Protein AF-A0A6I9NN47-F1 (afdb_monomer_lite)

pLDDT: mean 76.9, std 15.64, range [26.94, 94.88]

Organism: NCBI:txid8208

Foldseek 3Di:
DVVLLVLLVQLLVLLVQLLVLLLVLLVPFPDPVLSVQLNVLSVQLNVLSVVLNVLSVVCVVVLLAVVSLVVNVVSLVSNLVSLVSNLVSSVVRDPPPVSSVSSVVSSVSSVVSSVVSNVVSVCSPLPDDPCQLLNVLLVLLVVLLVQLVVCQLFLPSNLVSLVSNLVSLVSNLVSLQVVLVVDPDPVVSVVSNVLSVQLNVLNVQLNVLSVQCVVPVPDSVSSVSNSVSSVSNNVSSCVSCLVVLLLSLLSLLLSLLVQLLVLLVQLLVLLVVLLVFFPDPVLSVQLNVLSVLLVVLSVQLVQLSVQCVVPVPDLLSSVSNLVSLVSNLPSLVSNLVSLVVRLVRGPDVVSSVSSPVSSVSNVVSSVSSVVSSVSSCVSSVVCPVVNVVVVVVVVVVVVVVVVVCVVVVNDDDDPPDDPVVVVVVVVVVCCVVPPFKFKWWDDPQQLPIATDDPPDDPVVVVDDPPTDIDTDGQWAWAWEAEPVRDIDTFTFRLNDFQQVRLVRVCVVVVHPCSVQKFKWADPPPPDDDDDDDDDDDDDPPVVVVVVVVVVCVVDVDPVPTRTDDRRDGCSNVPNDSPGYIYMDGDDPDDPVPQDLPDPVSLVVLLVVVQVCQQQVVQDDDPLVLLLQLLLVCCVPPNAQDPVQQDQPNDPCSSRHHPVCSVVSCSVSNSVSVNVCNVDDPVCNSVSSVVNVVVSPPPD

InterPro domains:
  IPR000299 FERM domain [PS50057] (476-699)
  IPR014352 FERM/acyl-CoA-binding protein superfamily [G3DSA:1.20.80.10] (588-688)
  IPR018979 FERM, N-terminal [PF09379] (480-519)
  IPR019747 FERM conserved site [PS00660] (563-591)
  IPR019748 FERM central domain [PF00373] (593-683)
  IPR019748 FERM central domain [cd14473] (601-680)
  IPR019749 Band 4.1 domain [SM00295] (472-695)
  IPR029071 Ubiquitin-like domain superfamily [SSF54236] (470-526)
  IPR032425 Talin, N-terminal F0 domain [PF16511] (433-473)
  IPR035963 FERM superfamily, second domain [SSF47031] (585-680)
  IPR035964 I/LWEQ domain superfamily [SSF109885] (2-118)
  IPR035964 I/LWEQ domain superfamily [SSF109885] (88-224)
  IPR035964 I/LWEQ domain superfamily [SSF109885] (255-318)
  IPR049108 Talin, R4 domain [PF21692] (252-376)
  IPR054082 Talin, IBS2B domain [PF21896] (31-121)
  IPR057346 Talin-1/2, VBS2 domain [PF25177] (130-245)

Secondary structure (DSSP, 8-state):
-HHHHHHHHHHHHHHHHHHHHHHHHHHH---HHHHHHHHHHHHHHHHHHHHHHHHHHHHGGGTTSHHHHHHHHHHHHHHHHHHHHHHHHHHHH---HHHHHHHHHHHHHHHHHHHHHHHHHHHHHTTSS---HHHHHHHHHHHHHHHHHHTTT-HHHHHHHHHHHHHHHHHHHHHHHHHHHH-S-HHHHHHHHHHHHHHHHHHHHHHHHHHHHHH-TT-HHHHHHHHHHHHHHHHHHHHHHHHHHHHHHHHHHHHHHHHHHHHHHHHHHHHHHHHTTBS-HHHHHHHHHHHHHHHHHHHHHHHHHHHHHH-TT-HHHHHHHHHHHHHHHHHHHHHHHHHHHHGGGBS-HHHHHHHHHHHHHHHHHHHHHHHHHHHHHHHHGGGHHHHHHHHHHHHHHHHHHHHHHHHTT---PPTT--HHHHHHHHHHHHHHHHTTEEEEEE-SSTTT-EEPPTTS-GGGGT--TTPEEEEEE-EEEEEEE-TTS-EEEEEEETTSBHHHHHHHHHHHHT-S-GGGEEEEE-----------------TTTHHHHHHHHHHHTTS--GGGSEEPPTTSBTTTTT--TT-EEEEEE--SS-GGGS-TT-HHHHHHHHHHHHHHHHHTSS---HHHHHHHHHHHHHHHH-S--TTT--TTSS-HHHHS-TTTGGG-THHHHHHHHHHTTT--GGGHHHHHHHHHHHHHT--

Sequence (699 aa):
MDMLMQLAKAVASAAAALVLKAKNVAQKTEDSAQQNRVIAAATQCALSTSQLVACTRVVAPTISSPVCQEQLIEAGKLVAKSVEGCVEASQGATQDEGLLKQVGFAATGVNQALNELLQHIKQYASGGHPIGRHGEATDRILDVTENIFGSMGDAGEMVRQARILAQATSDLVNAIKMDAEGETDLENSRKLLSAAKLLADATAKMVEAAKGAAANPDSEEQQQKLREAAEGLRMATNAAAQNAIKKRLVNKLEHAAKQAAAAATQTIAAAQHAASSSKNHAAQQQLVQACKMVAEQIPQLVQGVRGSQSQPDSPSAQLALISASQNFLQPGARMVTASKATVPTIGDQASAMQLSQCAKNLASALAELRTTSQKAQEACGPLEIENALSTVRGLEKEIQEAKASAKAGILKPLPGETLEKSSQDLGSSTKAVSNDYGLFLSDEDPKKGIWLEAGKALDYYMLRNGDTLEYKKKQRPLKIRMLDGTVKTVMVDDSKIVSDMLMTICARIGITNYDEYSLVRDIMEEKKEETTGTLKRDKTLLRDERKMEKLKQKLHTDDELNWLDHGRTLREQGVEETEMLLLRRKFFYSDQNVDSRDPVQLNLLYVQARDDILNGSHPVSFDKACDFCGYQCQIQFGDHKEDKHKPGFLDLKEFIPKEYIKNKGEKKIFQAHKNSQKLSLATLSKVRTETLTLLMRRC

Structure (mmCIF, N/CA/C/O backbone):
data_AF-A0A6I9NN47-F1
#
_entry.id   AF-A0A6I9NN47-F1
#
loop_
_atom_site.group_PDB
_atom_site.id
_atom_site.type_symbol
_atom_site.label_atom_id
_atom_site.label_alt_id
_atom_site.label_comp_id
_atom_site.label_asym_id
_atom_site.label_entity_id
_atom_site.label_seq_id
_atom_site.pdbx_PDB_ins_code
_atom_site.Cartn_x
_atom_site.Cartn_y
_atom_site.Cartn_z
_atom_site.occupancy
_atom_site.B_iso_or_equiv
_atom_site.auth_seq_id
_atom_site.auth_comp_id
_atom_site.auth_asym_id
_atom_site.auth_atom_id
_atom_site.pdbx_PDB_model_num
ATOM 1 N N . MET A 1 1 ? -1.243 -12.165 24.971 1.00 57.34 1 MET A N 1
ATOM 2 C CA . MET A 1 1 ? -2.346 -11.726 25.857 1.00 57.34 1 MET A CA 1
ATOM 3 C C . MET A 1 1 ? -1.871 -11.589 27.304 1.00 57.34 1 MET A C 1
ATOM 5 O O . MET A 1 1 ? -2.035 -10.511 27.863 1.00 57.34 1 MET A O 1
ATOM 9 N N . ASP A 1 2 ? -1.204 -12.603 27.871 1.00 72.75 2 ASP A N 1
ATOM 10 C CA . ASP A 1 2 ? -0.703 -12.566 29.260 1.00 72.75 2 ASP A CA 1
ATOM 11 C C . ASP A 1 2 ? 0.318 -11.455 29.537 1.00 72.75 2 ASP A C 1
ATOM 13 O O . ASP A 1 2 ? 0.240 -10.793 30.569 1.00 72.75 2 ASP A O 1
ATOM 17 N N . MET A 1 3 ? 1.202 -11.165 28.577 1.00 81.50 3 MET A N 1
ATOM 18 C CA . MET A 1 3 ? 2.224 -10.119 28.720 1.00 81.50 3 MET A CA 1
ATOM 19 C C . MET A 1 3 ? 1.630 -8.703 28.849 1.00 81.50 3 MET A C 1
ATOM 21 O O . MET A 1 3 ? 2.082 -7.919 29.678 1.00 81.50 3 MET A O 1
ATOM 25 N N . LEU A 1 4 ? 0.560 -8.387 28.105 1.00 84.25 4 LEU A N 1
ATOM 26 C CA . LEU A 1 4 ? -0.119 -7.083 28.179 1.00 84.25 4 LEU A CA 1
ATOM 27 C C . LEU A 1 4 ? -0.752 -6.869 29.567 1.00 84.25 4 LEU A C 1
ATOM 29 O O . LEU A 1 4 ? -0.642 -5.800 30.163 1.00 84.25 4 LEU A O 1
ATOM 33 N N . MET A 1 5 ? -1.383 -7.917 30.103 1.00 88.25 5 MET A N 1
ATOM 34 C CA . MET A 1 5 ? -1.980 -7.897 31.438 1.00 88.25 5 MET A CA 1
ATOM 35 C C . MET A 1 5 ? -0.913 -7.832 32.538 1.00 88.25 5 MET A C 1
ATOM 37 O O . MET A 1 5 ? -1.116 -7.170 33.555 1.00 88.25 5 MET A O 1
ATOM 41 N N . GLN A 1 6 ? 0.223 -8.503 32.344 1.00 89.56 6 GLN A N 1
ATOM 42 C CA . GLN A 1 6 ? 1.355 -8.455 33.265 1.00 89.56 6 GLN A CA 1
ATOM 43 C C . GLN A 1 6 ? 1.938 -7.040 33.358 1.00 89.56 6 GLN A C 1
ATOM 45 O O . GLN A 1 6 ? 2.123 -6.539 34.465 1.00 89.56 6 GLN A O 1
ATOM 50 N N . LEU A 1 7 ? 2.135 -6.366 32.220 1.00 90.62 7 LEU A N 1
ATOM 51 C CA . LEU A 1 7 ? 2.602 -4.978 32.172 1.00 90.62 7 LEU A CA 1
ATOM 52 C C . LEU A 1 7 ? 1.596 -4.016 32.826 1.00 90.62 7 LEU A C 1
ATOM 54 O O . LEU A 1 7 ? 1.980 -3.199 33.658 1.00 90.62 7 LEU A O 1
ATOM 58 N N . ALA A 1 8 ? 0.294 -4.156 32.556 1.00 91.44 8 ALA A N 1
ATOM 59 C CA . ALA A 1 8 ? -0.724 -3.329 33.213 1.00 91.44 8 ALA A CA 1
ATOM 60 C C . ALA A 1 8 ? -0.774 -3.543 34.741 1.00 91.44 8 ALA A C 1
ATOM 62 O O . ALA A 1 8 ? -0.934 -2.586 35.501 1.00 91.44 8 ALA A O 1
ATOM 63 N N . LYS A 1 9 ? -0.581 -4.782 35.216 1.00 91.25 9 LYS A N 1
ATOM 64 C CA . LYS A 1 9 ? -0.439 -5.075 36.654 1.00 91.25 9 LYS A CA 1
ATOM 65 C C . LYS A 1 9 ? 0.835 -4.469 37.247 1.00 91.25 9 LYS A C 1
ATOM 67 O O . LYS A 1 9 ? 0.790 -3.998 38.382 1.00 91.25 9 LYS A O 1
ATOM 72 N N . ALA A 1 10 ? 1.941 -4.441 36.502 1.00 92.38 10 ALA A N 1
ATOM 73 C CA . ALA A 1 10 ? 3.173 -3.783 36.934 1.00 92.38 10 ALA A CA 1
ATOM 74 C C . ALA A 1 10 ? 2.961 -2.271 37.126 1.00 92.38 10 ALA A C 1
ATOM 76 O O . ALA A 1 10 ? 3.340 -1.734 38.168 1.00 92.38 10 ALA A O 1
ATOM 77 N N . VAL A 1 11 ? 2.251 -1.610 36.200 1.00 93.06 11 VAL A N 1
ATOM 78 C CA . VAL A 1 11 ? 1.847 -0.197 36.345 1.00 93.06 11 VAL A CA 1
ATOM 79 C C . VAL A 1 11 ? 0.987 0.003 37.597 1.00 93.06 11 VAL A C 1
ATOM 81 O O . VAL A 1 11 ? 1.241 0.922 38.372 1.00 93.06 11 VAL A O 1
ATOM 84 N N . ALA A 1 12 ? 0.013 -0.877 37.851 1.00 92.88 12 ALA A N 1
ATOM 85 C CA . ALA A 1 12 ? -0.820 -0.817 39.057 1.00 92.88 12 ALA A CA 1
ATOM 86 C C . ALA A 1 12 ? -0.023 -0.986 40.356 1.00 92.88 12 ALA A C 1
ATOM 88 O O . ALA A 1 12 ? -0.252 -0.251 41.317 1.00 92.88 12 ALA A O 1
ATOM 89 N N . SER A 1 13 ? 0.943 -1.905 40.379 1.00 93.50 13 SER A N 1
ATOM 90 C CA . SER A 1 13 ? 1.825 -2.104 41.530 1.00 93.50 13 SER A CA 1
ATOM 91 C C . SER A 1 13 ? 2.709 -0.881 41.788 1.00 93.50 13 SER A C 1
ATOM 93 O O . SER A 1 13 ? 2.845 -0.448 42.933 1.00 93.50 13 SER A O 1
ATOM 95 N N . ALA A 1 14 ? 3.285 -0.292 40.736 1.00 93.50 14 ALA A N 1
ATOM 96 C CA . ALA A 1 14 ? 4.088 0.923 40.848 1.00 93.50 14 ALA A CA 1
ATOM 97 C C . ALA A 1 14 ? 3.239 2.120 41.317 1.00 93.50 14 ALA A C 1
ATOM 99 O O . ALA A 1 14 ? 3.659 2.877 42.193 1.00 93.50 14 ALA A O 1
ATOM 100 N N . ALA A 1 15 ? 2.015 2.262 40.796 1.00 93.00 15 ALA A N 1
ATOM 101 C CA . ALA A 1 15 ? 1.102 3.333 41.186 1.00 93.00 15 ALA A CA 1
ATOM 102 C C . ALA A 1 15 ? 0.659 3.191 42.649 1.00 93.00 15 ALA A C 1
ATOM 104 O O . ALA A 1 15 ? 0.622 4.178 43.379 1.00 93.00 15 ALA A O 1
ATOM 105 N N . ALA A 1 16 ? 0.407 1.966 43.121 1.00 93.38 16 ALA A N 1
ATOM 106 C CA . ALA A 1 16 ? 0.114 1.710 44.530 1.00 93.38 16 ALA A CA 1
ATOM 107 C C . ALA A 1 16 ? 1.275 2.139 45.447 1.00 93.38 16 ALA A C 1
ATOM 109 O O . ALA A 1 16 ? 1.041 2.745 46.495 1.00 93.38 16 ALA A O 1
ATOM 110 N N . ALA A 1 17 ? 2.525 1.893 45.035 1.00 92.88 17 ALA A N 1
ATOM 111 C CA . ALA A 1 17 ? 3.701 2.363 45.764 1.00 92.88 17 ALA A CA 1
ATOM 112 C C . ALA A 1 17 ? 3.769 3.901 45.812 1.00 92.88 17 ALA A C 1
ATOM 114 O O . ALA A 1 17 ? 3.988 4.465 46.885 1.00 92.88 17 ALA A O 1
ATOM 115 N N . LEU A 1 18 ? 3.511 4.586 44.692 1.00 93.44 18 LEU A N 1
ATOM 116 C CA . LEU A 1 18 ? 3.442 6.051 44.642 1.00 93.44 18 LEU A CA 1
ATOM 117 C C . LEU A 1 18 ? 2.354 6.609 45.571 1.00 93.44 18 LEU A C 1
ATOM 119 O O . LEU A 1 18 ? 2.617 7.532 46.339 1.00 93.44 18 LEU A O 1
ATOM 123 N N . VAL A 1 19 ? 1.157 6.018 45.561 1.00 93.56 19 VAL A N 1
ATOM 124 C CA . VAL A 1 19 ? 0.031 6.427 46.417 1.00 93.56 19 VAL A CA 1
ATOM 125 C C . VAL A 1 19 ? 0.371 6.289 47.899 1.00 93.56 19 VAL A C 1
ATOM 127 O O . VAL A 1 19 ? 0.035 7.171 48.690 1.00 93.56 19 VAL A O 1
ATOM 130 N N . LEU A 1 20 ? 1.070 5.221 48.291 1.00 93.25 20 LEU A N 1
ATOM 131 C CA . LEU A 1 20 ? 1.550 5.055 49.665 1.00 93.25 20 LEU A CA 1
ATOM 132 C C . LEU A 1 20 ? 2.551 6.153 50.051 1.00 93.25 20 LEU A C 1
ATOM 134 O O . LEU A 1 20 ? 2.446 6.724 51.135 1.00 93.25 20 LEU A O 1
ATOM 138 N N . LYS A 1 21 ? 3.490 6.499 49.162 1.00 92.50 21 LYS A N 1
ATOM 139 C CA . LYS A 1 21 ? 4.460 7.577 49.416 1.00 92.50 21 LYS A CA 1
ATOM 140 C C . LYS A 1 21 ? 3.797 8.955 49.485 1.00 92.50 21 LYS A C 1
ATOM 142 O O . LYS A 1 21 ? 4.120 9.724 50.385 1.00 92.50 21 LYS A O 1
ATOM 147 N N . ALA A 1 22 ? 2.827 9.233 48.618 1.00 91.50 22 ALA A N 1
ATOM 148 C CA . ALA A 1 22 ? 2.041 10.465 48.656 1.00 91.50 22 ALA A CA 1
ATOM 149 C C . ALA A 1 22 ? 1.198 10.577 49.940 1.00 91.50 22 ALA A C 1
ATOM 151 O O . ALA A 1 22 ? 1.129 11.643 50.546 1.00 91.50 22 ALA A O 1
ATOM 152 N N . LYS A 1 23 ? 0.622 9.471 50.434 1.00 90.75 23 LYS A N 1
ATOM 153 C CA . LYS A 1 23 ? -0.069 9.457 51.736 1.00 90.75 23 LYS A CA 1
ATOM 154 C C . LYS A 1 23 ? 0.870 9.766 52.904 1.00 90.75 23 LYS A C 1
ATOM 156 O O . LYS A 1 23 ? 0.465 10.482 53.813 1.00 90.75 23 LYS A O 1
ATOM 161 N N . ASN A 1 24 ? 2.113 9.287 52.869 1.00 90.94 24 ASN A N 1
ATOM 162 C CA . ASN A 1 24 ? 3.107 9.630 53.892 1.00 90.94 24 ASN A CA 1
ATOM 163 C C . ASN A 1 24 ? 3.459 11.126 53.875 1.00 90.94 24 ASN A C 1
ATOM 165 O O . ASN A 1 24 ? 3.667 11.706 54.936 1.00 90.94 24 ASN A O 1
ATOM 169 N N . VAL A 1 25 ? 3.499 11.756 52.693 1.00 89.81 25 VAL A N 1
ATOM 170 C CA . VAL A 1 25 ? 3.634 13.219 52.579 1.00 89.81 25 VAL A CA 1
ATOM 171 C C . VAL A 1 25 ? 2.436 13.906 53.223 1.00 89.81 25 VAL A C 1
ATOM 173 O O . VAL A 1 25 ? 2.625 14.723 54.116 1.00 89.81 25 VAL A O 1
ATOM 176 N N . ALA A 1 26 ? 1.217 13.499 52.860 1.00 89.31 26 ALA A N 1
ATOM 177 C CA . ALA A 1 26 ? -0.011 14.068 53.409 1.00 89.31 26 ALA A CA 1
ATOM 178 C C . ALA A 1 26 ? -0.099 13.952 54.945 1.00 89.31 26 ALA A C 1
ATOM 180 O O . ALA A 1 26 ? -0.618 14.850 55.598 1.00 89.31 26 ALA A O 1
ATOM 181 N N . GLN A 1 27 ? 0.425 12.876 55.542 1.00 88.62 27 GLN A N 1
ATOM 182 C CA . GLN A 1 27 ? 0.478 12.709 57.003 1.00 88.62 27 GLN A CA 1
ATOM 183 C C . GLN A 1 27 ? 1.420 13.697 57.701 1.00 88.62 27 GLN A C 1
ATOM 185 O O . GLN A 1 27 ? 1.200 14.007 58.868 1.00 88.62 27 GLN A O 1
ATOM 190 N N . LYS A 1 28 ? 2.463 14.174 57.012 1.00 86.56 28 LYS A N 1
ATOM 191 C CA . LYS A 1 28 ? 3.409 15.166 57.543 1.00 86.56 28 LYS A CA 1
ATOM 192 C C . LYS A 1 28 ? 3.045 16.610 57.182 1.00 86.56 28 LYS A C 1
ATOM 194 O O . LYS A 1 28 ? 3.741 17.527 57.604 1.00 86.56 28 LYS A O 1
ATOM 199 N N . THR A 1 29 ? 2.005 16.821 56.381 1.00 87.75 29 THR A N 1
ATOM 200 C CA . THR A 1 29 ? 1.548 18.154 55.986 1.00 87.75 29 THR A CA 1
ATOM 201 C C . THR A 1 29 ? 0.652 18.746 57.071 1.00 87.75 29 THR A C 1
ATOM 203 O O . THR A 1 29 ? -0.374 18.166 57.413 1.00 87.75 29 THR A O 1
ATOM 206 N N . GLU A 1 30 ? 1.026 19.917 57.586 1.00 85.50 30 GLU A N 1
ATOM 207 C CA . GLU A 1 30 ? 0.264 20.633 58.622 1.00 85.50 30 GLU A CA 1
ATOM 208 C C . GLU A 1 30 ? -0.948 21.386 58.047 1.00 85.50 30 GLU A C 1
ATOM 210 O O . GLU A 1 30 ? -1.981 21.514 58.704 1.00 85.50 30 GLU A O 1
ATOM 215 N N . ASP A 1 31 ? -0.850 21.853 56.797 1.00 89.06 31 ASP A N 1
ATOM 216 C CA . ASP A 1 31 ? -1.944 22.530 56.099 1.00 89.06 31 ASP A CA 1
ATOM 217 C C . ASP A 1 31 ? -2.994 21.522 55.600 1.00 89.06 31 ASP A C 1
ATOM 219 O O . ASP A 1 31 ? -2.767 20.758 54.656 1.00 89.06 31 ASP A O 1
ATOM 223 N N . SER A 1 32 ? -4.184 21.569 56.205 1.00 87.31 32 SER A N 1
ATOM 224 C CA . SER A 1 32 ? -5.324 20.718 55.853 1.00 87.31 32 SER A CA 1
ATOM 225 C C . SER A 1 32 ? -5.743 20.842 54.379 1.00 87.31 32 SER A C 1
ATOM 227 O O . SER A 1 32 ? -6.160 19.853 53.769 1.00 87.31 32 SER A O 1
ATOM 229 N N . ALA A 1 33 ? -5.597 22.018 53.757 1.00 89.31 33 ALA A N 1
ATOM 230 C CA . ALA A 1 33 ? -5.933 22.204 52.347 1.00 89.31 33 ALA A CA 1
ATOM 231 C C . ALA A 1 33 ? -4.944 21.465 51.428 1.00 89.31 33 ALA A C 1
ATOM 233 O O . ALA A 1 33 ? -5.360 20.771 50.495 1.00 89.31 33 ALA A O 1
ATOM 234 N N . GLN A 1 34 ? -3.643 21.553 51.719 1.00 88.44 34 GLN A N 1
ATOM 235 C CA . GLN A 1 34 ? -2.597 20.852 50.965 1.00 88.44 34 GLN A CA 1
ATOM 236 C C . GLN A 1 34 ? -2.626 19.342 51.216 1.00 88.44 34 GLN A C 1
ATOM 238 O O . GLN A 1 34 ? -2.515 18.557 50.274 1.00 88.44 34 GLN A O 1
ATOM 243 N N . GLN A 1 35 ? -2.876 18.918 52.457 1.00 89.38 35 GLN A N 1
ATOM 244 C CA . GLN A 1 35 ? -3.079 17.513 52.809 1.00 89.38 35 GLN A CA 1
ATOM 245 C C . GLN A 1 35 ? -4.215 16.887 51.983 1.00 89.38 35 GLN A C 1
ATOM 247 O O . GLN A 1 35 ? -4.029 15.844 51.349 1.00 89.38 35 GLN A O 1
ATOM 252 N N . ASN A 1 36 ? -5.377 17.547 51.925 1.00 90.81 36 ASN A N 1
ATOM 253 C CA . ASN A 1 36 ? -6.516 17.084 51.130 1.00 90.81 36 ASN A CA 1
ATOM 254 C C . ASN A 1 36 ? -6.204 17.060 49.627 1.00 90.81 36 ASN A C 1
ATOM 256 O O . ASN A 1 36 ? -6.631 16.143 48.922 1.00 90.81 36 ASN A O 1
ATOM 260 N N . ARG A 1 37 ? -5.411 18.019 49.134 1.00 92.00 37 ARG A N 1
ATOM 261 C CA . ARG A 1 37 ? -4.977 18.073 47.732 1.00 92.00 37 ARG A CA 1
ATOM 262 C C . ARG A 1 37 ? -4.097 16.881 47.349 1.00 92.00 37 ARG A C 1
ATOM 264 O O . ARG A 1 37 ? -4.332 16.274 46.304 1.00 92.00 37 ARG A O 1
ATOM 271 N N . VAL A 1 38 ? -3.138 16.502 48.198 1.00 91.62 38 VAL A N 1
ATOM 272 C CA . VAL A 1 38 ? -2.277 15.322 47.981 1.00 91.62 38 VAL A CA 1
ATOM 273 C C . VAL A 1 38 ? -3.095 14.032 48.002 1.00 91.62 38 VAL A C 1
ATOM 275 O O . VAL A 1 38 ? -2.918 13.176 47.135 1.00 91.62 38 VAL A O 1
ATOM 278 N N . ILE A 1 39 ? -4.032 13.893 48.945 1.00 91.75 39 ILE A N 1
ATOM 279 C CA . ILE A 1 39 ? -4.906 12.712 49.034 1.00 91.75 39 ILE A CA 1
ATOM 280 C C . ILE A 1 39 ? -5.803 12.598 47.796 1.00 91.75 39 ILE A C 1
ATOM 282 O O . ILE A 1 39 ? -5.948 11.503 47.245 1.00 91.75 39 ILE A O 1
ATOM 286 N N . ALA A 1 40 ? -6.372 13.711 47.327 1.00 91.88 40 ALA A N 1
ATOM 287 C CA . ALA A 1 40 ? -7.184 13.739 46.115 1.00 91.88 40 ALA A CA 1
ATOM 288 C C . ALA A 1 40 ? -6.365 13.338 44.877 1.00 91.88 40 ALA A C 1
ATOM 290 O O . ALA A 1 40 ? -6.800 12.477 44.112 1.00 91.88 40 ALA A O 1
ATOM 291 N N . ALA A 1 41 ? -5.152 13.881 44.721 1.00 93.00 41 ALA A N 1
ATOM 292 C CA . ALA A 1 41 ? -4.258 13.535 43.615 1.00 93.00 41 ALA A CA 1
ATOM 293 C C . ALA A 1 41 ? -3.837 12.053 43.646 1.00 93.00 41 ALA A C 1
ATOM 295 O O . ALA A 1 41 ? -3.898 11.364 42.626 1.00 93.00 41 ALA A O 1
ATOM 296 N N . ALA A 1 42 ? -3.496 11.523 44.824 1.00 92.50 42 ALA A N 1
ATOM 297 C CA . ALA A 1 42 ? -3.153 10.113 44.998 1.00 92.50 42 ALA A CA 1
ATOM 298 C C . ALA A 1 42 ? -4.351 9.185 44.707 1.00 92.50 42 ALA A C 1
ATOM 300 O O . ALA A 1 42 ? -4.201 8.143 44.069 1.00 92.50 42 ALA A O 1
ATOM 301 N N . THR A 1 43 ? -5.558 9.575 45.120 1.00 92.81 43 THR A N 1
ATOM 302 C CA . THR A 1 43 ? -6.789 8.815 44.843 1.00 92.81 43 THR A CA 1
ATOM 303 C C . THR A 1 43 ? -7.119 8.819 43.351 1.00 92.81 43 THR A C 1
ATOM 305 O O . THR A 1 43 ? -7.455 7.773 42.796 1.00 92.81 43 THR A O 1
ATOM 308 N N . GLN A 1 44 ? -6.950 9.962 42.681 1.00 92.25 44 GLN A N 1
ATOM 309 C CA . GLN A 1 44 ? -7.121 10.066 41.235 1.00 92.25 44 GLN A CA 1
ATOM 310 C C . GLN A 1 44 ? -6.102 9.201 40.483 1.00 92.25 44 GLN A C 1
ATOM 312 O O . GLN A 1 44 ? -6.475 8.519 39.533 1.00 92.25 44 GLN A O 1
ATOM 317 N N . CYS A 1 45 ? -4.844 9.161 40.934 1.00 93.31 45 CYS A N 1
ATOM 318 C CA . CYS A 1 45 ? -3.824 8.270 40.382 1.00 93.31 45 CYS A CA 1
ATOM 319 C C . CYS A 1 45 ? -4.241 6.794 40.505 1.00 93.31 45 CYS A C 1
ATOM 321 O O . CYS A 1 45 ? -4.287 6.087 39.500 1.00 93.31 45 CYS A O 1
ATOM 323 N N . ALA A 1 46 ? -4.671 6.351 41.693 1.00 92.06 46 ALA A N 1
ATOM 324 C CA . ALA A 1 46 ? -5.167 4.987 41.902 1.00 92.06 46 ALA A CA 1
ATOM 325 C C . ALA A 1 46 ? -6.376 4.639 41.010 1.00 92.06 46 ALA A C 1
ATOM 327 O O . ALA A 1 46 ? -6.460 3.527 40.475 1.00 92.06 46 ALA A O 1
ATOM 328 N N . LEU A 1 47 ? -7.307 5.584 40.835 1.00 92.75 47 LEU A N 1
ATOM 329 C CA . LEU A 1 47 ? -8.493 5.406 40.000 1.00 92.75 47 LEU A CA 1
ATOM 330 C C . LEU A 1 47 ? -8.118 5.290 38.517 1.00 92.75 47 LEU A C 1
ATOM 332 O O . LEU A 1 47 ? -8.512 4.316 37.875 1.00 92.75 47 LEU A O 1
ATOM 336 N N . SER A 1 48 ? -7.314 6.222 37.995 1.00 92.94 48 SER A N 1
ATOM 337 C CA . SER A 1 48 ? -6.825 6.206 36.610 1.00 92.94 48 SER A CA 1
ATOM 338 C C . SER A 1 48 ? -6.071 4.909 36.300 1.00 92.94 48 SER A C 1
ATOM 340 O O . SER A 1 48 ? -6.269 4.306 35.246 1.00 92.94 48 SER A O 1
ATOM 342 N N . THR A 1 49 ? -5.248 4.410 37.230 1.00 92.50 49 THR A N 1
ATOM 343 C CA . THR A 1 49 ? -4.530 3.144 37.030 1.00 92.50 49 THR A CA 1
ATOM 344 C C . THR A 1 49 ? -5.453 1.925 37.090 1.00 92.50 49 THR A C 1
ATOM 346 O O . THR A 1 49 ? -5.290 0.988 36.310 1.00 92.50 49 THR A O 1
ATOM 349 N N . SER A 1 50 ? -6.470 1.934 37.954 1.00 91.88 50 SER A N 1
ATOM 350 C CA . SER A 1 50 ? -7.484 0.869 37.985 1.00 91.88 50 SER A CA 1
ATOM 351 C C . SER A 1 50 ? -8.303 0.836 36.690 1.00 91.88 50 SER A C 1
ATOM 353 O O . SER A 1 50 ? -8.570 -0.239 36.149 1.00 91.88 50 SER A O 1
ATOM 355 N N . GLN A 1 51 ? -8.640 2.011 36.150 1.00 91.06 51 GLN A N 1
ATOM 356 C CA . GLN A 1 51 ? -9.282 2.152 34.844 1.00 91.06 51 GLN A CA 1
ATOM 357 C C . GLN A 1 51 ? -8.387 1.637 33.712 1.00 91.06 51 GLN A C 1
ATOM 359 O O . GLN A 1 51 ? -8.884 0.924 32.844 1.00 91.06 51 GLN A O 1
ATOM 364 N N . LEU A 1 52 ? -7.076 1.909 33.743 1.00 93.00 52 LEU A N 1
ATOM 365 C CA . LEU A 1 52 ? -6.118 1.354 32.781 1.00 93.00 52 LEU A CA 1
ATOM 366 C C . LEU A 1 52 ? -6.123 -0.183 32.807 1.00 93.00 52 LEU A C 1
ATOM 368 O O . LEU A 1 52 ? -6.191 -0.808 31.750 1.00 93.00 52 LEU A O 1
ATOM 372 N N . VAL A 1 53 ? -6.095 -0.813 33.988 1.00 92.19 53 VAL A N 1
ATOM 373 C CA . VAL A 1 53 ? -6.119 -2.286 34.112 1.00 92.19 53 VAL A CA 1
ATOM 374 C C . VAL A 1 53 ? -7.445 -2.867 33.618 1.00 92.19 53 VAL A C 1
ATOM 376 O O . VAL A 1 53 ? -7.450 -3.856 32.882 1.00 92.19 53 VAL A O 1
ATOM 379 N N . ALA A 1 54 ? -8.573 -2.248 33.977 1.00 88.94 54 ALA A N 1
ATOM 380 C CA . ALA A 1 54 ? -9.890 -2.661 33.500 1.00 88.94 54 ALA A CA 1
ATOM 381 C C . ALA A 1 54 ? -10.004 -2.520 31.973 1.00 88.94 54 ALA A C 1
ATOM 383 O O . ALA A 1 54 ? -10.426 -3.463 31.303 1.00 88.94 54 ALA A O 1
ATOM 384 N N . CYS A 1 55 ? -9.550 -1.394 31.417 1.00 88.25 55 CYS A N 1
ATOM 385 C CA . CYS A 1 55 ? -9.485 -1.161 29.978 1.00 88.25 55 CYS A CA 1
ATOM 386 C C . CYS A 1 55 ? -8.608 -2.221 29.302 1.00 88.25 55 CYS A C 1
ATOM 388 O O . CYS A 1 55 ? -9.069 -2.895 28.386 1.00 88.25 55 CYS A O 1
ATOM 390 N N . THR A 1 56 ? -7.409 -2.483 29.838 1.00 88.56 56 THR A N 1
ATOM 391 C CA . THR A 1 56 ? -6.497 -3.532 29.349 1.00 88.56 56 THR A CA 1
ATOM 392 C C . THR A 1 56 ? -7.175 -4.897 29.323 1.00 88.56 56 THR A C 1
ATOM 394 O O . THR A 1 56 ? -7.014 -5.637 28.360 1.00 88.56 56 THR A O 1
ATOM 397 N N . ARG A 1 57 ? -7.980 -5.239 30.335 1.00 86.88 57 ARG A N 1
ATOM 398 C CA . ARG A 1 57 ? -8.722 -6.507 30.373 1.00 86.88 57 ARG A CA 1
ATOM 399 C C . ARG A 1 57 ? -9.764 -6.623 29.269 1.00 86.88 57 ARG A C 1
ATOM 401 O O . ARG A 1 57 ? -9.896 -7.696 28.688 1.00 86.88 57 ARG A O 1
ATOM 408 N N . VAL A 1 58 ? -10.486 -5.542 28.996 1.00 86.62 58 VAL A N 1
ATOM 409 C CA . VAL A 1 58 ? -11.524 -5.508 27.959 1.00 86.62 58 VAL A CA 1
ATOM 410 C C . VAL A 1 58 ? -10.903 -5.516 26.566 1.00 86.62 58 VAL A C 1
ATOM 412 O O . VAL A 1 58 ? -11.395 -6.218 25.689 1.00 86.62 58 VAL A O 1
ATOM 415 N N . VAL A 1 59 ? -9.807 -4.779 26.364 1.00 84.81 59 VAL A N 1
ATOM 416 C CA . VAL A 1 59 ? -9.183 -4.624 25.045 1.00 84.81 59 VAL A CA 1
ATOM 417 C C . VAL A 1 59 ? -8.118 -5.671 24.726 1.00 84.81 59 VAL A C 1
ATOM 419 O O . VAL A 1 59 ? -7.751 -5.808 23.566 1.00 84.81 59 VAL A O 1
ATOM 422 N N . ALA A 1 60 ? -7.626 -6.441 25.702 1.00 80.44 60 ALA A N 1
ATOM 423 C CA . ALA A 1 60 ? -6.620 -7.484 25.481 1.00 80.44 60 ALA A CA 1
ATOM 424 C C . ALA A 1 60 ? -6.978 -8.502 24.373 1.00 80.44 60 ALA A C 1
ATOM 426 O O . ALA A 1 60 ? -6.078 -8.835 23.598 1.00 80.44 60 ALA A O 1
ATOM 427 N N . PRO A 1 61 ? -8.234 -8.986 24.236 1.00 77.38 61 PRO A N 1
ATOM 428 C CA . PRO A 1 61 ? -8.614 -9.893 23.151 1.00 77.38 61 PRO A CA 1
ATOM 429 C C . PRO A 1 61 ? -8.725 -9.186 21.791 1.00 77.38 61 PRO A C 1
ATOM 431 O O . PRO A 1 61 ? -8.635 -9.830 20.751 1.00 77.38 61 PRO A O 1
ATOM 434 N N . THR A 1 62 ? -8.923 -7.865 21.785 1.00 78.12 62 THR A N 1
ATOM 435 C CA . THR A 1 62 ? -9.177 -7.049 20.588 1.00 78.12 62 THR A CA 1
ATOM 436 C C . THR A 1 62 ? -8.071 -6.026 20.332 1.00 78.12 62 THR A C 1
ATOM 438 O O . THR A 1 62 ? -8.284 -5.047 19.618 1.00 78.12 62 THR A O 1
ATOM 441 N N . ILE A 1 63 ? -6.875 -6.240 20.891 1.00 75.75 63 ILE A N 1
ATOM 442 C CA . ILE A 1 63 ? -5.756 -5.286 20.836 1.00 75.75 63 ILE A CA 1
ATOM 443 C C . ILE A 1 63 ? -5.213 -5.088 19.415 1.00 75.75 63 ILE A C 1
ATOM 445 O O . ILE A 1 63 ? -4.497 -4.131 19.153 1.00 75.75 63 ILE A O 1
ATOM 449 N N . SER A 1 64 ? -5.570 -5.964 18.475 1.00 68.06 64 SER A N 1
ATOM 450 C CA . SER A 1 64 ? -5.307 -5.799 17.041 1.00 68.06 64 SER A CA 1
ATOM 451 C C . SER A 1 64 ? -6.121 -4.667 16.398 1.00 68.06 64 SER A C 1
ATOM 453 O O . SER A 1 64 ? -5.803 -4.239 15.290 1.00 68.06 64 SER A O 1
ATOM 455 N N . SER A 1 65 ? -7.165 -4.172 17.071 1.00 70.81 65 SER A N 1
ATOM 456 C CA . SER A 1 65 ? -7.941 -3.016 16.629 1.00 70.81 65 SER A CA 1
ATOM 457 C C . SER A 1 65 ? -7.238 -1.709 17.025 1.00 70.81 65 SER A C 1
ATOM 459 O O . SER A 1 65 ? -7.011 -1.491 18.219 1.00 70.81 65 SER A O 1
ATOM 461 N N . PRO A 1 66 ? -6.961 -0.792 16.082 1.00 69.94 66 PRO A N 1
ATOM 462 C CA . PRO A 1 66 ? -6.318 0.490 16.383 1.00 69.94 66 PRO A CA 1
ATOM 463 C C . PRO A 1 66 ? -7.160 1.365 17.319 1.00 69.94 66 PRO A C 1
ATOM 465 O O . PRO A 1 66 ? -6.612 2.074 18.154 1.00 69.94 66 PRO A O 1
ATOM 468 N N . VAL A 1 67 ? -8.492 1.256 17.266 1.00 75.75 67 VAL A N 1
ATOM 469 C CA . VAL A 1 67 ? -9.394 1.981 18.179 1.00 75.75 67 VAL A CA 1
ATOM 470 C C . VAL A 1 67 ? -9.184 1.526 19.626 1.00 75.75 67 VAL A C 1
ATOM 472 O O . VAL A 1 67 ? -9.156 2.337 20.548 1.00 75.75 67 VAL A O 1
ATOM 475 N N . CYS A 1 68 ? -8.997 0.221 19.837 1.00 82.38 68 CYS A N 1
ATOM 476 C CA . CYS A 1 68 ? -8.699 -0.335 21.154 1.00 82.38 68 CYS A CA 1
ATOM 477 C C . CYS A 1 68 ? -7.296 0.063 21.639 1.00 82.38 68 CYS A C 1
ATOM 479 O O . CYS A 1 68 ? -7.102 0.284 22.833 1.00 82.38 68 CYS A O 1
ATOM 481 N N . GLN A 1 69 ? -6.331 0.184 20.723 1.00 81.25 69 GLN A N 1
ATOM 482 C CA . GLN A 1 69 ? -4.984 0.672 21.034 1.00 81.25 69 GLN A CA 1
ATOM 483 C C . GLN A 1 69 ? -5.008 2.144 21.452 1.00 81.25 69 GLN A C 1
ATOM 485 O O . GLN A 1 69 ? -4.407 2.494 22.464 1.00 81.25 69 GLN A O 1
ATOM 490 N N . GLU A 1 70 ? -5.733 2.995 20.724 1.00 83.56 70 GLU A N 1
ATOM 491 C CA . GLU A 1 70 ? -5.875 4.421 21.033 1.00 83.56 70 GLU A CA 1
ATOM 492 C C . GLU A 1 70 ? -6.540 4.633 22.400 1.00 83.56 70 GLU A C 1
ATOM 494 O O . GLU A 1 70 ? -6.033 5.401 23.213 1.00 83.56 70 GLU A O 1
ATOM 499 N N . GLN A 1 71 ? -7.590 3.865 22.715 1.00 86.19 71 GLN A N 1
ATOM 500 C CA . GLN A 1 71 ? -8.220 3.852 24.043 1.00 86.19 71 GLN A CA 1
ATOM 501 C C . GLN A 1 71 ? -7.226 3.500 25.162 1.00 86.19 71 GLN A C 1
ATOM 503 O O . GLN A 1 71 ? -7.230 4.135 26.218 1.00 86.19 71 GLN A O 1
ATOM 508 N N . LEU A 1 72 ? -6.348 2.514 24.941 1.00 88.31 72 LEU A N 1
ATOM 509 C CA . LEU A 1 72 ? -5.339 2.137 25.932 1.00 88.31 72 LEU A CA 1
ATOM 510 C C . LEU A 1 72 ? -4.238 3.200 26.073 1.00 88.31 72 LEU A C 1
ATOM 512 O O . LEU A 1 72 ? -3.767 3.457 27.180 1.00 88.31 72 LEU A O 1
ATOM 516 N N . ILE A 1 73 ? -3.852 3.847 24.970 1.00 89.12 73 ILE A N 1
ATOM 517 C CA . ILE A 1 73 ? -2.887 4.953 24.965 1.00 89.12 73 ILE A CA 1
ATOM 518 C C . ILE A 1 73 ? -3.455 6.165 25.713 1.00 89.12 73 ILE A C 1
ATOM 520 O O . ILE A 1 73 ? -2.747 6.748 26.531 1.00 89.12 73 ILE A O 1
ATOM 524 N N . GLU A 1 74 ? -4.719 6.527 25.487 1.00 88.69 74 GLU A N 1
ATOM 525 C CA . GLU A 1 74 ? -5.389 7.614 26.211 1.00 88.69 74 GLU A CA 1
ATOM 526 C C . GLU A 1 74 ? -5.526 7.305 27.707 1.00 88.69 74 GLU A C 1
ATOM 528 O O . GLU A 1 74 ? -5.196 8.149 28.542 1.00 88.69 74 GLU A O 1
ATOM 533 N N . ALA A 1 75 ? -5.897 6.072 28.071 1.00 91.25 75 ALA A N 1
ATOM 534 C CA . ALA A 1 75 ? -5.878 5.633 29.467 1.00 91.25 75 ALA A CA 1
ATOM 535 C C . ALA A 1 75 ? -4.467 5.742 30.078 1.00 91.25 75 ALA A C 1
ATOM 537 O O . ALA A 1 75 ? -4.314 6.173 31.220 1.00 91.25 75 ALA A O 1
ATOM 538 N N . GLY A 1 76 ? -3.423 5.420 29.308 1.00 91.69 76 GLY A N 1
ATOM 539 C CA . GLY A 1 76 ? -2.036 5.591 29.731 1.00 91.69 76 GLY A CA 1
ATOM 540 C C . GLY A 1 76 ? -1.650 7.057 29.950 1.00 91.69 76 GLY A C 1
ATOM 541 O O . GLY A 1 76 ? -1.075 7.392 30.984 1.00 91.69 76 GLY A O 1
ATOM 542 N N . LYS A 1 77 ? -2.028 7.960 29.036 1.00 91.12 77 LYS A N 1
ATOM 543 C CA . LYS A 1 77 ? -1.808 9.411 29.187 1.00 91.12 77 LYS A CA 1
ATOM 544 C C . LYS A 1 77 ? -2.503 9.972 30.429 1.00 91.12 77 LYS A C 1
ATOM 546 O O . LYS A 1 77 ? -1.926 10.803 31.127 1.00 91.12 77 LYS A O 1
ATOM 551 N N . LEU A 1 78 ? -3.715 9.503 30.736 1.00 92.12 78 LEU A N 1
ATOM 552 C CA . LEU A 1 78 ? -4.428 9.884 31.960 1.00 92.12 78 LEU A CA 1
ATOM 553 C C . LEU A 1 78 ? -3.675 9.448 33.224 1.00 92.12 78 LEU A C 1
ATOM 555 O O . LEU A 1 78 ? -3.623 10.211 34.191 1.00 92.12 78 LEU A O 1
ATOM 559 N N . VAL A 1 79 ? -3.057 8.262 33.217 1.00 93.75 79 VAL A N 1
ATOM 560 C CA . VAL A 1 79 ? -2.198 7.803 34.321 1.00 93.75 79 VAL A CA 1
ATOM 561 C C . VAL A 1 79 ? -0.962 8.691 34.453 1.00 93.75 79 VAL A C 1
ATOM 563 O O . VAL A 1 79 ? -0.715 9.177 35.552 1.00 93.75 79 VAL A O 1
ATOM 566 N N . ALA A 1 80 ? -0.246 8.981 33.362 1.00 92.69 80 ALA A N 1
ATOM 567 C CA . ALA A 1 80 ? 0.921 9.872 33.387 1.00 92.69 80 ALA A CA 1
ATOM 568 C C . ALA A 1 80 ? 0.577 11.257 33.967 1.00 92.69 80 ALA A C 1
ATOM 570 O O . ALA A 1 80 ? 1.217 11.715 34.912 1.00 92.69 80 ALA A O 1
ATOM 571 N N . LYS A 1 81 ? -0.518 11.868 33.497 1.00 93.69 81 LYS A N 1
ATOM 572 C CA . LYS A 1 81 ? -1.011 13.153 34.016 1.00 93.69 81 LYS A CA 1
ATOM 573 C C . LYS A 1 81 ? -1.386 13.083 35.502 1.00 93.69 81 LYS A C 1
ATOM 575 O O . LYS A 1 81 ? -1.162 14.030 36.251 1.00 93.69 81 LYS A O 1
ATOM 580 N N . SER A 1 82 ? -1.966 11.965 35.943 1.00 93.81 82 SER A N 1
ATOM 581 C CA . SER A 1 82 ? -2.315 11.762 37.357 1.00 93.81 82 SER A CA 1
ATOM 582 C C . SER A 1 82 ? -1.070 11.593 38.238 1.00 93.81 82 SER A C 1
ATOM 584 O O . SER A 1 82 ? -1.070 12.040 39.383 1.00 93.81 82 SER A O 1
ATOM 586 N N . VAL A 1 83 ? -0.004 10.977 37.714 1.00 94.38 83 VAL A N 1
ATOM 587 C CA . VAL A 1 83 ? 1.299 10.849 38.386 1.00 94.38 83 VAL A CA 1
ATOM 588 C C . VAL A 1 83 ? 1.962 12.217 38.538 1.00 94.38 83 VAL A C 1
ATOM 590 O O . VAL A 1 83 ? 2.373 12.554 39.645 1.00 94.38 83 VAL A O 1
ATOM 593 N N . GLU A 1 84 ? 2.001 13.024 37.475 1.00 93.50 84 GLU A N 1
ATOM 594 C CA . GLU A 1 84 ? 2.520 14.401 37.511 1.00 93.50 84 GLU A CA 1
ATOM 595 C C . GLU A 1 84 ? 1.781 15.247 38.553 1.00 93.50 84 GLU A C 1
ATOM 597 O O . GLU A 1 84 ? 2.410 15.793 39.459 1.00 93.50 84 GLU A O 1
ATOM 602 N N . GLY A 1 85 ? 0.443 15.248 38.523 1.00 92.38 85 GLY A N 1
ATOM 603 C CA . GLY A 1 85 ? -0.361 15.967 39.515 1.00 92.38 85 GLY A CA 1
ATOM 604 C C . GLY A 1 85 ? -0.142 15.481 40.955 1.00 92.38 85 GLY A C 1
ATOM 605 O O . GLY A 1 85 ? -0.243 16.264 41.898 1.00 92.38 85 GLY A O 1
ATOM 606 N N . CYS A 1 86 ? 0.202 14.203 41.149 1.00 92.50 86 CYS A N 1
ATOM 607 C CA . CYS A 1 86 ? 0.547 13.656 42.462 1.00 92.50 86 CYS A CA 1
ATOM 608 C C . CYS A 1 86 ? 1.924 14.137 42.952 1.00 92.50 86 CYS A C 1
ATOM 610 O O . CYS A 1 86 ? 2.090 14.400 44.147 1.00 92.50 86 CYS A O 1
ATOM 612 N N . VAL A 1 87 ? 2.904 14.270 42.053 1.00 93.44 87 VAL A N 1
ATOM 613 C CA . VAL A 1 87 ? 4.231 14.827 42.365 1.00 93.44 87 VAL A CA 1
ATOM 614 C C . VAL A 1 87 ? 4.120 16.317 42.679 1.00 93.44 87 VAL A C 1
ATOM 616 O O . VAL A 1 87 ? 4.622 16.746 43.716 1.00 93.44 87 VAL A O 1
ATOM 619 N N . GLU A 1 88 ? 3.404 17.084 41.854 1.00 92.88 88 GLU A N 1
ATOM 620 C CA . GLU A 1 88 ? 3.172 18.520 42.062 1.00 92.88 88 GLU A CA 1
ATOM 621 C C . GLU A 1 88 ? 2.460 18.797 43.390 1.00 92.88 88 GLU A C 1
ATOM 623 O O . GLU A 1 88 ? 2.901 19.637 44.175 1.00 92.88 88 GLU A O 1
ATOM 628 N N . ALA A 1 89 ? 1.389 18.051 43.692 1.00 91.75 89 ALA A N 1
ATOM 629 C CA . ALA A 1 89 ? 0.695 18.180 44.969 1.00 91.75 89 ALA A CA 1
ATOM 630 C C . ALA A 1 89 ? 1.625 17.860 46.150 1.00 91.75 89 ALA A C 1
ATOM 632 O O . ALA A 1 89 ? 1.577 18.546 47.167 1.00 91.75 89 ALA A O 1
ATOM 633 N N . SER A 1 90 ? 2.498 16.855 46.013 1.00 91.31 90 SER A N 1
ATOM 634 C CA . SER A 1 90 ? 3.452 16.485 47.066 1.00 91.31 90 SER A CA 1
ATOM 635 C C . SER A 1 90 ? 4.520 17.563 47.282 1.00 91.31 90 SER A C 1
ATOM 637 O O . SER A 1 90 ? 4.842 17.866 48.427 1.00 91.31 90 SER A O 1
ATOM 639 N N . GLN A 1 91 ? 5.024 18.182 46.209 1.00 90.38 91 GLN A N 1
ATOM 640 C CA . GLN A 1 91 ? 5.967 19.310 46.266 1.00 90.38 91 GLN A CA 1
ATOM 641 C C . GLN A 1 91 ? 5.353 20.558 46.908 1.00 90.38 91 GLN A C 1
ATOM 643 O O . GLN A 1 91 ? 6.030 21.265 47.647 1.00 90.38 91 GLN A O 1
ATOM 648 N N . GLY A 1 92 ? 4.064 20.817 46.665 1.00 86.88 92 GLY A N 1
ATOM 649 C CA . GLY A 1 92 ? 3.340 21.921 47.301 1.00 86.88 92 GLY A CA 1
ATOM 650 C C . GLY A 1 92 ? 3.019 21.696 48.784 1.00 86.88 92 GLY A C 1
ATOM 651 O O . GLY A 1 92 ? 2.734 22.658 49.494 1.00 86.88 92 GLY A O 1
ATOM 652 N N . ALA A 1 93 ? 3.062 20.447 49.255 1.00 87.81 93 ALA A N 1
ATOM 653 C CA . ALA A 1 93 ? 2.606 20.054 50.587 1.00 87.81 93 ALA A CA 1
ATOM 654 C C . ALA A 1 93 ? 3.736 19.794 51.602 1.00 87.81 93 ALA A C 1
ATOM 656 O O . ALA A 1 93 ? 3.459 19.656 52.795 1.00 87.81 93 ALA A O 1
ATOM 657 N N . THR A 1 94 ? 4.998 19.695 51.168 1.00 85.50 94 THR A N 1
ATOM 658 C CA . THR A 1 94 ? 6.148 19.522 52.069 1.00 85.50 94 THR A CA 1
ATOM 659 C C . THR A 1 94 ? 7.446 20.058 51.460 1.00 85.50 94 THR A C 1
ATOM 661 O O . THR A 1 94 ? 7.619 20.032 50.247 1.00 85.50 94 THR A O 1
ATOM 664 N N . GLN A 1 95 ? 8.382 20.494 52.310 1.00 84.31 95 GLN A N 1
ATOM 665 C CA . GLN A 1 95 ? 9.770 20.812 51.934 1.00 84.31 95 GLN A CA 1
ATOM 666 C C . GLN A 1 95 ? 10.763 19.706 52.353 1.00 84.31 95 GLN A C 1
ATOM 668 O O . GLN A 1 95 ? 11.972 19.871 52.218 1.00 84.31 95 GLN A O 1
ATOM 673 N N . ASP A 1 96 ? 10.272 18.569 52.868 1.00 88.31 96 ASP A N 1
ATOM 674 C CA . ASP A 1 96 ? 11.102 17.416 53.239 1.00 88.31 96 ASP A CA 1
ATOM 675 C C . ASP A 1 96 ? 11.685 16.762 51.973 1.00 88.31 96 ASP A C 1
ATOM 677 O O . ASP A 1 96 ? 11.032 15.956 51.301 1.00 88.31 96 ASP A O 1
ATOM 681 N N . GLU A 1 97 ? 12.937 17.103 51.644 1.00 85.12 97 GLU A N 1
ATOM 682 C CA . GLU A 1 97 ? 13.647 16.559 50.480 1.00 85.12 97 GLU A CA 1
ATOM 683 C C . GLU A 1 97 ? 13.677 15.024 50.458 1.00 85.12 97 GLU A C 1
ATOM 685 O O . GLU A 1 97 ? 13.687 14.422 49.382 1.00 85.12 97 GLU A O 1
ATOM 690 N N . GLY A 1 98 ? 13.698 14.372 51.624 1.00 87.44 98 GLY A N 1
ATOM 691 C CA . GLY A 1 98 ? 13.726 12.917 51.724 1.00 87.44 98 GLY A CA 1
ATOM 692 C C . GLY A 1 98 ? 12.417 12.291 51.252 1.00 87.44 98 GLY A C 1
ATOM 693 O O . GLY A 1 98 ? 12.429 11.313 50.500 1.00 87.44 98 GLY A O 1
ATOM 694 N N . LEU A 1 99 ? 11.282 12.872 51.645 1.00 87.25 99 LEU A N 1
ATOM 695 C CA . LEU A 1 99 ? 9.966 12.435 51.180 1.00 87.25 99 LEU A CA 1
ATOM 696 C C . LEU A 1 99 ? 9.731 12.772 49.706 1.00 87.25 99 LEU A C 1
ATOM 698 O O . LEU A 1 99 ? 9.235 11.922 48.963 1.00 87.25 99 LEU A O 1
ATOM 702 N N . LEU A 1 100 ? 10.138 13.963 49.263 1.00 89.06 100 LEU A N 1
ATOM 703 C CA . LEU A 1 100 ? 10.015 14.371 47.862 1.00 89.06 100 LEU A CA 1
ATOM 704 C C . LEU A 1 100 ? 10.841 13.474 46.933 1.00 89.06 100 LEU A C 1
ATOM 706 O O . LEU A 1 100 ? 10.339 13.053 45.890 1.00 89.06 100 LEU A O 1
ATOM 710 N N . LYS A 1 101 ? 12.060 13.083 47.333 1.00 90.12 101 LYS A N 1
ATOM 711 C CA . LYS A 1 101 ? 12.875 12.103 46.591 1.00 90.12 101 LYS A CA 1
ATOM 712 C C . LYS A 1 101 ? 12.197 10.734 46.504 1.00 90.12 101 LYS A C 1
ATOM 714 O O . LYS A 1 101 ? 12.238 10.105 45.449 1.00 90.12 101 LYS A O 1
ATOM 719 N N . GLN A 1 102 ? 11.535 10.276 47.570 1.00 89.75 102 GLN A N 1
ATOM 720 C CA . GLN A 1 102 ? 10.802 9.002 47.555 1.00 89.75 102 GLN A CA 1
ATOM 721 C C . GLN A 1 102 ? 9.578 9.035 46.629 1.00 89.75 102 GLN A C 1
ATOM 723 O O . GLN A 1 102 ? 9.338 8.062 45.913 1.00 89.75 102 GLN A O 1
ATOM 728 N N . VAL A 1 103 ? 8.818 10.135 46.628 1.00 90.62 103 VAL A N 1
ATOM 729 C CA . VAL A 1 103 ? 7.686 10.332 45.707 1.00 90.62 103 VAL A CA 1
ATOM 730 C C . VAL A 1 103 ? 8.181 10.416 44.263 1.00 90.62 103 VAL A C 1
ATOM 732 O O . VAL A 1 103 ? 7.627 9.745 43.397 1.00 90.62 103 VAL A O 1
ATOM 735 N N . GLY A 1 104 ? 9.265 11.155 44.010 1.00 90.06 104 GLY A N 1
ATOM 736 C CA . GLY A 1 104 ? 9.887 11.251 42.689 1.00 90.06 104 GLY A CA 1
ATOM 737 C C . GLY A 1 104 ? 10.360 9.897 42.155 1.00 90.06 104 GLY A C 1
ATOM 738 O O . GLY A 1 104 ? 10.032 9.536 41.030 1.00 90.06 104 GLY A O 1
ATOM 739 N N . PHE A 1 105 ? 11.051 9.096 42.973 1.00 91.62 105 PHE A N 1
ATOM 740 C CA . PHE A 1 105 ? 11.490 7.754 42.573 1.00 91.62 105 PHE A CA 1
ATOM 741 C C . PHE A 1 105 ? 10.308 6.831 42.243 1.00 91.62 105 PHE A C 1
ATOM 743 O O . PHE A 1 105 ? 10.326 6.130 41.231 1.00 91.62 105 PHE A O 1
ATOM 750 N N . ALA A 1 106 ? 9.250 6.862 43.062 1.00 91.88 106 ALA A N 1
ATOM 751 C CA . ALA A 1 106 ? 8.043 6.084 42.804 1.00 91.88 106 ALA A CA 1
ATOM 752 C C . ALA A 1 106 ? 7.329 6.537 41.517 1.00 91.88 106 ALA A C 1
ATOM 754 O O . ALA A 1 106 ? 6.899 5.693 40.734 1.00 91.88 106 ALA A O 1
ATOM 755 N N . ALA A 1 107 ? 7.257 7.845 41.257 1.00 92.44 107 ALA A N 1
ATOM 756 C CA . ALA A 1 107 ? 6.681 8.402 40.035 1.00 92.44 107 ALA A CA 1
ATOM 757 C C . ALA A 1 107 ? 7.465 7.981 38.782 1.00 92.44 107 ALA A C 1
ATOM 759 O O . ALA A 1 107 ? 6.864 7.561 37.792 1.00 92.44 107 ALA A O 1
ATOM 760 N N . THR A 1 108 ? 8.800 7.995 38.844 1.00 92.19 108 THR A N 1
ATOM 761 C CA . THR A 1 108 ? 9.658 7.481 37.766 1.00 92.19 108 THR A CA 1
ATOM 762 C C . THR A 1 108 ? 9.403 5.997 37.505 1.00 92.19 108 THR A C 1
ATOM 764 O O . THR A 1 108 ? 9.299 5.597 36.348 1.00 92.19 108 THR A O 1
ATOM 767 N N . GLY A 1 109 ? 9.220 5.189 38.556 1.00 91.56 109 GLY A N 1
ATOM 768 C CA . GLY A 1 109 ? 8.862 3.773 38.423 1.00 91.56 109 GLY A CA 1
ATOM 769 C C . GLY A 1 109 ? 7.521 3.549 37.714 1.00 91.56 109 GLY A C 1
ATOM 770 O O . GLY A 1 109 ? 7.416 2.662 36.866 1.00 91.56 109 GLY A O 1
ATOM 771 N N . VAL A 1 110 ? 6.509 4.382 37.992 1.00 93.00 110 VAL A N 1
ATOM 772 C CA . VAL A 1 110 ? 5.226 4.336 37.264 1.00 93.00 110 VAL A CA 1
ATOM 773 C C . VAL A 1 110 ? 5.421 4.701 35.796 1.00 93.00 110 VAL A C 1
ATOM 775 O O . VAL A 1 110 ? 4.930 3.986 34.926 1.00 93.00 110 VAL A O 1
ATOM 778 N N . ASN A 1 111 ? 6.166 5.770 35.509 1.00 92.31 111 ASN A N 1
ATOM 779 C CA . ASN A 1 111 ? 6.431 6.208 34.138 1.00 92.31 111 ASN A CA 1
ATOM 780 C C . ASN A 1 111 ? 7.237 5.177 33.339 1.00 92.31 111 ASN A C 1
ATOM 782 O O . ASN A 1 111 ? 6.971 4.984 32.156 1.00 92.31 111 ASN A O 1
ATOM 786 N N . GLN A 1 112 ? 8.182 4.479 33.971 1.00 91.38 112 GLN A N 1
ATOM 787 C CA . GLN A 1 112 ? 8.932 3.399 33.335 1.00 91.38 112 GLN A CA 1
ATOM 788 C C . GLN A 1 112 ? 8.013 2.227 32.966 1.00 91.38 112 GLN A C 1
ATOM 790 O O . GLN A 1 112 ? 7.960 1.842 31.799 1.00 91.38 112 GLN A O 1
ATOM 795 N N . ALA A 1 113 ? 7.225 1.723 33.922 1.00 91.19 113 ALA A N 1
ATOM 796 C CA . ALA A 1 113 ? 6.273 0.641 33.665 1.00 91.19 113 ALA A CA 1
ATOM 797 C C . ALA A 1 113 ? 5.223 1.035 32.608 1.00 91.19 113 ALA A C 1
ATOM 799 O O . ALA A 1 113 ? 4.820 0.225 31.771 1.00 91.19 113 ALA A O 1
ATOM 800 N N . LEU A 1 114 ? 4.788 2.298 32.621 1.00 91.56 114 LEU A N 1
ATOM 801 C CA . LEU A 1 114 ? 3.848 2.832 31.644 1.00 91.56 114 LEU A CA 1
ATOM 802 C C . LEU A 1 114 ? 4.474 2.921 30.247 1.00 91.56 114 LEU A C 1
ATOM 804 O O . LEU A 1 114 ? 3.819 2.574 29.267 1.00 91.56 114 LEU A O 1
ATOM 808 N N . ASN A 1 115 ? 5.737 3.337 30.143 1.00 89.88 115 ASN A N 1
ATOM 809 C CA . ASN A 1 115 ? 6.464 3.373 28.876 1.00 89.88 115 ASN A CA 1
ATOM 810 C C . ASN A 1 115 ? 6.657 1.975 28.286 1.00 89.88 115 ASN A C 1
ATOM 812 O O . ASN A 1 115 ? 6.441 1.804 27.089 1.00 89.88 115 ASN A O 1
ATOM 816 N N . GLU A 1 116 ? 6.984 0.975 29.105 1.00 88.06 116 GLU A N 1
ATOM 817 C CA . GLU A 1 116 ? 7.080 -0.423 28.666 1.00 88.06 116 GLU A CA 1
ATOM 818 C C . GLU A 1 116 ? 5.737 -0.932 28.119 1.00 88.06 116 GLU A C 1
ATOM 820 O O . GLU A 1 116 ? 5.680 -1.522 27.037 1.00 88.06 116 GLU A O 1
ATOM 825 N N . LEU A 1 117 ? 4.630 -0.629 28.810 1.00 88.62 117 LEU A N 1
ATOM 826 C CA . LEU A 1 117 ? 3.283 -0.947 28.336 1.00 88.62 117 LEU A CA 1
ATOM 827 C C . LEU A 1 117 ? 2.966 -0.240 27.007 1.00 88.62 117 LEU A C 1
ATOM 829 O O . LEU A 1 117 ? 2.525 -0.886 26.056 1.00 88.62 117 LEU A O 1
ATOM 833 N N . LEU A 1 118 ? 3.213 1.069 26.906 1.00 86.81 118 LEU A N 1
ATOM 834 C CA . LEU A 1 118 ? 2.961 1.851 25.689 1.00 86.81 118 LEU A CA 1
ATOM 835 C C . LEU A 1 118 ? 3.820 1.382 24.509 1.00 86.81 118 LEU A C 1
ATOM 837 O O . LEU A 1 118 ? 3.340 1.342 23.375 1.00 86.81 118 LEU A O 1
ATOM 841 N N . GLN A 1 119 ? 5.072 1.003 24.757 1.00 83.25 119 GLN A N 1
ATOM 842 C CA . GLN A 1 119 ? 5.966 0.456 23.743 1.00 83.25 119 GLN A CA 1
ATOM 843 C C . GLN A 1 119 ? 5.459 -0.899 23.241 1.00 83.25 119 GLN A C 1
ATOM 845 O O . GLN A 1 119 ? 5.399 -1.115 22.030 1.00 83.25 119 GLN A O 1
ATOM 850 N N . HIS A 1 120 ? 4.996 -1.768 24.142 1.00 82.38 120 HIS A N 1
ATOM 851 C CA . HIS A 1 120 ? 4.394 -3.048 23.777 1.00 82.38 120 HIS A CA 1
ATOM 852 C C . HIS A 1 120 ? 3.095 -2.872 22.962 1.00 82.38 120 HIS A C 1
ATOM 854 O O . HIS A 1 120 ? 2.850 -3.612 22.008 1.00 82.38 120 HIS A O 1
ATOM 860 N N . ILE A 1 121 ? 2.262 -1.870 23.273 1.00 79.81 121 ILE A N 1
ATOM 861 C CA . ILE A 1 121 ? 1.072 -1.541 22.462 1.00 79.81 121 ILE A CA 1
ATOM 862 C C . ILE A 1 121 ? 1.482 -1.059 21.068 1.00 79.81 121 ILE A C 1
ATOM 864 O O . ILE A 1 121 ? 0.908 -1.507 20.078 1.00 79.81 121 ILE A O 1
ATOM 868 N N . LYS A 1 122 ? 2.486 -0.177 20.969 1.00 72.44 122 LYS A N 1
ATOM 869 C CA . LYS A 1 122 ? 2.997 0.327 19.682 1.00 72.44 122 LYS A CA 1
ATOM 870 C C . LYS A 1 122 ? 3.568 -0.790 18.808 1.00 72.44 122 LYS A C 1
ATOM 872 O O . LYS A 1 122 ? 3.335 -0.783 17.606 1.00 72.44 122 LYS A O 1
ATOM 877 N N . GLN A 1 123 ? 4.249 -1.767 19.405 1.00 67.06 123 GLN A N 1
ATOM 878 C CA . GLN A 1 123 ? 4.734 -2.956 18.696 1.00 67.06 123 GLN A CA 1
ATOM 879 C C . GLN A 1 123 ? 3.579 -3.799 18.126 1.00 67.06 123 GLN A C 1
ATOM 881 O O . GLN A 1 123 ? 3.664 -4.282 16.997 1.00 67.06 123 GLN A O 1
ATOM 886 N N . TYR A 1 124 ? 2.466 -3.918 18.858 1.00 63.38 124 TYR A N 1
ATOM 887 C CA . TYR A 1 124 ? 1.238 -4.540 18.345 1.00 63.38 124 TYR A CA 1
ATOM 888 C C . TYR A 1 124 ? 0.559 -3.700 17.247 1.00 63.38 124 TYR A C 1
ATOM 890 O O . TYR A 1 124 ? 0.054 -4.264 16.277 1.00 63.38 124 TYR A O 1
ATOM 898 N N . ALA A 1 125 ? 0.577 -2.368 17.369 1.00 54.56 125 ALA A N 1
ATOM 899 C CA . ALA A 1 125 ? 0.013 -1.424 16.399 1.00 54.56 125 ALA A CA 1
ATOM 900 C C . ALA A 1 125 ? 0.696 -1.482 15.028 1.00 54.56 125 ALA A C 1
ATOM 902 O O . ALA A 1 125 ? 0.043 -1.346 13.998 1.00 54.56 125 ALA A O 1
ATOM 903 N N . SER A 1 126 ? 2.000 -1.755 15.000 1.00 52.81 126 SER A N 1
ATOM 904 C CA . SER A 1 126 ? 2.769 -1.950 13.767 1.00 52.81 126 SER A CA 1
ATOM 905 C C . SER A 1 126 ? 2.522 -3.296 13.062 1.00 52.81 126 SER A C 1
ATOM 907 O O . SER A 1 126 ? 3.164 -3.565 12.049 1.00 52.81 126 SER A O 1
ATOM 909 N N . GLY A 1 127 ? 1.573 -4.107 13.548 1.00 45.41 127 GLY A N 1
ATOM 910 C CA . GLY A 1 127 ? 1.246 -5.420 13.000 1.00 45.41 127 GLY A CA 1
ATOM 911 C C . GLY A 1 127 ? 2.258 -6.464 13.454 1.00 45.41 127 GLY A C 1
ATOM 912 O O . GLY A 1 127 ? 3.320 -6.610 12.859 1.00 45.41 127 GLY A O 1
ATOM 913 N N . GLY A 1 128 ? 1.924 -7.196 14.517 1.00 35.84 128 GLY A N 1
ATOM 914 C CA . GLY A 1 128 ? 2.758 -8.266 15.061 1.00 35.84 128 GLY A CA 1
ATOM 915 C C . GLY A 1 128 ? 3.073 -9.368 14.041 1.00 35.84 128 GLY A C 1
ATOM 916 O O . GLY A 1 128 ? 2.331 -10.333 13.890 1.00 35.84 128 GLY A O 1
ATOM 917 N N . HIS A 1 129 ? 4.215 -9.245 13.379 1.00 35.53 129 HIS A N 1
ATOM 918 C CA . HIS A 1 129 ? 5.379 -10.069 13.685 1.00 35.53 129 HIS A CA 1
ATOM 919 C C . HIS A 1 129 ? 6.495 -9.114 14.124 1.00 35.53 129 HIS A C 1
ATOM 921 O O . HIS A 1 129 ? 6.472 -7.952 13.701 1.00 35.53 129 HIS A O 1
ATOM 927 N N . PRO A 1 130 ? 7.454 -9.544 14.970 1.00 37.53 130 PRO A N 1
ATOM 928 C CA . PRO A 1 130 ? 8.682 -8.777 15.142 1.00 37.53 130 PRO A CA 1
ATOM 929 C C . PRO A 1 130 ? 9.174 -8.421 13.747 1.00 37.53 130 PRO A C 1
ATOM 931 O O . PRO A 1 130 ? 9.050 -9.252 12.844 1.00 37.53 130 PRO A O 1
ATOM 934 N N . ILE A 1 131 ? 9.643 -7.184 13.576 1.00 44.88 131 ILE A N 1
ATOM 935 C CA . ILE A 1 131 ? 10.407 -6.751 12.408 1.00 44.88 131 ILE A CA 1
ATOM 936 C C . ILE A 1 131 ? 11.220 -7.965 11.973 1.00 44.88 131 ILE A C 1
ATOM 938 O O . ILE A 1 131 ? 12.098 -8.404 12.717 1.00 44.88 131 ILE A O 1
ATOM 942 N N . GLY A 1 132 ? 10.815 -8.624 10.879 1.00 50.69 132 GLY A N 1
ATOM 943 C CA . GLY A 1 132 ? 11.534 -9.814 10.451 1.00 50.69 132 GLY A CA 1
ATOM 944 C C . GLY A 1 132 ? 12.977 -9.363 10.324 1.00 50.69 132 GLY A C 1
ATOM 945 O O . GLY A 1 132 ? 13.192 -8.274 9.789 1.00 50.69 132 GLY A O 1
ATOM 946 N N . ARG A 1 133 ? 13.948 -10.122 10.847 1.00 54.84 133 ARG A N 1
ATOM 947 C CA . ARG A 1 133 ? 15.380 -9.765 10.765 1.00 54.84 133 ARG A CA 1
ATOM 948 C C . ARG A 1 133 ? 15.760 -9.256 9.363 1.00 54.84 133 ARG A C 1
ATOM 950 O O . ARG A 1 133 ? 16.584 -8.365 9.230 1.00 54.84 133 ARG A O 1
ATOM 957 N N . HIS A 1 134 ? 15.053 -9.749 8.346 1.00 60.84 134 HIS A N 1
ATOM 958 C CA . HIS A 1 134 ? 15.029 -9.272 6.969 1.00 60.84 134 HIS A CA 1
ATOM 959 C C . HIS A 1 134 ? 14.753 -7.784 6.758 1.00 60.84 134 HIS A C 1
ATOM 961 O O . HIS A 1 134 ? 15.496 -7.152 6.024 1.00 60.84 134 HIS A O 1
ATOM 967 N N . GLY A 1 135 ? 13.680 -7.230 7.324 1.00 59.72 135 GLY A N 1
ATOM 968 C CA . GLY A 1 135 ? 13.268 -5.844 7.100 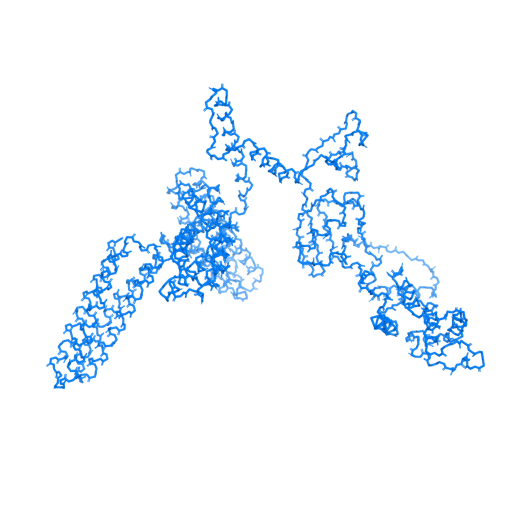1.00 59.72 135 GLY A CA 1
ATOM 969 C C . GLY A 1 135 ? 14.263 -4.853 7.689 1.00 59.72 135 GLY A C 1
ATOM 970 O O . GLY A 1 135 ? 14.684 -3.946 6.990 1.00 59.72 135 GLY A O 1
ATOM 971 N N . GLU A 1 136 ? 14.710 -5.083 8.926 1.00 67.25 136 GLU A N 1
ATOM 972 C CA . GLU A 1 136 ? 15.737 -4.250 9.567 1.00 67.25 136 GLU A CA 1
ATOM 973 C C . GLU A 1 136 ? 17.086 -4.362 8.851 1.00 67.25 136 GLU A C 1
ATOM 975 O O . GLU A 1 136 ? 17.734 -3.350 8.597 1.00 67.25 136 GLU A O 1
ATOM 980 N N . ALA A 1 137 ? 17.491 -5.579 8.470 1.00 73.94 137 ALA A N 1
ATOM 981 C CA . ALA A 1 137 ? 18.712 -5.782 7.700 1.00 73.94 137 ALA A CA 1
ATOM 982 C C . ALA A 1 137 ? 18.622 -5.131 6.311 1.00 73.94 137 ALA A C 1
ATOM 984 O O . ALA A 1 137 ? 19.583 -4.507 5.881 1.00 73.94 137 ALA A O 1
ATOM 985 N N . THR A 1 138 ? 17.471 -5.213 5.636 1.00 74.38 138 THR A N 1
ATOM 986 C CA . THR A 1 138 ? 17.246 -4.598 4.316 1.00 74.38 138 THR A CA 1
ATOM 987 C C . THR A 1 138 ? 17.243 -3.076 4.405 1.00 74.38 138 THR A C 1
ATOM 989 O O . THR A 1 138 ? 17.958 -2.437 3.642 1.00 74.38 138 THR A O 1
ATOM 992 N N . ASP A 1 139 ? 16.508 -2.492 5.354 1.00 72.19 139 ASP A N 1
ATOM 993 C CA . ASP A 1 139 ? 16.457 -1.038 5.552 1.00 72.19 139 ASP A CA 1
ATOM 994 C C . ASP A 1 139 ? 17.863 -0.503 5.895 1.00 72.19 139 ASP A C 1
ATOM 996 O O . ASP A 1 139 ? 18.339 0.456 5.291 1.00 72.19 139 ASP A O 1
ATOM 1000 N N . ARG A 1 140 ? 18.609 -1.213 6.754 1.00 80.06 140 ARG A N 1
ATOM 1001 C CA . ARG A 1 140 ? 20.006 -0.885 7.075 1.00 80.06 140 ARG A CA 1
ATOM 1002 C C . ARG A 1 140 ? 20.951 -1.028 5.877 1.00 80.06 140 ARG A C 1
ATOM 1004 O O . ARG A 1 140 ? 21.875 -0.232 5.750 1.00 80.06 140 ARG A O 1
ATOM 1011 N N . ILE A 1 141 ? 20.747 -2.020 5.006 1.00 82.62 141 ILE A N 1
ATOM 1012 C CA . ILE A 1 141 ? 21.506 -2.179 3.753 1.00 82.62 141 ILE A CA 1
ATOM 1013 C C . IL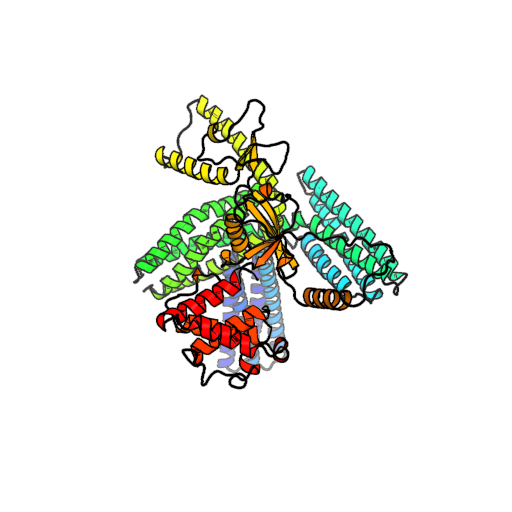E A 1 141 ? 21.254 -0.985 2.828 1.00 82.62 141 ILE A C 1
ATOM 1015 O O . ILE A 1 141 ? 22.211 -0.434 2.286 1.00 82.62 141 ILE A O 1
ATOM 1019 N N . LEU A 1 142 ? 19.999 -0.554 2.678 1.00 79.81 142 LEU A N 1
ATOM 1020 C CA . LEU A 1 142 ? 19.639 0.598 1.848 1.00 79.81 142 LEU A CA 1
ATOM 1021 C C . LEU A 1 142 ? 20.285 1.887 2.376 1.00 79.81 142 LEU A C 1
ATOM 1023 O O . LEU A 1 142 ? 20.977 2.565 1.619 1.00 79.81 142 LEU A O 1
ATOM 1027 N N . ASP A 1 143 ? 20.159 2.163 3.676 1.00 80.38 143 ASP A N 1
ATOM 1028 C CA . ASP A 1 143 ? 20.724 3.366 4.302 1.00 80.38 143 ASP A CA 1
ATOM 1029 C C . ASP A 1 143 ? 22.259 3.414 4.204 1.00 80.38 143 ASP A C 1
ATOM 1031 O O . ASP A 1 143 ? 22.853 4.443 3.882 1.00 80.38 143 ASP A O 1
ATOM 1035 N N . VAL A 1 144 ? 22.935 2.289 4.461 1.00 85.81 144 VAL A N 1
ATOM 1036 C CA . VAL A 1 144 ? 24.403 2.206 4.398 1.00 85.81 144 VAL A CA 1
ATOM 1037 C C . VAL A 1 144 ? 24.911 2.317 2.957 1.00 85.81 144 VAL A C 1
ATOM 1039 O O . VAL A 1 144 ? 25.975 2.892 2.733 1.00 85.81 144 VAL A O 1
ATOM 1042 N N . THR A 1 145 ? 24.151 1.828 1.974 1.00 84.56 145 THR A N 1
ATOM 1043 C CA . THR A 1 145 ? 24.506 1.969 0.553 1.00 84.56 145 THR A CA 1
ATOM 1044 C C . THR A 1 145 ? 24.455 3.434 0.108 1.00 84.56 145 THR A C 1
ATOM 1046 O O . THR A 1 145 ? 25.379 3.901 -0.555 1.00 84.56 145 THR A O 1
ATOM 1049 N N . GLU A 1 146 ? 23.442 4.194 0.535 1.00 80.88 146 GLU A N 1
ATOM 1050 C CA . GLU A 1 146 ? 23.366 5.638 0.262 1.00 80.88 146 GLU A CA 1
ATOM 1051 C C . GLU A 1 146 ? 24.515 6.412 0.929 1.00 80.88 146 GLU A C 1
ATOM 1053 O O . GLU A 1 146 ? 25.070 7.335 0.334 1.00 80.88 146 GLU A O 1
ATOM 1058 N N . ASN A 1 147 ? 24.960 5.989 2.117 1.00 83.81 147 ASN A N 1
ATOM 1059 C CA . ASN A 1 147 ? 26.145 6.570 2.753 1.00 83.81 147 ASN A CA 1
ATOM 1060 C C . ASN A 1 147 ? 27.431 6.300 1.949 1.00 83.81 147 ASN A C 1
ATOM 1062 O O . ASN A 1 147 ? 28.269 7.188 1.851 1.00 83.81 147 ASN A O 1
ATOM 1066 N N . ILE A 1 148 ? 27.580 5.131 1.307 1.00 84.69 148 ILE A N 1
ATOM 1067 C CA . ILE A 1 148 ? 28.705 4.871 0.382 1.00 84.69 148 ILE A CA 1
ATOM 1068 C C . ILE A 1 148 ? 28.662 5.835 -0.811 1.00 84.69 148 ILE A C 1
ATOM 1070 O O . ILE A 1 148 ? 29.709 6.305 -1.254 1.00 84.69 148 ILE A O 1
ATOM 1074 N N . PHE A 1 149 ? 27.470 6.160 -1.318 1.00 82.69 149 PHE A N 1
ATOM 1075 C CA . PHE A 1 149 ? 27.308 7.121 -2.414 1.00 82.69 149 PHE A CA 1
ATOM 1076 C C . PHE A 1 149 ? 27.591 8.563 -1.980 1.00 82.69 149 PHE A C 1
ATOM 1078 O O . PHE A 1 149 ? 28.180 9.323 -2.748 1.00 82.69 149 PHE A O 1
ATOM 1085 N N . GLY A 1 150 ? 27.205 8.927 -0.755 1.00 82.62 150 GLY A N 1
ATOM 1086 C CA . GLY A 1 150 ? 27.469 10.240 -0.164 1.00 82.62 150 GLY A CA 1
ATOM 1087 C C . GLY A 1 150 ? 28.932 10.472 0.225 1.00 82.62 150 GLY A C 1
ATOM 1088 O O . GLY A 1 150 ? 29.367 11.619 0.279 1.00 82.62 150 GLY A O 1
ATOM 1089 N N . SER A 1 151 ? 29.702 9.404 0.452 1.00 83.31 151 SER A N 1
ATOM 1090 C CA . SER A 1 151 ? 31.123 9.449 0.835 1.00 83.31 151 SER A CA 1
ATOM 1091 C C . SER A 1 151 ? 32.094 9.357 -0.350 1.00 83.31 151 SER A C 1
ATOM 1093 O O . SER A 1 151 ? 33.265 9.027 -0.169 1.00 83.31 151 SER A O 1
ATOM 1095 N N . MET A 1 152 ? 31.633 9.640 -1.571 1.00 74.81 152 MET A N 1
ATOM 1096 C CA . MET A 1 152 ? 32.477 9.627 -2.768 1.00 74.81 152 MET A CA 1
ATOM 1097 C C . MET A 1 152 ? 33.618 10.651 -2.643 1.00 74.81 152 MET A C 1
ATOM 1099 O O . MET A 1 152 ? 33.370 11.835 -2.417 1.00 74.81 152 MET A O 1
ATOM 1103 N N . GLY A 1 153 ? 34.864 10.190 -2.782 1.00 72.81 153 GLY A N 1
ATOM 1104 C CA . GLY A 1 153 ? 36.071 10.986 -2.532 1.00 72.81 153 GLY A CA 1
ATOM 1105 C C . GLY A 1 153 ? 36.751 10.716 -1.183 1.00 72.81 153 GLY A C 1
ATOM 1106 O O . GLY A 1 153 ? 37.888 11.141 -0.999 1.00 72.81 153 GLY A O 1
ATOM 1107 N N . ASP A 1 154 ? 36.119 9.965 -0.274 1.00 84.81 154 ASP A N 1
ATOM 1108 C CA . ASP A 1 154 ? 36.732 9.473 0.967 1.00 84.81 154 ASP A CA 1
ATOM 1109 C C . ASP A 1 154 ? 36.758 7.937 0.974 1.00 84.81 154 ASP A C 1
ATOM 1111 O O . ASP A 1 154 ? 35.846 7.261 1.459 1.00 84.81 154 ASP A O 1
ATOM 1115 N N . ALA A 1 155 ? 37.837 7.366 0.433 1.00 81.50 155 ALA A N 1
ATOM 1116 C CA . ALA A 1 155 ? 38.018 5.917 0.379 1.00 81.50 155 ALA A CA 1
ATOM 1117 C C . ALA A 1 155 ? 38.027 5.258 1.772 1.00 81.50 155 ALA A C 1
ATOM 1119 O O . ALA A 1 155 ? 37.617 4.104 1.903 1.00 81.50 155 ALA A O 1
ATOM 1120 N N . GLY A 1 156 ? 38.452 5.969 2.823 1.00 83.00 156 GLY A N 1
ATOM 1121 C CA . GLY A 1 156 ? 38.453 5.449 4.190 1.00 83.00 156 GLY A CA 1
ATOM 1122 C C . GLY A 1 156 ? 37.034 5.246 4.719 1.00 83.00 156 GLY A C 1
ATOM 1123 O O . GLY A 1 156 ? 36.702 4.172 5.234 1.00 83.00 156 GLY A O 1
ATOM 1124 N N . GLU A 1 157 ? 36.176 6.248 4.529 1.00 85.75 157 GLU A N 1
ATOM 1125 C CA . GLU A 1 157 ? 34.772 6.180 4.927 1.00 85.75 157 GLU A CA 1
ATOM 1126 C C . GLU A 1 157 ? 33.979 5.195 4.057 1.00 85.75 157 GLU A C 1
ATOM 1128 O O . GLU A 1 157 ? 33.227 4.377 4.594 1.00 85.75 157 GLU A O 1
ATOM 1133 N N . MET A 1 158 ? 34.210 5.163 2.739 1.00 85.31 158 MET A N 1
ATOM 1134 C CA . MET A 1 158 ? 33.570 4.184 1.848 1.00 85.31 158 MET A CA 1
ATOM 1135 C C . MET A 1 158 ? 33.871 2.736 2.266 1.00 85.31 158 MET A C 1
ATOM 1137 O O . MET A 1 158 ? 32.974 1.891 2.295 1.00 85.31 158 MET A O 1
ATOM 1141 N N . VAL A 1 159 ? 35.114 2.434 2.653 1.00 87.94 159 VAL A N 1
ATOM 1142 C CA . VAL A 1 159 ? 35.513 1.096 3.124 1.00 87.94 159 VAL A CA 1
ATOM 1143 C C . VAL A 1 159 ? 34.892 0.769 4.482 1.00 87.94 159 VAL A C 1
ATOM 1145 O O . VAL A 1 159 ? 34.491 -0.375 4.726 1.00 87.94 159 VAL A O 1
ATOM 1148 N N . ARG A 1 160 ? 34.775 1.757 5.378 1.00 90.12 160 ARG A N 1
ATOM 1149 C CA . ARG A 1 160 ? 34.092 1.590 6.668 1.00 90.12 160 ARG A CA 1
ATOM 1150 C C . ARG A 1 160 ? 32.616 1.250 6.465 1.00 90.12 160 ARG A C 1
ATOM 1152 O O . ARG A 1 160 ? 32.122 0.302 7.079 1.00 90.12 160 ARG A O 1
ATOM 1159 N N . GLN A 1 161 ? 31.937 1.970 5.578 1.00 90.00 161 GLN A N 1
ATOM 1160 C CA . GLN A 1 161 ? 30.537 1.727 5.232 1.00 90.00 161 GLN A CA 1
ATOM 1161 C C . GLN A 1 161 ? 30.356 0.371 4.535 1.00 90.00 161 GLN A C 1
ATOM 1163 O O . GLN A 1 161 ? 29.461 -0.387 4.905 1.00 90.00 161 GLN A O 1
ATOM 1168 N N . ALA A 1 162 ? 31.269 -0.025 3.641 1.00 90.00 162 ALA A N 1
ATOM 1169 C CA . ALA A 1 162 ? 31.251 -1.345 3.005 1.00 90.00 162 ALA A CA 1
ATOM 1170 C C . ALA A 1 162 ? 31.361 -2.509 4.014 1.00 90.00 162 ALA A C 1
ATOM 1172 O O . ALA A 1 162 ? 30.732 -3.551 3.828 1.00 90.00 162 ALA A O 1
ATOM 1173 N N . ARG A 1 163 ? 32.101 -2.343 5.124 1.00 88.94 163 ARG A N 1
ATOM 1174 C CA . ARG A 1 163 ? 32.137 -3.343 6.214 1.00 88.94 163 ARG A CA 1
ATOM 1175 C C . ARG A 1 163 ? 30.797 -3.464 6.937 1.00 88.94 163 ARG A C 1
ATOM 1177 O O . ARG A 1 163 ? 30.367 -4.577 7.234 1.00 88.94 163 ARG A O 1
ATOM 1184 N N . ILE A 1 164 ? 30.138 -2.339 7.214 1.00 89.94 164 ILE A N 1
ATOM 1185 C CA . ILE A 1 164 ? 28.809 -2.326 7.847 1.00 89.94 164 ILE A CA 1
ATOM 1186 C C . ILE A 1 164 ? 27.783 -2.972 6.909 1.00 89.94 164 ILE A C 1
ATOM 1188 O O . ILE A 1 164 ? 26.964 -3.777 7.353 1.00 89.94 164 ILE A O 1
ATOM 1192 N N . LEU A 1 165 ? 27.880 -2.679 5.612 1.00 89.12 165 LEU A N 1
ATOM 1193 C CA . LEU A 1 165 ? 27.032 -3.240 4.566 1.00 89.12 165 LEU A CA 1
ATOM 1194 C C . LEU A 1 165 ? 27.198 -4.762 4.443 1.00 89.12 165 LEU A C 1
ATOM 1196 O O . LEU A 1 165 ? 26.210 -5.495 4.362 1.00 89.12 165 LEU A O 1
ATOM 1200 N N . ALA A 1 166 ? 28.437 -5.259 4.513 1.00 89.62 166 ALA A N 1
ATOM 1201 C CA . ALA A 1 166 ? 28.733 -6.691 4.500 1.00 89.62 166 ALA A CA 1
ATOM 1202 C C . ALA A 1 166 ? 28.165 -7.423 5.729 1.00 89.62 166 ALA A C 1
ATOM 1204 O O . ALA A 1 166 ? 27.652 -8.538 5.598 1.00 89.62 166 ALA A O 1
ATOM 1205 N N . GLN A 1 167 ? 28.209 -6.793 6.909 1.00 88.81 167 GLN A N 1
ATOM 1206 C CA . GLN A 1 167 ? 27.608 -7.352 8.122 1.00 88.81 167 GLN A CA 1
ATOM 1207 C C . GLN A 1 167 ? 26.081 -7.420 8.005 1.00 88.81 167 GLN A C 1
ATOM 1209 O O . GLN A 1 167 ? 25.504 -8.487 8.205 1.00 88.81 167 GLN A O 1
ATOM 1214 N N . ALA A 1 168 ? 25.437 -6.318 7.608 1.00 86.94 168 ALA A N 1
ATOM 1215 C CA . ALA A 1 168 ? 23.986 -6.270 7.440 1.00 86.94 168 ALA A CA 1
ATOM 1216 C C . ALA A 1 168 ? 23.498 -7.286 6.391 1.00 86.94 168 ALA A C 1
ATOM 1218 O O . ALA A 1 168 ? 22.482 -7.953 6.586 1.00 86.94 168 ALA A O 1
ATOM 1219 N N . THR A 1 169 ? 24.266 -7.482 5.315 1.00 88.00 169 THR A N 1
ATOM 1220 C CA . THR A 1 169 ? 23.928 -8.485 4.297 1.00 88.00 169 THR A CA 1
ATOM 1221 C C . THR A 1 169 ? 24.128 -9.917 4.785 1.00 88.00 169 THR A C 1
ATOM 1223 O O . THR A 1 169 ? 23.320 -10.789 4.472 1.00 88.00 169 THR A O 1
ATOM 1226 N N . SER A 1 170 ? 25.153 -10.179 5.597 1.00 88.19 170 SER A N 1
ATOM 1227 C CA . SER A 1 170 ? 25.358 -11.502 6.203 1.00 88.19 170 SER A CA 1
ATOM 1228 C C . SER A 1 170 ? 24.213 -11.877 7.148 1.00 88.19 170 SER A C 1
ATOM 1230 O O . SER A 1 170 ? 23.739 -13.016 7.128 1.00 88.19 170 SER A O 1
ATOM 1232 N N . ASP A 1 171 ? 23.718 -10.908 7.922 1.00 85.19 171 ASP A N 1
ATOM 1233 C CA . ASP A 1 171 ? 22.554 -11.086 8.792 1.00 85.19 171 ASP A CA 1
ATOM 1234 C C . ASP A 1 171 ? 21.291 -11.407 7.969 1.00 85.19 171 ASP A C 1
ATOM 1236 O O . ASP A 1 171 ? 20.540 -12.322 8.319 1.00 85.19 171 ASP A O 1
ATOM 1240 N N . LEU A 1 172 ? 21.099 -10.731 6.827 1.00 84.12 172 LEU A N 1
ATOM 1241 C CA . LEU A 1 172 ? 20.006 -11.010 5.890 1.00 84.12 172 LEU A CA 1
ATOM 1242 C C . LEU A 1 172 ? 20.113 -12.408 5.256 1.00 84.12 172 LEU A C 1
ATOM 1244 O O . LEU A 1 172 ? 19.119 -13.127 5.193 1.00 84.12 172 LEU A O 1
ATOM 1248 N N . VAL A 1 173 ? 21.305 -12.825 4.816 1.00 86.56 173 VAL A N 1
ATOM 1249 C CA . VAL A 1 173 ? 21.548 -14.158 4.231 1.00 86.56 173 VAL A CA 1
ATOM 1250 C C . VAL A 1 173 ? 21.223 -15.268 5.228 1.00 86.56 173 VAL A C 1
ATOM 1252 O O . VAL A 1 173 ? 20.587 -16.257 4.860 1.00 86.56 173 VAL A O 1
ATOM 1255 N N . ASN A 1 174 ? 21.632 -15.113 6.488 1.00 85.31 174 ASN A N 1
ATOM 1256 C CA . ASN A 1 174 ? 21.319 -16.084 7.536 1.00 85.31 174 ASN A CA 1
ATOM 1257 C C . ASN A 1 174 ? 19.817 -16.145 7.812 1.00 85.31 174 ASN A C 1
ATOM 1259 O O . ASN A 1 174 ? 19.272 -17.236 7.951 1.00 85.31 174 ASN A O 1
ATOM 1263 N N . ALA A 1 175 ? 19.138 -14.997 7.819 1.00 78.06 175 ALA A N 1
ATOM 1264 C CA . ALA A 1 175 ? 17.691 -14.953 7.965 1.00 78.06 175 ALA A CA 1
ATOM 1265 C C . ALA A 1 175 ? 16.979 -15.678 6.800 1.00 78.06 175 ALA A C 1
ATOM 1267 O O . ALA A 1 175 ? 16.105 -16.501 7.041 1.00 78.06 175 ALA A O 1
ATOM 1268 N N . ILE A 1 176 ? 17.420 -15.483 5.545 1.00 78.06 176 ILE A N 1
ATOM 1269 C CA . ILE A 1 176 ? 16.829 -16.159 4.366 1.00 78.06 176 ILE A CA 1
ATOM 1270 C C . ILE A 1 176 ? 17.052 -17.671 4.406 1.00 78.06 176 ILE A C 1
ATOM 1272 O O . ILE A 1 176 ? 16.171 -18.430 4.011 1.00 78.06 176 ILE A O 1
ATOM 1276 N N . LYS A 1 177 ? 18.205 -18.129 4.904 1.00 81.56 177 LYS A N 1
ATOM 1277 C CA . LYS A 1 177 ? 18.461 -19.563 5.095 1.00 81.56 177 LYS A CA 1
ATOM 1278 C C . LYS A 1 177 ? 17.547 -20.171 6.158 1.00 81.56 177 LYS A C 1
ATOM 1280 O O . LYS A 1 177 ? 16.992 -21.234 5.910 1.00 81.56 177 LYS A O 1
ATOM 1285 N N . MET A 1 178 ? 17.351 -19.486 7.286 1.00 76.31 178 MET A N 1
ATOM 1286 C CA . MET A 1 178 ? 16.418 -19.932 8.329 1.00 76.31 178 MET A CA 1
ATOM 1287 C C . MET A 1 178 ? 14.978 -20.020 7.801 1.00 76.31 178 MET A C 1
ATOM 1289 O O . MET A 1 178 ? 14.287 -20.998 8.073 1.00 76.31 178 MET A O 1
ATOM 1293 N N . ASP A 1 179 ? 14.546 -19.040 7.003 1.00 66.62 179 ASP A N 1
ATOM 1294 C CA . ASP A 1 179 ? 13.230 -19.063 6.354 1.00 66.62 179 ASP A CA 1
ATOM 1295 C C . ASP A 1 179 ? 13.112 -20.223 5.354 1.00 66.62 179 ASP A C 1
ATOM 1297 O O . ASP A 1 179 ? 12.086 -20.896 5.312 1.00 66.62 179 ASP A O 1
ATOM 1301 N N . ALA A 1 180 ? 14.168 -20.518 4.590 1.00 70.31 180 ALA A N 1
ATOM 1302 C CA . ALA A 1 180 ? 14.185 -21.647 3.660 1.00 70.31 180 ALA A CA 1
ATOM 1303 C C . ALA A 1 180 ? 14.132 -23.019 4.360 1.00 70.31 180 ALA A C 1
ATOM 1305 O O . ALA A 1 180 ? 13.609 -23.969 3.778 1.00 70.31 180 ALA A O 1
ATOM 1306 N N . GLU A 1 181 ? 14.666 -23.128 5.581 1.00 72.75 181 GLU A N 1
ATOM 1307 C CA . GLU A 1 181 ? 14.584 -24.326 6.431 1.00 72.75 181 GLU A CA 1
ATOM 1308 C C . GLU A 1 181 ? 13.193 -24.500 7.065 1.00 72.75 181 GLU A C 1
ATOM 1310 O O . GLU A 1 181 ? 12.765 -25.628 7.306 1.00 72.75 181 GLU A O 1
ATOM 1315 N N . GLY A 1 182 ? 12.484 -23.395 7.322 1.00 56.50 182 GLY A N 1
ATOM 1316 C CA . GLY A 1 182 ? 11.106 -23.391 7.825 1.00 56.50 182 GLY A CA 1
ATOM 1317 C C . GLY A 1 182 ? 10.028 -23.512 6.741 1.00 56.50 182 GLY A C 1
ATOM 1318 O O . GLY A 1 182 ? 8.849 -23.650 7.072 1.00 56.50 182 GLY A O 1
ATOM 1319 N N . GLU A 1 183 ? 10.409 -23.448 5.464 1.00 55.19 183 GLU A N 1
ATOM 1320 C CA . GLU A 1 183 ? 9.491 -23.468 4.327 1.00 55.19 183 GLU A CA 1
ATOM 1321 C C . GLU A 1 183 ? 9.051 -24.896 3.972 1.00 55.19 183 GLU A C 1
ATOM 1323 O O . GLU A 1 183 ? 9.857 -25.823 3.893 1.00 55.19 183 GLU A O 1
ATOM 1328 N N . THR A 1 184 ? 7.751 -25.071 3.730 1.00 53.06 184 THR A N 1
ATOM 1329 C CA . THR A 1 184 ? 7.168 -26.396 3.435 1.00 53.06 184 THR A CA 1
ATOM 1330 C C . THR A 1 184 ? 7.211 -26.746 1.948 1.00 53.06 184 THR A C 1
ATOM 1332 O O . THR A 1 184 ? 7.242 -27.924 1.587 1.00 53.06 184 THR A O 1
ATOM 1335 N N . ASP A 1 185 ? 7.255 -25.731 1.083 1.00 56.34 185 ASP A N 1
ATOM 1336 C CA . ASP A 1 185 ? 7.395 -25.886 -0.361 1.00 56.34 185 ASP A CA 1
ATOM 1337 C C . ASP A 1 185 ? 8.877 -25.980 -0.768 1.00 56.34 185 ASP A C 1
ATOM 1339 O O . ASP A 1 185 ? 9.655 -25.029 -0.648 1.00 56.34 185 ASP A O 1
ATOM 1343 N N . LEU A 1 186 ? 9.259 -27.141 -1.308 1.00 70.44 186 LEU A N 1
ATOM 1344 C CA . LEU A 1 186 ? 10.600 -27.435 -1.823 1.00 70.44 186 LEU A CA 1
ATOM 1345 C C . LEU A 1 186 ? 11.039 -26.490 -2.951 1.00 70.44 186 LEU A C 1
ATOM 1347 O O . LEU A 1 186 ? 12.236 -26.224 -3.091 1.00 70.44 186 LEU A O 1
ATOM 1351 N N . GLU A 1 187 ? 10.113 -25.987 -3.768 1.00 65.06 187 GLU A N 1
ATOM 1352 C CA . GLU A 1 187 ? 10.438 -25.058 -4.848 1.00 65.06 187 GLU A CA 1
ATOM 1353 C C . GLU A 1 187 ? 10.689 -23.645 -4.309 1.00 65.06 187 GLU A C 1
ATOM 1355 O O . GLU A 1 187 ? 11.662 -22.993 -4.703 1.00 65.06 187 GLU A O 1
ATOM 1360 N N . ASN A 1 188 ? 9.880 -23.198 -3.344 1.00 61.28 188 ASN A N 1
ATOM 1361 C CA . ASN A 1 188 ? 10.072 -21.911 -2.678 1.00 61.28 188 ASN A CA 1
ATOM 1362 C C . ASN A 1 188 ? 11.340 -21.901 -1.804 1.00 61.28 188 ASN A C 1
ATOM 1364 O O . ASN A 1 188 ? 12.126 -20.956 -1.871 1.00 61.28 188 ASN A O 1
ATOM 1368 N N . SER A 1 189 ? 11.619 -22.995 -1.086 1.00 68.25 189 SER A N 1
ATOM 1369 C CA . SER A 1 189 ? 12.871 -23.191 -0.339 1.00 68.25 189 SER A CA 1
ATOM 1370 C C . SER A 1 189 ? 14.101 -23.103 -1.259 1.00 68.25 189 SER A C 1
ATOM 1372 O O . SER A 1 189 ? 15.055 -22.375 -0.972 1.00 68.25 189 SER A O 1
ATOM 1374 N N . ARG A 1 190 ? 14.061 -23.736 -2.444 1.00 76.88 190 ARG A N 1
ATOM 1375 C CA . ARG A 1 190 ? 15.127 -23.610 -3.461 1.00 76.88 190 ARG A CA 1
ATOM 1376 C C . ARG A 1 190 ? 15.291 -22.179 -3.975 1.00 76.88 190 ARG A C 1
ATOM 1378 O O . ARG A 1 190 ? 16.427 -21.735 -4.151 1.00 76.88 190 ARG A O 1
ATOM 1385 N N . LYS A 1 191 ? 14.193 -21.449 -4.202 1.00 74.19 191 LYS A N 1
ATOM 1386 C CA . LYS A 1 191 ? 14.231 -20.037 -4.625 1.00 74.19 191 LYS A CA 1
ATOM 1387 C C . LYS A 1 191 ? 14.856 -19.145 -3.549 1.00 74.19 191 LYS A C 1
ATOM 1389 O O . LYS A 1 191 ? 15.731 -18.343 -3.875 1.00 74.19 191 LYS A O 1
ATOM 1394 N N . LEU A 1 192 ? 14.488 -19.327 -2.280 1.00 74.44 192 LEU A N 1
ATOM 1395 C CA . LEU A 1 192 ? 15.072 -18.598 -1.148 1.00 74.44 192 LEU A CA 1
ATOM 1396 C C . LEU A 1 192 ? 16.571 -18.888 -0.995 1.00 74.44 192 LEU A C 1
ATOM 1398 O O . LEU A 1 192 ? 17.369 -17.961 -0.867 1.00 74.44 192 LEU A O 1
ATOM 1402 N N . LEU A 1 193 ? 16.989 -20.152 -1.109 1.00 83.38 193 LEU A N 1
ATOM 1403 C CA . LEU A 1 193 ? 18.409 -20.523 -1.077 1.00 83.38 193 LEU A CA 1
ATOM 1404 C C . LEU A 1 193 ? 19.196 -19.935 -2.258 1.00 83.38 193 LEU A C 1
ATOM 1406 O O . LEU A 1 193 ? 20.329 -19.483 -2.081 1.00 83.38 193 LEU A O 1
ATOM 1410 N N . SER A 1 194 ? 18.597 -19.886 -3.451 1.00 84.69 194 SER A N 1
ATOM 1411 C CA . SER A 1 194 ? 19.192 -19.220 -4.614 1.00 84.69 194 SER A CA 1
ATOM 1412 C C . SER A 1 194 ? 19.355 -17.715 -4.382 1.00 84.69 194 SER A C 1
ATOM 1414 O O . SER A 1 194 ? 20.400 -17.154 -4.707 1.00 84.69 194 SER A O 1
ATOM 1416 N N . ALA A 1 195 ? 18.358 -17.060 -3.784 1.00 82.62 195 ALA A N 1
ATOM 1417 C CA . ALA A 1 195 ? 18.414 -15.643 -3.438 1.00 82.62 195 ALA A CA 1
ATOM 1418 C C . ALA A 1 195 ? 19.480 -15.348 -2.367 1.00 82.62 195 ALA A C 1
ATOM 1420 O O . ALA A 1 195 ? 20.261 -14.409 -2.515 1.00 82.62 195 ALA A O 1
ATOM 1421 N N . ALA A 1 196 ? 19.581 -16.193 -1.335 1.00 86.50 196 ALA A N 1
ATOM 1422 C CA . ALA A 1 196 ? 20.629 -16.112 -0.318 1.00 86.50 196 ALA A CA 1
ATOM 1423 C C . ALA A 1 196 ? 22.035 -16.273 -0.920 1.00 86.50 196 ALA A C 1
ATOM 1425 O O . ALA A 1 196 ? 22.968 -15.582 -0.512 1.00 86.50 196 ALA A O 1
ATOM 1426 N N . LYS A 1 197 ? 22.192 -17.161 -1.910 1.00 87.75 197 LYS A N 1
ATOM 1427 C CA . LYS A 1 197 ? 23.458 -17.345 -2.627 1.00 87.75 197 LYS A CA 1
ATOM 1428 C C . LYS A 1 197 ? 23.824 -16.118 -3.463 1.00 87.75 197 LYS A C 1
ATOM 1430 O O . LYS A 1 197 ? 24.949 -15.645 -3.365 1.00 87.75 197 LYS A O 1
ATOM 1435 N N . LEU A 1 198 ? 22.872 -15.562 -4.215 1.00 87.75 198 LEU A N 1
ATOM 1436 C CA . LEU A 1 198 ? 23.082 -14.335 -4.994 1.00 87.75 198 LEU A CA 1
ATOM 1437 C C . LEU A 1 198 ? 23.480 -13.149 -4.106 1.00 87.75 198 LEU A C 1
ATOM 1439 O O . LEU A 1 198 ? 24.396 -12.404 -4.453 1.00 87.75 198 LEU A O 1
ATOM 1443 N N . LEU A 1 199 ? 22.836 -13.004 -2.945 1.00 88.31 199 LEU A N 1
ATOM 1444 C CA . LEU A 1 199 ? 23.213 -12.013 -1.936 1.00 88.31 199 LEU A CA 1
ATOM 1445 C C . LEU A 1 199 ? 24.642 -12.222 -1.425 1.00 88.31 199 LEU A C 1
ATOM 1447 O O . LEU A 1 199 ? 25.404 -11.260 -1.339 1.00 88.31 199 LEU A O 1
ATOM 1451 N N . ALA A 1 200 ? 25.026 -13.461 -1.113 1.00 90.00 200 ALA A N 1
ATOM 1452 C CA . ALA A 1 200 ? 26.373 -13.778 -0.640 1.00 90.00 200 ALA A CA 1
ATOM 1453 C C . ALA A 1 200 ? 27.442 -13.491 -1.712 1.00 90.00 200 ALA A C 1
ATOM 1455 O O . ALA A 1 200 ? 28.474 -12.892 -1.406 1.00 90.00 200 ALA A O 1
ATOM 1456 N N . ASP A 1 201 ? 27.171 -13.839 -2.973 1.00 90.69 201 ASP A N 1
ATOM 1457 C CA . ASP A 1 201 ? 28.076 -13.599 -4.101 1.00 90.69 201 ASP A CA 1
ATOM 1458 C C . ASP A 1 201 ? 28.244 -12.094 -4.383 1.00 90.69 201 ASP A C 1
ATOM 1460 O O . ASP A 1 201 ? 29.361 -11.617 -4.605 1.00 90.69 201 ASP A O 1
ATOM 1464 N N . ALA A 1 202 ? 27.155 -11.319 -4.333 1.00 91.44 202 ALA A N 1
ATOM 1465 C CA . ALA A 1 202 ? 27.208 -9.862 -4.452 1.00 91.44 202 ALA A CA 1
ATOM 1466 C C . ALA A 1 202 ? 27.968 -9.222 -3.275 1.00 91.44 202 ALA A C 1
ATOM 1468 O O . ALA A 1 202 ? 28.792 -8.329 -3.483 1.00 91.44 202 ALA A O 1
ATOM 1469 N N . THR A 1 203 ? 27.765 -9.732 -2.054 1.00 91.38 203 THR A N 1
ATOM 1470 C CA . THR A 1 203 ? 28.502 -9.286 -0.860 1.00 91.38 203 THR A CA 1
ATOM 1471 C C . THR A 1 203 ? 30.001 -9.513 -1.027 1.00 91.38 203 THR A C 1
ATOM 1473 O O . THR A 1 203 ? 30.794 -8.614 -0.755 1.00 91.38 203 THR A O 1
ATOM 1476 N N . ALA A 1 204 ? 30.402 -10.686 -1.526 1.00 92.44 204 ALA A N 1
ATOM 1477 C CA . ALA A 1 204 ? 31.805 -11.015 -1.755 1.00 92.44 204 ALA A CA 1
ATOM 1478 C C . ALA A 1 204 ? 32.455 -10.072 -2.779 1.00 92.44 204 ALA A C 1
ATOM 1480 O O . ALA A 1 204 ? 33.530 -9.533 -2.518 1.00 92.44 204 ALA A O 1
ATOM 1481 N N . LYS A 1 205 ? 31.781 -9.801 -3.905 1.00 91.69 205 LYS A N 1
ATOM 1482 C CA . LYS A 1 205 ? 32.268 -8.852 -4.924 1.00 91.69 205 LYS A CA 1
ATOM 1483 C C . LYS A 1 205 ? 32.443 -7.439 -4.367 1.00 91.69 205 LYS A C 1
ATOM 1485 O O . LYS A 1 205 ? 33.456 -6.803 -4.641 1.00 91.69 205 LYS A O 1
ATOM 1490 N N . MET A 1 206 ? 31.492 -6.967 -3.562 1.00 93.81 206 MET A N 1
ATOM 1491 C CA . MET A 1 206 ? 31.599 -5.672 -2.888 1.00 93.81 206 MET A CA 1
ATOM 1492 C C . MET A 1 206 ? 32.772 -5.637 -1.903 1.00 93.81 206 MET A C 1
ATOM 1494 O O . MET A 1 206 ? 33.517 -4.662 -1.889 1.00 93.81 206 MET A O 1
ATOM 1498 N N . VAL A 1 207 ? 32.978 -6.687 -1.101 1.00 92.06 207 VAL A N 1
ATOM 1499 C CA . VAL A 1 207 ? 34.108 -6.754 -0.159 1.00 92.06 207 VAL A CA 1
ATOM 1500 C C . VAL A 1 207 ? 35.451 -6.733 -0.894 1.00 92.06 207 VAL A C 1
ATOM 1502 O O . VAL A 1 207 ? 36.375 -6.059 -0.440 1.00 92.06 207 VAL A O 1
ATOM 1505 N N . GLU A 1 208 ? 35.570 -7.412 -2.036 1.00 91.44 208 GLU A N 1
ATOM 1506 C CA . GLU A 1 208 ? 36.782 -7.349 -2.863 1.00 91.44 208 GLU A CA 1
ATOM 1507 C C . GLU A 1 208 ? 37.006 -5.952 -3.456 1.00 91.44 208 GLU A C 1
ATOM 1509 O O . GLU A 1 208 ? 38.117 -5.425 -3.381 1.00 91.44 208 GLU A O 1
ATOM 1514 N N . ALA A 1 209 ? 35.953 -5.294 -3.948 1.00 91.06 209 ALA A N 1
ATOM 1515 C CA . ALA A 1 209 ? 36.044 -3.907 -4.402 1.00 91.06 209 ALA A CA 1
ATOM 1516 C C . ALA A 1 209 ? 36.423 -2.948 -3.254 1.00 91.06 209 ALA A C 1
ATOM 1518 O O . ALA A 1 209 ? 37.222 -2.033 -3.445 1.00 91.06 209 ALA A O 1
ATOM 1519 N N . ALA A 1 210 ? 35.936 -3.201 -2.035 1.00 90.19 210 ALA A N 1
ATOM 1520 C CA . ALA A 1 210 ? 36.294 -2.426 -0.850 1.00 90.19 210 ALA A CA 1
ATOM 1521 C C . ALA A 1 210 ? 37.766 -2.618 -0.465 1.00 90.19 210 ALA A C 1
ATOM 1523 O O . ALA A 1 210 ? 38.433 -1.657 -0.094 1.00 90.19 210 ALA A O 1
ATOM 1524 N N . LYS A 1 211 ? 38.317 -3.832 -0.593 1.00 89.81 211 LYS A N 1
ATOM 1525 C CA . LYS A 1 211 ? 39.761 -4.066 -0.414 1.00 89.81 211 LYS A CA 1
ATOM 1526 C C . LYS A 1 211 ? 40.585 -3.325 -1.469 1.00 89.81 211 LYS A C 1
ATOM 1528 O O . LYS A 1 211 ? 41.618 -2.762 -1.122 1.00 89.81 211 LYS A O 1
ATOM 1533 N N . GLY A 1 212 ? 40.121 -3.294 -2.720 1.00 88.12 212 GLY A N 1
ATOM 1534 C CA . GLY A 1 212 ? 40.750 -2.532 -3.804 1.00 88.12 212 GLY A CA 1
ATOM 1535 C C . GLY A 1 212 ? 40.781 -1.025 -3.531 1.00 88.12 212 GLY A C 1
ATOM 1536 O O . GLY A 1 212 ? 41.835 -0.403 -3.660 1.00 88.12 212 GLY A O 1
ATOM 1537 N N . ALA A 1 213 ? 39.661 -0.463 -3.068 1.00 87.69 213 ALA A N 1
ATOM 1538 C CA . ALA A 1 213 ? 39.562 0.939 -2.656 1.00 87.69 213 ALA A CA 1
ATOM 1539 C C . ALA A 1 213 ? 40.397 1.251 -1.398 1.00 87.69 213 ALA A C 1
ATOM 1541 O O . ALA A 1 213 ? 40.987 2.322 -1.303 1.00 87.69 213 ALA A O 1
ATOM 1542 N N . ALA A 1 214 ? 40.509 0.308 -0.454 1.00 86.62 214 ALA A N 1
ATOM 1543 C CA . ALA A 1 214 ? 41.360 0.454 0.731 1.00 86.62 214 ALA A CA 1
ATOM 1544 C C . ALA A 1 214 ? 42.860 0.413 0.395 1.00 86.62 214 ALA A C 1
ATOM 1546 O O . ALA A 1 214 ? 43.650 1.109 1.027 1.00 86.62 214 ALA A O 1
ATOM 1547 N N . ALA A 1 215 ? 43.255 -0.426 -0.568 1.00 87.38 215 ALA A N 1
ATOM 1548 C CA . ALA A 1 215 ? 44.641 -0.562 -1.003 1.00 87.38 215 ALA A CA 1
ATOM 1549 C C . ALA A 1 215 ? 45.109 0.640 -1.834 1.00 87.38 215 ALA A C 1
ATOM 1551 O O . ALA A 1 215 ? 46.268 1.028 -1.726 1.00 87.38 215 ALA A O 1
ATOM 1552 N N . ASN A 1 216 ? 44.207 1.237 -2.622 1.00 85.62 216 ASN A N 1
ATOM 1553 C CA . ASN A 1 216 ? 44.488 2.397 -3.467 1.00 85.62 216 ASN A CA 1
ATOM 1554 C C . ASN A 1 216 ? 43.452 3.518 -3.237 1.00 85.62 216 ASN A C 1
ATOM 1556 O O . ASN A 1 216 ? 42.558 3.693 -4.072 1.00 85.62 216 ASN A O 1
ATOM 1560 N N . PRO A 1 217 ? 43.574 4.291 -2.139 1.00 80.88 217 PRO A N 1
ATOM 1561 C CA . PRO A 1 217 ? 42.601 5.315 -1.752 1.00 80.88 217 PRO A CA 1
ATOM 1562 C C . PRO A 1 217 ? 42.403 6.422 -2.792 1.00 80.88 217 PRO A C 1
ATOM 1564 O O . PRO A 1 217 ? 41.280 6.874 -2.981 1.00 80.88 217 PRO A O 1
ATOM 1567 N N . ASP A 1 218 ? 43.462 6.814 -3.503 1.00 83.06 218 ASP A N 1
ATOM 1568 C CA . ASP A 1 218 ? 43.432 7.907 -4.489 1.00 83.06 218 ASP A CA 1
ATOM 1569 C C . ASP A 1 218 ? 42.959 7.461 -5.886 1.00 83.06 218 ASP A C 1
ATOM 1571 O O . ASP A 1 218 ? 42.886 8.259 -6.820 1.00 83.06 218 ASP A O 1
ATOM 1575 N N . SER A 1 219 ? 42.656 6.171 -6.067 1.00 86.88 219 SER A N 1
ATOM 1576 C CA . SER A 1 219 ? 42.214 5.638 -7.354 1.00 86.88 219 SER A CA 1
ATOM 1577 C C . SER A 1 219 ? 40.706 5.808 -7.522 1.00 86.88 219 SER A C 1
ATOM 1579 O O . SER A 1 219 ? 39.911 5.029 -6.992 1.00 86.88 219 SER A O 1
ATOM 1581 N N . GLU A 1 220 ? 40.314 6.790 -8.332 1.00 84.62 220 GLU A N 1
ATOM 1582 C CA . GLU A 1 220 ? 38.916 7.035 -8.712 1.00 84.62 220 GLU A CA 1
ATOM 1583 C C . GLU A 1 220 ? 38.266 5.790 -9.348 1.00 84.62 220 GLU A C 1
ATOM 1585 O O . GLU A 1 220 ? 37.112 5.469 -9.074 1.00 84.62 220 GLU A O 1
ATOM 1590 N N . GLU A 1 221 ? 39.040 5.000 -10.102 1.00 87.25 221 GLU A N 1
ATOM 1591 C CA . GLU A 1 221 ? 38.588 3.735 -10.694 1.00 87.25 221 GLU A CA 1
ATOM 1592 C C . GLU A 1 221 ? 38.215 2.682 -9.631 1.00 87.25 221 GLU A C 1
ATOM 1594 O O . GLU 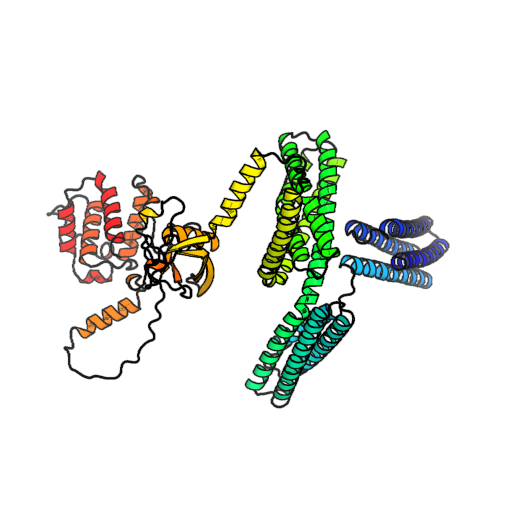A 1 221 ? 37.227 1.962 -9.784 1.00 87.25 221 GLU A O 1
ATOM 1599 N N . GLN A 1 222 ? 38.977 2.580 -8.535 1.00 85.88 222 GLN A N 1
ATOM 1600 C CA . GLN A 1 222 ? 38.682 1.633 -7.452 1.00 85.88 222 GLN A CA 1
ATOM 1601 C C . GLN A 1 222 ? 37.498 2.093 -6.595 1.00 85.88 222 GLN A C 1
ATOM 1603 O O . GLN A 1 222 ? 36.661 1.271 -6.216 1.00 85.88 222 GLN A O 1
ATOM 1608 N N . GLN A 1 223 ? 37.377 3.400 -6.342 1.00 85.56 223 GLN A N 1
ATOM 1609 C CA . GLN A 1 223 ? 36.208 3.973 -5.665 1.00 85.56 223 GLN A CA 1
ATOM 1610 C C . GLN A 1 223 ? 34.923 3.761 -6.489 1.00 85.56 223 GLN A C 1
ATOM 1612 O O . GLN A 1 223 ? 33.891 3.358 -5.946 1.00 85.56 223 GLN A O 1
ATOM 1617 N N . GLN A 1 224 ? 34.998 3.938 -7.812 1.00 88.00 224 GLN A N 1
ATOM 1618 C CA . GLN A 1 224 ? 33.886 3.692 -8.731 1.00 88.00 224 GLN A CA 1
ATOM 1619 C C . GLN A 1 224 ? 33.495 2.203 -8.782 1.00 88.00 224 GLN A C 1
ATOM 1621 O O . GLN A 1 224 ? 32.310 1.880 -8.709 1.00 88.00 224 GLN A O 1
ATOM 1626 N N . LYS A 1 225 ? 34.466 1.278 -8.795 1.00 89.88 225 LYS A N 1
ATOM 1627 C CA . LYS A 1 225 ? 34.196 -0.173 -8.700 1.00 89.88 225 LYS A CA 1
ATOM 1628 C C . LYS A 1 225 ? 33.500 -0.562 -7.396 1.00 89.88 225 LYS A C 1
ATOM 1630 O O . LYS A 1 225 ? 32.601 -1.403 -7.412 1.00 89.88 225 LYS A O 1
ATOM 1635 N N . LEU A 1 226 ? 33.882 0.043 -6.267 1.00 90.69 226 LEU A N 1
ATOM 1636 C CA . LEU A 1 226 ? 33.199 -0.170 -4.986 1.00 90.69 226 LEU A CA 1
ATOM 1637 C C . LEU A 1 226 ? 31.749 0.321 -5.039 1.00 90.69 226 LEU A C 1
ATOM 1639 O O . LEU A 1 226 ? 30.846 -0.379 -4.579 1.00 90.69 226 LEU A O 1
ATOM 1643 N N . ARG A 1 227 ? 31.513 1.483 -5.651 1.00 88.12 227 ARG A N 1
ATOM 1644 C CA . ARG A 1 227 ? 30.169 2.028 -5.855 1.00 88.12 227 ARG A CA 1
ATOM 1645 C C . ARG A 1 227 ? 29.295 1.107 -6.707 1.00 88.12 227 ARG A C 1
ATOM 1647 O O . ARG A 1 227 ? 28.165 0.814 -6.326 1.00 88.12 227 ARG A O 1
ATOM 1654 N N . GLU A 1 228 ? 29.816 0.629 -7.831 1.00 88.88 228 GLU A N 1
ATOM 1655 C CA . GLU A 1 228 ? 29.108 -0.298 -8.720 1.00 88.88 228 GLU A CA 1
ATOM 1656 C C . GLU A 1 228 ? 28.787 -1.623 -8.022 1.00 88.88 228 GLU A C 1
ATOM 1658 O O . GLU A 1 228 ? 27.679 -2.147 -8.150 1.00 88.88 228 GLU A O 1
ATOM 1663 N N . ALA A 1 229 ? 29.722 -2.146 -7.226 1.00 91.12 229 ALA A N 1
ATOM 1664 C CA . ALA A 1 229 ? 29.496 -3.359 -6.453 1.00 91.12 229 ALA A CA 1
ATOM 1665 C C . ALA A 1 229 ? 28.461 -3.161 -5.328 1.00 91.12 229 ALA A C 1
ATOM 1667 O O . ALA A 1 229 ? 27.655 -4.061 -5.083 1.00 91.12 229 ALA A O 1
ATOM 1668 N N . ALA A 1 230 ? 28.437 -1.991 -4.680 1.00 88.50 230 ALA A N 1
ATOM 1669 C CA . ALA A 1 230 ? 27.429 -1.633 -3.681 1.00 88.50 230 ALA A CA 1
ATOM 1670 C C . ALA A 1 230 ? 26.027 -1.467 -4.305 1.00 88.50 230 ALA A C 1
ATOM 1672 O O . ALA A 1 230 ? 25.046 -1.953 -3.744 1.00 88.50 230 ALA A O 1
ATOM 1673 N N . GLU A 1 231 ? 25.919 -0.883 -5.504 1.00 85.62 231 GLU A N 1
ATOM 1674 C CA . GLU A 1 231 ? 24.650 -0.816 -6.246 1.00 85.62 231 GLU A CA 1
ATOM 1675 C C . GLU A 1 231 ? 24.169 -2.209 -6.679 1.00 85.62 231 GLU A C 1
ATOM 1677 O O . GLU A 1 231 ? 23.002 -2.560 -6.494 1.00 85.62 231 GLU A O 1
ATOM 1682 N N . GLY A 1 232 ? 25.074 -3.054 -7.184 1.00 85.06 232 GLY A N 1
ATOM 1683 C CA . GLY A 1 232 ? 24.756 -4.446 -7.509 1.00 85.06 232 GLY A CA 1
ATOM 1684 C C . GLY A 1 232 ? 24.258 -5.232 -6.290 1.00 85.06 232 GLY A C 1
ATOM 1685 O O . GLY A 1 232 ? 23.316 -6.022 -6.397 1.00 85.06 232 GLY A O 1
ATOM 1686 N N . LEU A 1 233 ? 24.831 -4.970 -5.111 1.00 87.38 233 LEU A N 1
ATOM 1687 C CA . LEU A 1 233 ? 24.370 -5.534 -3.845 1.00 87.38 233 LEU A CA 1
ATOM 1688 C C . LEU A 1 233 ? 22.988 -5.012 -3.442 1.00 87.38 233 LEU A C 1
ATOM 1690 O O . LEU A 1 233 ? 22.155 -5.799 -2.991 1.00 87.38 233 LEU A O 1
ATOM 1694 N N . ARG A 1 234 ? 22.710 -3.721 -3.646 1.00 83.19 234 ARG A N 1
ATOM 1695 C CA . ARG A 1 234 ? 21.388 -3.118 -3.419 1.00 83.19 234 ARG A CA 1
ATOM 1696 C C . ARG A 1 234 ? 20.316 -3.797 -4.264 1.00 83.19 234 ARG A C 1
ATOM 1698 O O . ARG A 1 234 ? 19.270 -4.186 -3.745 1.00 83.19 234 ARG A O 1
ATOM 1705 N N . MET A 1 235 ? 20.599 -4.012 -5.549 1.00 80.88 235 MET A N 1
ATOM 1706 C CA . MET A 1 235 ? 19.697 -4.717 -6.462 1.00 80.88 235 MET A CA 1
ATOM 1707 C C . MET A 1 235 ? 19.469 -6.175 -6.040 1.00 80.88 235 MET A C 1
ATOM 1709 O O . MET A 1 235 ? 18.322 -6.622 -5.990 1.00 80.88 235 MET A O 1
ATOM 1713 N N . ALA A 1 236 ? 20.535 -6.903 -5.689 1.00 82.94 236 ALA A N 1
ATOM 1714 C CA . ALA A 1 236 ? 20.439 -8.281 -5.202 1.00 82.94 236 ALA A CA 1
ATOM 1715 C C . ALA A 1 236 ? 19.655 -8.374 -3.883 1.00 82.94 236 ALA A C 1
ATOM 1717 O O . ALA A 1 236 ? 18.851 -9.288 -3.703 1.00 82.94 236 ALA A O 1
ATOM 1718 N N . THR A 1 237 ? 19.843 -7.401 -2.989 1.00 81.06 237 THR A N 1
ATOM 1719 C CA . THR A 1 237 ? 19.116 -7.290 -1.718 1.00 81.06 237 THR A CA 1
ATOM 1720 C C . THR A 1 237 ? 17.640 -7.063 -1.970 1.00 81.06 237 THR A C 1
ATOM 1722 O O . THR A 1 237 ? 16.816 -7.771 -1.402 1.00 81.06 237 THR A O 1
ATOM 1725 N N . ASN A 1 238 ? 17.294 -6.140 -2.866 1.00 73.56 238 ASN A N 1
ATOM 1726 C CA . ASN A 1 238 ? 15.905 -5.878 -3.210 1.00 73.56 238 ASN A CA 1
ATOM 1727 C C . ASN A 1 238 ? 15.241 -7.124 -3.822 1.00 73.56 238 ASN A C 1
ATOM 1729 O O . ASN A 1 238 ? 14.147 -7.491 -3.410 1.00 73.56 238 ASN A O 1
ATOM 1733 N N . ALA A 1 239 ? 15.931 -7.826 -4.731 1.00 71.94 239 ALA A N 1
ATOM 1734 C CA . ALA A 1 239 ? 15.460 -9.074 -5.336 1.00 71.94 239 ALA A CA 1
ATOM 1735 C C . ALA A 1 239 ? 15.240 -10.192 -4.300 1.00 71.94 239 ALA A C 1
ATOM 1737 O O . ALA A 1 239 ? 14.204 -10.852 -4.302 1.00 71.94 239 ALA A O 1
ATOM 1738 N N . ALA A 1 240 ? 16.189 -10.382 -3.383 1.00 70.31 240 ALA A N 1
ATOM 1739 C CA . ALA A 1 240 ? 16.112 -11.404 -2.344 1.00 70.31 240 ALA A CA 1
ATOM 1740 C C . ALA A 1 240 ? 15.099 -11.067 -1.239 1.00 70.31 240 ALA A C 1
ATOM 1742 O O . ALA A 1 240 ? 14.460 -11.958 -0.679 1.00 70.31 240 ALA A O 1
ATOM 1743 N N . ALA A 1 241 ? 14.911 -9.779 -0.954 1.00 65.81 241 ALA A N 1
ATOM 1744 C CA . ALA A 1 241 ? 13.922 -9.292 -0.009 1.00 65.81 241 ALA A CA 1
ATOM 1745 C C . ALA A 1 241 ? 12.510 -9.228 -0.612 1.00 65.81 241 ALA A C 1
ATOM 1747 O O . ALA A 1 241 ? 11.563 -9.104 0.159 1.00 65.81 241 ALA A O 1
ATOM 1748 N N . GLN A 1 242 ? 12.317 -9.353 -1.936 1.00 65.94 242 GLN A N 1
ATOM 1749 C CA . GLN A 1 242 ? 10.994 -9.196 -2.561 1.00 65.94 242 GLN A CA 1
ATOM 1750 C C . GLN A 1 242 ? 9.932 -10.130 -1.982 1.00 65.94 242 GLN A C 1
ATOM 1752 O O . GLN A 1 242 ? 8.831 -9.664 -1.715 1.00 65.94 242 GLN A O 1
ATOM 1757 N N . ASN A 1 243 ? 10.236 -11.403 -1.709 1.00 63.88 243 ASN A N 1
ATOM 1758 C CA . ASN A 1 243 ? 9.259 -12.319 -1.102 1.00 63.88 243 ASN A CA 1
ATOM 1759 C C . ASN A 1 243 ? 8.886 -11.912 0.335 1.00 63.88 243 ASN A C 1
ATOM 1761 O O . ASN A 1 243 ? 7.712 -11.946 0.705 1.00 63.88 243 ASN A O 1
ATOM 1765 N N . ALA A 1 244 ? 9.856 -11.453 1.128 1.00 60.88 244 ALA A N 1
ATOM 1766 C CA . ALA A 1 244 ? 9.620 -10.979 2.492 1.00 60.88 244 ALA A CA 1
ATOM 1767 C C . ALA A 1 244 ? 8.881 -9.626 2.513 1.00 60.88 244 ALA A C 1
ATOM 1769 O O . ALA A 1 244 ? 7.942 -9.432 3.288 1.00 60.88 244 ALA A O 1
ATOM 1770 N N . ILE A 1 245 ? 9.256 -8.706 1.620 1.00 64.56 245 ILE A N 1
ATOM 1771 C CA . ILE A 1 245 ? 8.596 -7.414 1.398 1.00 64.56 245 ILE A CA 1
ATOM 1772 C C . ILE A 1 245 ? 7.159 -7.648 0.934 1.00 64.56 245 ILE A C 1
ATOM 1774 O O . ILE A 1 245 ? 6.240 -7.044 1.477 1.00 64.56 245 ILE A O 1
ATOM 1778 N N . LYS A 1 246 ? 6.941 -8.571 -0.003 1.00 68.38 246 LYS A N 1
ATOM 1779 C CA . LYS A 1 246 ? 5.623 -8.971 -0.496 1.00 68.38 246 LYS A CA 1
ATOM 1780 C C . LYS A 1 246 ? 4.756 -9.527 0.630 1.00 68.38 246 LYS A C 1
ATOM 1782 O O . LYS A 1 246 ? 3.659 -9.021 0.844 1.00 68.38 246 LYS A O 1
ATOM 1787 N N . LYS A 1 247 ? 5.264 -10.482 1.417 1.00 67.94 247 LYS A N 1
ATOM 1788 C CA . LYS A 1 247 ? 4.546 -11.052 2.572 1.00 67.94 247 LYS A CA 1
ATOM 1789 C C . LYS A 1 247 ? 4.206 -9.976 3.613 1.00 67.94 247 LYS A C 1
ATOM 1791 O O . LYS A 1 247 ? 3.082 -9.921 4.105 1.00 67.94 247 LYS A O 1
ATOM 1796 N N . ARG A 1 248 ? 5.126 -9.039 3.877 1.00 69.19 248 ARG A N 1
ATOM 1797 C CA . ARG A 1 248 ? 4.902 -7.872 4.753 1.00 69.19 248 ARG A CA 1
ATOM 1798 C C . ARG A 1 248 ? 3.829 -6.926 4.206 1.00 69.19 248 ARG A C 1
ATOM 1800 O O . ARG A 1 248 ? 2.959 -6.497 4.961 1.00 69.19 248 ARG A O 1
ATOM 1807 N N . LEU A 1 249 ? 3.897 -6.576 2.923 1.00 71.31 249 LEU A N 1
ATOM 1808 C CA . LEU A 1 249 ? 2.958 -5.658 2.275 1.00 71.31 249 LEU A CA 1
ATOM 1809 C C . LEU A 1 249 ? 1.555 -6.257 2.201 1.00 71.31 249 LEU A C 1
ATOM 1811 O O . LEU A 1 249 ? 0.596 -5.552 2.503 1.00 71.31 249 LEU A O 1
ATOM 1815 N N . VAL A 1 250 ? 1.439 -7.549 1.884 1.00 76.62 250 VAL A N 1
ATOM 1816 C CA . VAL A 1 250 ? 0.168 -8.284 1.897 1.00 76.62 250 VAL A CA 1
ATOM 1817 C C . VAL A 1 250 ? -0.404 -8.334 3.311 1.00 76.62 250 VAL A C 1
ATOM 1819 O O . VAL A 1 250 ? -1.547 -7.940 3.497 1.00 76.62 250 VAL A O 1
ATOM 1822 N N . ASN A 1 251 ? 0.386 -8.685 4.331 1.00 76.38 251 ASN A N 1
ATOM 1823 C CA . ASN A 1 251 ? -0.084 -8.674 5.724 1.00 76.38 251 ASN A CA 1
ATOM 1824 C C . ASN A 1 251 ? -0.554 -7.280 6.172 1.00 76.38 251 ASN A C 1
ATOM 1826 O O . ASN A 1 251 ? -1.555 -7.139 6.877 1.00 76.38 251 ASN A O 1
ATOM 1830 N N . LYS A 1 252 ? 0.147 -6.223 5.748 1.00 77.06 252 LYS A N 1
ATOM 1831 C CA . LYS A 1 252 ? -0.262 -4.847 6.039 1.00 77.06 252 LYS A CA 1
ATOM 1832 C C . LYS A 1 252 ? -1.557 -4.476 5.309 1.00 77.06 252 LYS A C 1
ATOM 1834 O O . LYS A 1 252 ? -2.429 -3.843 5.902 1.00 77.06 252 LYS A O 1
ATOM 1839 N N . LEU A 1 253 ? -1.701 -4.907 4.056 1.00 84.38 253 LEU A N 1
ATOM 1840 C CA . LEU A 1 253 ? -2.916 -4.734 3.266 1.00 84.38 253 LEU A CA 1
ATOM 1841 C C . LEU A 1 253 ? -4.103 -5.480 3.885 1.00 84.38 253 LEU A C 1
ATOM 1843 O O . LEU A 1 253 ? -5.182 -4.907 3.988 1.00 84.38 253 LEU A O 1
ATOM 1847 N N . GLU A 1 254 ? -3.909 -6.709 4.366 1.00 84.94 254 GLU A N 1
ATOM 1848 C CA . GLU A 1 254 ? -4.934 -7.465 5.092 1.00 84.94 254 GLU A CA 1
ATOM 1849 C C . GLU A 1 254 ? -5.442 -6.690 6.302 1.00 84.94 254 GLU A C 1
ATOM 1851 O O . GLU A 1 254 ? -6.650 -6.609 6.543 1.00 84.94 254 GLU A O 1
ATOM 1856 N N . HIS A 1 255 ? -4.522 -6.101 7.069 1.00 83.00 255 HIS A N 1
ATOM 1857 C CA . HIS A 1 255 ? -4.888 -5.343 8.253 1.00 83.00 255 HIS A CA 1
ATOM 1858 C C . HIS A 1 255 ? -5.666 -4.075 7.896 1.00 83.00 255 HIS A C 1
ATOM 1860 O O . HIS A 1 255 ? -6.724 -3.831 8.484 1.00 83.00 255 HIS A O 1
ATOM 1866 N N . ALA A 1 256 ? -5.198 -3.324 6.896 1.00 86.69 256 ALA A N 1
ATOM 1867 C CA . ALA A 1 256 ? -5.883 -2.140 6.391 1.00 86.69 256 ALA A CA 1
ATOM 1868 C C . ALA A 1 256 ? -7.278 -2.483 5.833 1.00 86.69 256 ALA A C 1
ATOM 1870 O O . ALA A 1 256 ? -8.251 -1.790 6.126 1.00 86.69 256 ALA A O 1
ATOM 1871 N N . ALA A 1 257 ? -7.409 -3.591 5.098 1.00 90.62 257 ALA A N 1
ATOM 1872 C CA . ALA A 1 257 ? -8.672 -4.063 4.537 1.00 90.62 257 ALA A CA 1
ATOM 1873 C C . ALA A 1 257 ? -9.677 -4.463 5.629 1.00 90.62 257 ALA A C 1
ATOM 1875 O O . ALA A 1 257 ? -10.837 -4.047 5.582 1.00 90.62 257 ALA A O 1
ATOM 1876 N N . LYS A 1 258 ? -9.239 -5.198 6.665 1.00 89.25 258 LYS A N 1
ATOM 1877 C CA . LYS A 1 258 ? -10.085 -5.529 7.829 1.00 89.25 258 LYS A CA 1
ATOM 1878 C C . LYS A 1 258 ? -10.582 -4.274 8.541 1.00 89.25 258 LYS A C 1
ATOM 1880 O O . LYS A 1 258 ? -11.761 -4.188 8.887 1.00 89.25 258 LYS A O 1
ATOM 1885 N N . GLN A 1 259 ? -9.697 -3.301 8.752 1.00 87.88 259 GLN A N 1
ATOM 1886 C CA . GLN A 1 259 ? -10.055 -2.042 9.400 1.00 87.88 259 GLN A CA 1
ATOM 1887 C C . GLN A 1 259 ? -11.028 -1.221 8.550 1.00 87.88 259 GLN A C 1
ATOM 1889 O O . GLN A 1 259 ? -12.022 -0.727 9.078 1.00 87.88 259 GLN A O 1
ATOM 1894 N N . ALA A 1 260 ? -10.798 -1.126 7.238 1.00 92.50 260 ALA A N 1
ATOM 1895 C CA . ALA A 1 260 ? -11.687 -0.429 6.316 1.00 92.50 260 ALA A CA 1
ATOM 1896 C C . ALA A 1 260 ? -13.084 -1.071 6.270 1.00 92.50 260 ALA A C 1
ATOM 1898 O O . ALA A 1 260 ? -14.083 -0.356 6.354 1.00 92.50 260 ALA A O 1
ATOM 1899 N N . ALA A 1 261 ? -13.171 -2.406 6.232 1.00 92.25 261 ALA A N 1
ATOM 1900 C CA . ALA A 1 261 ? -14.440 -3.135 6.287 1.00 92.25 261 ALA A CA 1
ATOM 1901 C C . ALA A 1 261 ? -15.199 -2.888 7.605 1.00 92.25 261 ALA A C 1
ATOM 1903 O O . ALA A 1 261 ? -16.405 -2.619 7.597 1.00 92.25 261 ALA A O 1
ATOM 1904 N N . ALA A 1 262 ? -14.498 -2.932 8.743 1.00 91.31 262 ALA A N 1
ATOM 1905 C CA . ALA A 1 262 ? -15.090 -2.671 10.053 1.00 91.31 262 ALA A CA 1
ATOM 1906 C C . ALA A 1 262 ? -15.571 -1.215 10.186 1.00 91.31 262 ALA A C 1
ATOM 1908 O O . ALA A 1 262 ? -16.714 -0.977 10.578 1.00 91.31 262 ALA A O 1
ATOM 1909 N N . ALA A 1 263 ? -14.737 -0.243 9.803 1.00 92.69 263 ALA A N 1
ATOM 1910 C CA . ALA A 1 263 ? -15.080 1.178 9.834 1.00 92.69 263 ALA A CA 1
ATOM 1911 C C . ALA A 1 263 ? -16.256 1.505 8.901 1.00 92.69 263 ALA A C 1
ATOM 1913 O O . ALA A 1 263 ? -17.138 2.288 9.258 1.00 92.69 263 ALA A O 1
ATOM 1914 N N . ALA A 1 264 ? -16.317 0.872 7.727 1.00 94.38 264 ALA A N 1
ATOM 1915 C CA . ALA A 1 264 ? -17.440 1.018 6.812 1.00 94.38 264 ALA A CA 1
ATOM 1916 C C . ALA A 1 264 ? -18.736 0.452 7.401 1.00 94.38 264 ALA A C 1
ATOM 1918 O O . ALA A 1 264 ? -19.758 1.130 7.367 1.00 94.38 264 ALA A O 1
ATOM 1919 N N . THR A 1 265 ? -18.683 -0.734 8.015 1.00 93.50 265 THR A N 1
ATOM 1920 C CA . THR A 1 265 ? -19.841 -1.347 8.690 1.00 93.50 265 THR A CA 1
ATOM 1921 C C . THR A 1 265 ? -20.371 -0.451 9.814 1.00 93.50 265 THR A C 1
ATOM 1923 O O . THR A 1 265 ? -21.574 -0.209 9.902 1.00 93.50 265 THR A O 1
ATOM 1926 N N . GLN A 1 266 ? -19.478 0.113 10.634 1.00 92.62 266 GLN A N 1
ATOM 1927 C CA . GLN A 1 266 ? -19.848 1.067 11.687 1.00 92.62 266 GLN A CA 1
ATOM 1928 C C . GLN A 1 266 ? -20.459 2.351 11.115 1.00 92.62 266 GLN A C 1
ATOM 1930 O O . GLN A 1 266 ? -21.443 2.857 11.650 1.00 92.62 266 GLN A O 1
ATOM 1935 N N . THR A 1 267 ? -19.916 2.854 10.003 1.00 93.44 267 THR A N 1
ATOM 1936 C CA . THR A 1 267 ? -20.447 4.045 9.324 1.00 93.44 267 THR A CA 1
ATOM 1937 C C . THR A 1 267 ? -21.843 3.788 8.759 1.00 93.44 267 THR A C 1
ATOM 1939 O O . THR A 1 267 ? -22.708 4.646 8.892 1.00 93.44 267 THR A O 1
ATOM 1942 N N . ILE A 1 268 ? -22.099 2.602 8.195 1.00 93.50 268 ILE A N 1
ATOM 1943 C CA . ILE A 1 268 ? -23.430 2.201 7.717 1.00 93.50 268 ILE A CA 1
ATOM 1944 C C . ILE A 1 268 ? -24.426 2.154 8.882 1.00 93.50 268 ILE A C 1
ATOM 1946 O O . ILE A 1 268 ? -25.509 2.726 8.774 1.00 93.50 268 ILE A O 1
ATOM 1950 N N . ALA A 1 269 ? -24.053 1.541 10.009 1.00 91.75 269 ALA A N 1
ATOM 1951 C CA . ALA A 1 269 ? -24.909 1.491 11.194 1.00 91.75 269 ALA A CA 1
ATOM 1952 C C . ALA A 1 269 ? -25.214 2.901 11.739 1.00 91.75 269 ALA A C 1
ATOM 1954 O O . ALA A 1 269 ? -26.372 3.239 11.982 1.00 91.75 269 ALA A O 1
ATOM 1955 N N . ALA A 1 270 ? -24.196 3.760 11.861 1.00 90.75 270 ALA A N 1
ATOM 1956 C CA . ALA A 1 270 ? -24.370 5.146 12.298 1.00 90.75 270 ALA A CA 1
ATOM 1957 C C . ALA A 1 270 ? -25.248 5.956 11.326 1.00 90.75 270 ALA A C 1
ATOM 1959 O O . ALA A 1 270 ? -26.110 6.717 11.762 1.00 90.75 270 ALA A O 1
ATOM 1960 N N . ALA A 1 271 ? -25.080 5.761 10.015 1.00 90.06 271 ALA A N 1
ATOM 1961 C CA . ALA A 1 271 ? -25.893 6.406 8.987 1.00 90.06 271 ALA A CA 1
ATOM 1962 C C . ALA A 1 271 ? -27.366 5.972 9.050 1.00 90.06 271 ALA A C 1
ATOM 1964 O O . ALA A 1 271 ? -28.255 6.808 8.901 1.00 90.06 271 ALA A O 1
ATOM 1965 N N . GLN A 1 272 ? -27.637 4.689 9.310 1.00 88.69 272 GLN A N 1
ATOM 1966 C CA . GLN A 1 272 ? -28.997 4.166 9.482 1.00 88.69 272 GLN A CA 1
ATOM 1967 C C . GLN A 1 272 ? -29.677 4.715 10.740 1.00 88.69 272 GLN A C 1
ATOM 1969 O O . GLN A 1 272 ? -30.846 5.088 10.682 1.00 88.69 272 GLN A O 1
ATOM 1974 N N . HIS A 1 273 ? -28.957 4.830 11.857 1.00 85.62 273 HIS A N 1
ATOM 1975 C CA . HIS A 1 273 ? -29.495 5.467 13.063 1.00 85.62 273 HIS A CA 1
ATOM 1976 C C . HIS A 1 273 ? -29.785 6.958 12.835 1.00 85.62 273 HIS A C 1
ATOM 1978 O O . HIS A 1 273 ? -30.887 7.432 13.126 1.00 85.62 273 HIS A O 1
ATOM 1984 N N . ALA A 1 274 ? -28.843 7.675 12.217 1.00 84.88 274 ALA A N 1
ATOM 1985 C CA . ALA A 1 274 ? -28.980 9.091 11.881 1.00 84.88 274 ALA A CA 1
ATOM 1986 C C . ALA A 1 274 ? -30.098 9.382 10.860 1.00 84.88 274 ALA A C 1
ATOM 1988 O O . ALA A 1 274 ? -30.652 10.483 10.852 1.00 84.88 274 ALA A O 1
ATOM 1989 N N . ALA A 1 275 ? -30.462 8.403 10.023 1.00 80.75 275 ALA A N 1
ATOM 1990 C CA . ALA A 1 275 ? -31.514 8.527 9.015 1.00 80.75 275 ALA A CA 1
ATOM 1991 C C . ALA A 1 275 ? -32.874 8.924 9.619 1.00 80.75 275 ALA A C 1
ATOM 1993 O O . ALA A 1 275 ? -33.630 9.670 9.002 1.00 80.75 275 ALA A O 1
ATOM 1994 N N . SER A 1 276 ? -33.176 8.478 10.838 1.00 78.75 276 SER A N 1
ATOM 1995 C CA . SER A 1 276 ? -34.434 8.817 11.518 1.00 78.75 276 SER A CA 1
ATOM 1996 C C . SER A 1 276 ? -34.532 10.289 11.955 1.00 78.75 276 SER A C 1
ATOM 1998 O O . SER A 1 276 ? -35.631 10.794 12.160 1.00 78.75 276 SER A O 1
ATOM 2000 N N . SER A 1 277 ? -33.397 10.990 12.064 1.00 78.56 277 SER A N 1
ATOM 2001 C CA . SER A 1 277 ? -33.297 12.337 12.644 1.00 78.56 277 SER A CA 1
ATOM 2002 C C . SER A 1 277 ? -32.825 13.414 11.648 1.00 78.56 277 SER A C 1
ATOM 2004 O O . SER A 1 277 ? -32.620 14.568 12.048 1.00 78.56 277 SER A O 1
ATOM 2006 N N . SER A 1 278 ? -32.616 13.069 10.374 1.00 78.31 278 SER A N 1
ATOM 2007 C CA . SER A 1 278 ? -32.141 14.009 9.349 1.00 78.31 278 SER A CA 1
ATOM 2008 C C . SER A 1 278 ? -33.255 14.937 8.859 1.00 78.31 278 SER A C 1
ATOM 2010 O O . SER A 1 278 ? -34.344 14.486 8.509 1.00 78.31 278 SER A O 1
ATOM 2012 N N . LYS A 1 279 ? -32.966 16.241 8.771 1.00 79.69 279 LYS A N 1
ATOM 2013 C CA . LYS A 1 279 ? -33.885 17.250 8.211 1.00 79.69 279 LYS A CA 1
ATOM 2014 C C . LYS A 1 279 ? -33.757 17.414 6.691 1.00 79.69 279 LYS A C 1
ATOM 2016 O O . LYS A 1 279 ? -34.620 18.033 6.076 1.00 79.69 279 LYS A O 1
ATOM 2021 N N . ASN A 1 280 ? -32.695 16.883 6.074 1.00 83.12 280 ASN A N 1
ATOM 2022 C CA . ASN A 1 280 ? -32.443 16.994 4.634 1.00 83.12 280 ASN A CA 1
ATOM 2023 C C . ASN A 1 280 ? -32.571 15.627 3.946 1.00 83.12 280 ASN A C 1
ATOM 2025 O O . ASN A 1 280 ? -31.662 14.794 4.002 1.00 83.12 280 ASN A O 1
ATOM 2029 N N . HIS A 1 281 ? -33.690 15.431 3.245 1.00 81.38 281 HIS A N 1
ATOM 2030 C CA . HIS A 1 281 ? -34.005 14.172 2.574 1.00 81.38 281 HIS A CA 1
ATOM 2031 C C . HIS A 1 281 ? -33.064 13.857 1.398 1.00 81.38 281 HIS A C 1
ATOM 2033 O O . HIS A 1 281 ? -32.725 12.698 1.178 1.00 81.38 281 HIS A O 1
ATOM 2039 N N . ALA A 1 282 ? -32.581 14.869 0.669 1.00 84.81 282 ALA A N 1
ATOM 2040 C CA . ALA A 1 282 ? -31.700 14.665 -0.483 1.00 84.81 282 ALA A CA 1
ATOM 2041 C C . ALA A 1 282 ? -30.293 14.206 -0.060 1.00 84.81 282 ALA A C 1
ATOM 2043 O O . ALA A 1 282 ? -29.766 13.234 -0.603 1.00 84.81 282 ALA A O 1
ATOM 2044 N N . ALA A 1 283 ? -29.706 14.856 0.953 1.00 83.94 283 ALA A N 1
ATOM 2045 C CA . ALA A 1 283 ? -28.413 14.449 1.514 1.00 83.94 283 ALA A CA 1
ATOM 2046 C C . ALA A 1 283 ? -28.489 13.040 2.129 1.00 83.94 283 ALA A C 1
ATOM 2048 O O . ALA A 1 283 ? -27.605 12.207 1.924 1.00 83.94 283 ALA A O 1
ATOM 2049 N N . GLN A 1 284 ? -29.602 12.739 2.802 1.00 83.75 284 GLN A N 1
ATOM 2050 C CA . GLN A 1 284 ? -29.873 11.418 3.353 1.00 83.75 284 GLN A CA 1
ATOM 2051 C C . GLN A 1 284 ? -30.001 10.338 2.268 1.00 83.75 284 GLN A C 1
ATOM 2053 O O . GLN A 1 284 ? -29.425 9.263 2.419 1.00 83.75 284 GLN A O 1
ATOM 2058 N N . GLN A 1 285 ? -30.710 10.599 1.164 1.00 86.31 285 GLN A N 1
ATOM 2059 C CA . GLN A 1 285 ? -30.803 9.648 0.051 1.00 86.31 285 GLN A CA 1
ATOM 2060 C C . GLN A 1 285 ? -29.430 9.356 -0.569 1.00 86.31 285 GLN A C 1
ATOM 2062 O O . GLN A 1 285 ? -29.112 8.196 -0.836 1.00 86.31 285 GLN A O 1
ATOM 2067 N N . GLN A 1 286 ? -28.586 10.379 -0.739 1.00 87.12 286 GLN A N 1
ATOM 2068 C CA . GLN A 1 286 ? -27.213 10.200 -1.221 1.00 87.12 286 GLN A CA 1
ATOM 2069 C C . GLN A 1 286 ? -26.373 9.343 -0.266 1.00 87.12 286 GLN A C 1
ATOM 2071 O O . GLN A 1 286 ? -25.643 8.459 -0.719 1.00 87.12 286 GLN A O 1
ATOM 2076 N N . LEU A 1 287 ? -26.503 9.560 1.047 1.00 89.88 287 LEU A N 1
ATOM 2077 C CA . LEU A 1 287 ? -25.830 8.748 2.058 1.00 89.88 287 LEU A CA 1
ATOM 2078 C C . LEU A 1 287 ? -26.298 7.289 2.017 1.00 89.88 287 LEU A C 1
ATOM 2080 O O . LEU A 1 287 ? -25.465 6.389 1.970 1.00 89.88 287 LEU A O 1
ATOM 2084 N N . VAL A 1 288 ? -27.609 7.042 1.960 1.00 89.38 288 VAL A N 1
ATOM 2085 C CA . VAL A 1 288 ? -28.170 5.682 1.880 1.00 89.38 288 VAL A CA 1
ATOM 2086 C C . VAL A 1 288 ? -27.693 4.959 0.620 1.00 89.38 288 VAL A C 1
ATOM 2088 O O . VAL A 1 288 ? -27.318 3.788 0.693 1.00 89.38 288 VAL A O 1
ATOM 2091 N N . GLN A 1 289 ? -27.653 5.646 -0.525 1.00 89.12 289 GLN A N 1
ATOM 2092 C CA . GLN A 1 289 ? -27.144 5.061 -1.763 1.00 89.12 289 GLN A CA 1
ATOM 2093 C C . GLN A 1 289 ? -25.648 4.734 -1.665 1.00 89.12 289 GLN A C 1
ATOM 2095 O O . GLN A 1 289 ? -25.226 3.656 -2.083 1.00 89.12 289 GLN A O 1
ATOM 2100 N N . ALA A 1 290 ? -24.848 5.620 -1.065 1.00 92.38 290 ALA A N 1
ATOM 2101 C CA . ALA A 1 290 ? -23.434 5.355 -0.823 1.00 92.38 290 ALA A CA 1
ATOM 2102 C C . ALA A 1 290 ? -23.224 4.163 0.128 1.00 92.38 290 ALA A C 1
ATOM 2104 O O . ALA A 1 290 ? -22.377 3.313 -0.143 1.00 92.38 290 ALA A O 1
ATOM 2105 N N . CYS A 1 291 ? -24.032 4.048 1.187 1.00 92.56 291 CYS A N 1
ATOM 2106 C CA . CYS A 1 291 ? -24.007 2.909 2.104 1.00 92.56 291 CYS A CA 1
ATOM 2107 C C . CYS A 1 291 ? -24.340 1.585 1.405 1.00 92.56 291 CYS A C 1
ATOM 2109 O O . CYS A 1 291 ? -23.673 0.591 1.678 1.00 92.56 291 CYS A O 1
ATOM 2111 N N . LYS A 1 292 ? -25.320 1.560 0.488 1.00 90.56 292 LYS A N 1
ATOM 2112 C CA . LYS A 1 292 ? -25.657 0.355 -0.293 1.00 90.56 292 LYS A CA 1
ATOM 2113 C C . LYS A 1 292 ? -24.491 -0.107 -1.163 1.00 90.56 292 LYS A C 1
ATOM 2115 O O . LYS A 1 292 ? -24.097 -1.264 -1.071 1.00 90.56 292 LYS A O 1
ATOM 2120 N N . MET A 1 293 ? -23.888 0.808 -1.926 1.00 90.56 293 MET A N 1
ATOM 2121 C CA . MET A 1 293 ? -22.734 0.472 -2.769 1.00 90.56 293 MET A CA 1
ATOM 2122 C C . MET A 1 293 ? -21.563 -0.061 -1.940 1.00 90.56 293 MET A C 1
ATOM 2124 O O . MET A 1 293 ? -20.923 -1.026 -2.331 1.00 90.56 293 MET A O 1
ATOM 2128 N N . VAL A 1 294 ? -21.275 0.541 -0.781 1.00 93.31 294 VAL A N 1
ATOM 2129 C CA . VAL A 1 294 ? -20.207 0.046 0.101 1.00 93.31 294 VAL A CA 1
ATOM 2130 C C . VAL A 1 294 ? -20.566 -1.318 0.697 1.00 93.31 294 VAL A C 1
ATOM 2132 O O . VAL A 1 294 ? -19.706 -2.193 0.741 1.00 93.31 294 VAL A O 1
ATOM 2135 N N . ALA A 1 295 ? -21.820 -1.535 1.106 1.00 91.81 295 ALA A N 1
ATOM 2136 C CA . ALA A 1 295 ? -22.282 -2.810 1.656 1.00 91.81 295 ALA A CA 1
ATOM 2137 C C . ALA A 1 295 ? -22.121 -3.982 0.674 1.00 91.81 295 ALA A C 1
ATOM 2139 O O . ALA A 1 295 ? -21.784 -5.081 1.105 1.00 91.81 295 ALA A O 1
ATOM 2140 N N . GLU A 1 296 ? -22.291 -3.748 -0.630 1.00 91.19 296 GLU A N 1
ATOM 2141 C CA . GLU A 1 296 ? -22.053 -4.751 -1.680 1.00 91.19 296 GLU A CA 1
ATOM 2142 C C . GLU A 1 296 ? -20.563 -5.105 -1.842 1.00 91.19 296 GLU A C 1
ATOM 2144 O O . GLU A 1 296 ? -20.229 -6.232 -2.206 1.00 91.19 296 GLU A O 1
ATOM 2149 N N . GLN A 1 297 ? -19.654 -4.174 -1.531 1.00 91.38 297 GLN A N 1
ATOM 2150 C CA . GLN A 1 297 ? -18.204 -4.368 -1.672 1.00 91.38 297 GLN A CA 1
ATOM 2151 C C . GLN A 1 297 ? -17.536 -4.950 -0.412 1.00 91.38 297 GLN A C 1
ATOM 2153 O O . GLN A 1 297 ? -16.471 -5.560 -0.510 1.00 91.38 297 GLN A O 1
ATOM 2158 N N . ILE A 1 298 ? -18.143 -4.804 0.776 1.00 92.31 298 ILE A N 1
ATOM 2159 C CA . ILE A 1 298 ? -17.603 -5.353 2.039 1.00 92.31 298 ILE A CA 1
ATOM 2160 C C . ILE A 1 298 ? -17.348 -6.874 1.951 1.00 92.31 298 ILE A C 1
ATOM 2162 O O . ILE A 1 298 ? -16.250 -7.295 2.326 1.00 92.31 298 ILE A O 1
ATOM 2166 N N . PRO A 1 299 ? -18.279 -7.718 1.453 1.00 92.38 299 PRO A N 1
ATOM 2167 C CA . PRO A 1 299 ? -18.051 -9.158 1.346 1.00 92.38 299 PRO A CA 1
ATOM 2168 C C . PRO A 1 299 ? -16.859 -9.512 0.457 1.00 92.38 299 PRO A C 1
ATOM 2170 O O . PRO A 1 299 ? -16.076 -10.380 0.833 1.00 92.38 299 PRO A O 1
ATOM 2173 N N . GLN A 1 300 ? -16.678 -8.811 -0.668 1.00 89.06 300 GLN A N 1
ATOM 2174 C CA . GLN A 1 300 ? -15.549 -9.037 -1.575 1.00 89.06 300 GLN A CA 1
ATOM 2175 C C . GLN A 1 300 ? -14.214 -8.703 -0.900 1.00 89.06 300 GLN A C 1
ATOM 2177 O O . GLN A 1 300 ? -13.265 -9.481 -0.983 1.00 89.06 300 GLN A O 1
ATOM 2182 N N . LEU A 1 301 ? -14.158 -7.593 -0.156 1.00 92.12 301 LEU A N 1
ATOM 2183 C CA . LEU A 1 301 ? -12.971 -7.207 0.608 1.00 92.12 301 LEU A CA 1
ATOM 2184 C C . LEU A 1 301 ? -12.636 -8.240 1.696 1.00 92.12 301 LEU A C 1
ATOM 2186 O O . LEU A 1 301 ? -11.490 -8.666 1.823 1.00 92.12 301 LEU A O 1
ATOM 2190 N N . VAL A 1 302 ? -13.638 -8.694 2.456 1.00 92.31 302 VAL A N 1
ATOM 2191 C CA . VAL A 1 302 ? -13.457 -9.708 3.510 1.00 92.31 302 VAL A CA 1
ATOM 2192 C C . VAL A 1 302 ? -13.071 -11.067 2.923 1.00 92.31 302 VAL A C 1
ATOM 2194 O O . VAL A 1 302 ? -12.237 -11.765 3.502 1.00 92.31 302 VAL A O 1
ATOM 2197 N N . GLN A 1 303 ? -13.645 -11.450 1.783 1.00 88.69 303 GLN A N 1
ATOM 2198 C CA . GLN A 1 303 ? -13.292 -12.682 1.083 1.00 88.69 303 GLN A CA 1
ATOM 2199 C C . GLN A 1 303 ? -11.854 -12.632 0.566 1.00 88.69 303 GLN A C 1
ATOM 2201 O O . GLN A 1 303 ? -11.131 -13.605 0.759 1.00 88.69 303 GLN A O 1
ATOM 2206 N N . GLY A 1 304 ? -11.411 -11.503 0.002 1.00 88.62 304 GLY A N 1
ATOM 2207 C CA . GLY A 1 304 ? -10.019 -11.303 -0.408 1.00 88.62 304 GLY A CA 1
ATOM 2208 C C . GLY A 1 304 ? -9.044 -11.475 0.758 1.00 88.62 304 GLY A C 1
ATOM 2209 O O . GLY A 1 304 ? -8.062 -12.202 0.640 1.00 88.62 304 GLY A O 1
ATOM 2210 N N . VAL A 1 305 ? -9.366 -10.898 1.921 1.00 88.19 305 VAL A N 1
ATOM 2211 C CA . VAL A 1 305 ? -8.564 -11.057 3.146 1.00 88.19 305 VAL A CA 1
ATOM 2212 C C . VAL A 1 305 ? -8.531 -12.513 3.613 1.00 88.19 305 VAL A C 1
ATOM 2214 O O . VAL A 1 305 ? -7.478 -13.028 3.965 1.00 88.19 305 VAL A O 1
ATOM 2217 N N . ARG A 1 306 ? -9.676 -13.206 3.639 1.00 87.69 306 ARG A N 1
ATOM 2218 C CA . ARG A 1 306 ? -9.713 -14.626 4.032 1.00 87.69 306 ARG A CA 1
ATOM 2219 C C . ARG A 1 306 ? -8.939 -15.499 3.049 1.00 87.69 306 ARG A C 1
ATOM 2221 O O . ARG A 1 306 ? -8.251 -16.416 3.481 1.00 87.69 306 ARG A O 1
ATOM 2228 N N . GLY A 1 307 ? -9.038 -15.191 1.758 1.00 83.38 307 GLY A N 1
ATOM 2229 C CA . GLY A 1 307 ? -8.297 -15.850 0.692 1.00 83.38 307 GLY A CA 1
ATOM 2230 C C . GLY A 1 307 ? -6.795 -15.741 0.916 1.00 83.38 307 GLY A C 1
ATOM 2231 O O . GLY A 1 307 ? -6.132 -16.774 1.004 1.00 83.38 307 GLY A O 1
ATOM 2232 N N . SER A 1 308 ? -6.269 -14.525 1.111 1.00 82.56 308 SER A N 1
ATOM 2233 C CA . SER A 1 308 ? -4.833 -14.338 1.360 1.00 82.56 308 SER A CA 1
ATOM 2234 C C . SER A 1 308 ? -4.377 -14.979 2.672 1.00 82.56 308 SER A C 1
ATOM 2236 O O . SER A 1 308 ? -3.292 -15.540 2.718 1.00 82.56 308 SER A O 1
ATOM 2238 N N . GLN A 1 309 ? -5.220 -15.014 3.708 1.00 78.69 309 GLN A N 1
ATOM 2239 C CA . GLN A 1 309 ? -4.889 -15.699 4.964 1.00 78.69 309 GLN A CA 1
ATOM 2240 C C . GLN A 1 309 ? -4.876 -17.221 4.843 1.00 78.69 309 GLN A C 1
ATOM 2242 O O . GLN A 1 309 ? -4.065 -17.883 5.486 1.00 78.69 309 GLN A O 1
ATOM 2247 N N . SER A 1 310 ? -5.781 -17.781 4.040 1.00 76.25 310 SER A N 1
ATOM 2248 C CA . SER A 1 310 ? -5.846 -19.224 3.795 1.00 76.25 310 SER A CA 1
ATOM 2249 C C . SER A 1 310 ? -4.731 -19.714 2.874 1.00 76.25 310 SER A C 1
ATOM 2251 O O . SER A 1 310 ? -4.296 -20.855 2.998 1.00 76.25 310 SER A O 1
ATOM 2253 N N . GLN A 1 311 ? -4.268 -18.855 1.962 1.00 68.19 311 GLN A N 1
ATOM 2254 C CA . GLN A 1 311 ? -3.223 -19.158 0.988 1.00 68.19 311 GLN A CA 1
ATOM 2255 C C . GLN A 1 311 ? -2.221 -17.992 0.904 1.00 68.19 311 GLN A C 1
ATOM 2257 O O . GLN A 1 311 ? -2.224 -17.253 -0.086 1.00 68.19 311 GLN A O 1
ATOM 2262 N N . PRO A 1 312 ? -1.352 -17.825 1.922 1.00 64.31 312 PRO A N 1
ATOM 2263 C CA . PRO A 1 312 ? -0.447 -16.678 2.034 1.00 64.31 312 PRO A CA 1
ATOM 2264 C C . PRO A 1 312 ? 0.544 -16.558 0.889 1.00 64.31 312 PRO A C 1
ATOM 2266 O O . PRO A 1 312 ? 0.971 -15.450 0.582 1.00 64.31 312 PRO A O 1
ATOM 2269 N N . ASP A 1 313 ? 0.891 -17.675 0.254 1.00 63.09 313 ASP A N 1
ATOM 2270 C CA . ASP A 1 313 ? 1.909 -17.732 -0.794 1.00 63.09 313 ASP A CA 1
ATOM 2271 C C . ASP A 1 313 ? 1.300 -17.748 -2.205 1.00 63.09 313 ASP A C 1
ATOM 2273 O O . ASP A 1 313 ? 2.024 -17.659 -3.195 1.00 63.09 313 ASP A O 1
ATOM 2277 N N . SER A 1 314 ? -0.034 -17.786 -2.314 1.00 67.56 314 SER A N 1
ATOM 2278 C CA . SER A 1 314 ? -0.736 -17.781 -3.597 1.00 67.56 314 SER A CA 1
ATOM 2279 C C . SER A 1 314 ? -0.793 -16.370 -4.200 1.00 67.56 314 SER A C 1
ATOM 2281 O O . SER A 1 314 ? -1.457 -15.487 -3.639 1.00 67.56 314 SER A O 1
ATOM 2283 N N . PRO A 1 315 ? -0.175 -16.129 -5.375 1.00 70.19 315 PRO A N 1
ATOM 2284 C CA . PRO A 1 315 ? -0.257 -14.837 -6.055 1.00 70.19 315 PRO A CA 1
ATOM 2285 C C . PRO A 1 315 ? -1.693 -14.444 -6.406 1.00 70.19 315 PRO A C 1
ATOM 2287 O O . PRO A 1 315 ? -2.023 -13.260 -6.388 1.00 70.19 315 PRO A O 1
ATOM 2290 N N . SER A 1 316 ? -2.562 -15.422 -6.682 1.00 73.81 316 SER A N 1
ATOM 2291 C CA . SER A 1 316 ? -3.962 -15.173 -7.029 1.00 73.81 316 SER A CA 1
ATOM 2292 C C . SER A 1 316 ? -4.763 -14.636 -5.852 1.00 73.81 316 SER A C 1
ATOM 2294 O O . SER A 1 316 ? -5.486 -13.654 -6.003 1.00 73.81 316 SER A O 1
ATOM 2296 N N . ALA A 1 317 ? -4.575 -15.209 -4.662 1.00 80.56 317 ALA A N 1
ATOM 2297 C CA . ALA A 1 317 ? -5.226 -14.749 -3.441 1.00 80.56 317 ALA A CA 1
ATOM 2298 C C . ALA A 1 317 ? -4.762 -13.335 -3.048 1.00 80.56 317 ALA A C 1
ATOM 2300 O O . ALA A 1 317 ? -5.568 -12.488 -2.661 1.00 80.56 317 ALA A O 1
ATOM 2301 N N . GLN A 1 318 ? -3.467 -13.053 -3.211 1.00 80.31 318 GLN A N 1
ATOM 2302 C CA . GLN A 1 318 ? -2.881 -11.740 -2.933 1.00 80.31 318 GLN A CA 1
ATOM 2303 C C . GLN A 1 318 ? -3.366 -10.670 -3.923 1.00 80.31 318 GLN A C 1
ATOM 2305 O O . GLN A 1 318 ? -3.757 -9.579 -3.509 1.00 80.31 318 GLN A O 1
ATOM 2310 N N . LEU A 1 319 ? -3.399 -10.980 -5.223 1.00 81.44 319 LEU A N 1
ATOM 2311 C CA . LEU A 1 319 ? -3.909 -10.067 -6.250 1.00 81.44 319 LEU A CA 1
ATOM 2312 C C . LEU A 1 319 ? -5.423 -9.857 -6.130 1.00 81.44 319 LEU A C 1
ATOM 2314 O O . LEU A 1 319 ? -5.893 -8.737 -6.325 1.00 81.44 319 LEU A O 1
ATOM 2318 N N . ALA A 1 320 ? -6.183 -10.882 -5.731 1.00 85.62 320 ALA A N 1
ATOM 2319 C CA . ALA A 1 320 ? -7.604 -10.744 -5.421 1.00 85.62 320 ALA A CA 1
ATOM 2320 C C . ALA A 1 320 ? -7.837 -9.767 -4.256 1.00 85.62 320 ALA A C 1
ATOM 2322 O O . ALA A 1 320 ? -8.712 -8.906 -4.350 1.00 85.62 320 ALA A O 1
ATOM 2323 N N . LEU A 1 321 ? -7.024 -9.831 -3.192 1.00 89.94 321 LEU A N 1
ATOM 2324 C CA . LEU A 1 321 ? -7.070 -8.855 -2.098 1.00 89.94 321 LEU A CA 1
ATOM 2325 C C . LEU A 1 321 ? -6.719 -7.436 -2.574 1.00 89.94 321 LEU A C 1
ATOM 2327 O O . LEU A 1 321 ? -7.396 -6.479 -2.186 1.00 89.94 321 LEU A O 1
ATOM 2331 N N . ILE A 1 322 ? -5.692 -7.281 -3.417 1.00 88.44 322 ILE A N 1
ATOM 2332 C CA . ILE A 1 322 ? -5.302 -5.981 -3.991 1.00 88.44 322 ILE A CA 1
ATOM 2333 C C . ILE A 1 322 ? -6.455 -5.401 -4.817 1.00 88.44 322 ILE A C 1
ATOM 2335 O O . ILE A 1 322 ? -6.857 -4.264 -4.575 1.00 88.44 322 ILE A O 1
ATOM 2339 N N . SER A 1 323 ? -7.035 -6.190 -5.722 1.00 88.12 323 SER A N 1
ATOM 2340 C CA . SER A 1 323 ? -8.160 -5.774 -6.564 1.00 88.12 323 SER A CA 1
ATOM 2341 C C . SER A 1 323 ? -9.394 -5.407 -5.733 1.00 88.12 323 SER A C 1
ATOM 2343 O O . SER A 1 323 ? -9.948 -4.318 -5.899 1.00 88.12 323 SER A O 1
ATOM 2345 N N . ALA A 1 324 ? -9.776 -6.247 -4.765 1.00 90.75 324 ALA A N 1
ATOM 2346 C CA . ALA A 1 324 ? -10.895 -5.966 -3.867 1.00 90.75 324 ALA A CA 1
ATOM 2347 C C . ALA A 1 324 ? -10.669 -4.679 -3.056 1.00 90.75 324 ALA A C 1
ATOM 2349 O O . ALA A 1 324 ? -11.586 -3.875 -2.887 1.00 90.75 324 ALA A O 1
ATOM 2350 N N . SER A 1 325 ? -9.433 -4.438 -2.608 1.00 92.81 325 SER A N 1
ATOM 2351 C CA . SER A 1 325 ? -9.061 -3.208 -1.903 1.00 92.81 325 SER A CA 1
ATOM 2352 C C . SER A 1 325 ? -9.209 -1.974 -2.793 1.00 92.81 325 SER A C 1
ATOM 2354 O O . SER A 1 325 ? -9.758 -0.970 -2.345 1.00 92.81 325 SER A O 1
ATOM 2356 N N . GLN A 1 326 ? -8.786 -2.042 -4.058 1.00 90.19 326 GLN A N 1
ATOM 2357 C CA . GLN A 1 326 ? -8.911 -0.933 -5.012 1.00 90.19 326 GLN A CA 1
ATOM 2358 C C . GLN A 1 326 ? -10.367 -0.623 -5.360 1.00 90.19 326 GLN A C 1
ATOM 2360 O O . GLN A 1 326 ? -10.769 0.544 -5.330 1.00 90.19 326 GLN A O 1
ATOM 2365 N N . ASN A 1 327 ? -11.169 -1.659 -5.608 1.00 88.88 327 ASN A N 1
ATOM 2366 C CA . ASN A 1 327 ? -12.597 -1.522 -5.894 1.00 88.88 327 ASN A CA 1
ATOM 2367 C C . ASN A 1 327 ? -13.365 -0.927 -4.702 1.00 88.88 327 ASN A C 1
ATOM 2369 O O . ASN A 1 327 ? -14.323 -0.180 -4.894 1.00 88.88 327 ASN A O 1
ATOM 2373 N N . PHE A 1 328 ? -12.906 -1.171 -3.469 1.00 93.50 328 PHE A N 1
ATOM 2374 C CA . PHE A 1 328 ? -13.503 -0.621 -2.252 1.00 93.50 328 PHE A CA 1
ATOM 2375 C C . PHE A 1 328 ? -13.224 0.880 -2.032 1.00 93.50 328 PHE A C 1
ATOM 2377 O O . PHE A 1 328 ? -14.036 1.583 -1.420 1.00 93.50 328 PHE A O 1
ATOM 2384 N N . LEU A 1 329 ? -12.098 1.406 -2.534 1.00 92.25 329 LEU A N 1
ATOM 2385 C CA . LEU A 1 329 ? -11.671 2.788 -2.269 1.00 92.25 329 LEU A CA 1
ATOM 2386 C C . LEU A 1 329 ? -12.659 3.833 -2.797 1.00 92.25 329 LEU A C 1
ATOM 2388 O O . LEU A 1 329 ? -12.934 4.826 -2.117 1.00 92.25 329 LEU A O 1
ATOM 2392 N N . GLN A 1 330 ? -13.183 3.635 -4.009 1.00 90.25 330 GLN A N 1
ATOM 2393 C CA . GLN A 1 330 ? -14.027 4.629 -4.677 1.00 90.25 330 GLN A CA 1
ATOM 2394 C C . GLN A 1 330 ? -15.410 4.751 -4.005 1.00 90.25 330 GLN A C 1
ATOM 2396 O O . GLN A 1 330 ? -15.779 5.871 -3.627 1.00 90.25 330 GLN A O 1
ATOM 2401 N N . PRO A 1 331 ? -16.148 3.649 -3.752 1.00 91.88 331 PRO A N 1
ATOM 2402 C CA . PRO A 1 331 ? -17.403 3.693 -3.002 1.00 91.88 331 PRO A CA 1
ATOM 2403 C C . PRO A 1 331 ? -17.208 4.176 -1.560 1.00 91.88 331 PRO A C 1
ATOM 2405 O O . PRO A 1 331 ? -17.992 4.997 -1.078 1.00 91.88 331 PRO A O 1
ATOM 2408 N N . GLY A 1 332 ? -16.133 3.744 -0.887 1.00 92.94 332 GLY A N 1
ATOM 2409 C CA . GLY A 1 332 ? -15.816 4.173 0.476 1.00 92.94 332 GLY A CA 1
ATOM 2410 C C . GLY A 1 332 ? -15.600 5.685 0.584 1.00 92.94 332 GLY A C 1
ATOM 2411 O O . GLY A 1 332 ? -16.161 6.333 1.470 1.00 92.94 332 GLY A O 1
ATOM 2412 N N . ALA A 1 333 ? -14.855 6.279 -0.354 1.00 93.38 333 ALA A N 1
ATOM 2413 C CA . ALA A 1 333 ? -14.625 7.723 -0.386 1.00 93.38 333 ALA A CA 1
ATOM 2414 C C . ALA A 1 333 ? -15.925 8.514 -0.612 1.00 93.38 333 ALA A C 1
ATOM 2416 O O . ALA A 1 333 ? -16.153 9.524 0.058 1.00 93.38 333 ALA A O 1
ATOM 2417 N N . ARG A 1 334 ? -16.814 8.035 -1.498 1.00 92.31 334 ARG A N 1
ATOM 2418 C CA . ARG A 1 334 ? -18.148 8.639 -1.680 1.00 92.31 334 ARG A CA 1
ATOM 2419 C C . ARG A 1 334 ? -18.959 8.605 -0.384 1.00 92.31 334 ARG A C 1
ATOM 2421 O O . ARG A 1 334 ? -19.576 9.610 -0.040 1.00 92.31 334 ARG A O 1
ATOM 2428 N N . MET A 1 335 ? -18.921 7.493 0.354 1.00 94.19 335 MET A N 1
ATOM 2429 C CA . MET A 1 335 ? -19.631 7.359 1.630 1.00 94.19 335 MET A CA 1
ATOM 2430 C C . MET A 1 335 ? -19.108 8.330 2.694 1.00 94.19 335 MET A C 1
ATOM 2432 O O . MET A 1 335 ? -19.912 8.938 3.400 1.00 94.19 335 MET A O 1
ATOM 2436 N N . VAL A 1 336 ? -17.791 8.550 2.779 1.00 94.88 336 VAL A N 1
ATOM 2437 C CA . VAL A 1 336 ? -17.203 9.559 3.682 1.00 94.88 336 VAL A CA 1
ATOM 2438 C C . VAL A 1 336 ? -17.707 10.964 3.345 1.00 94.88 336 VAL A C 1
ATOM 2440 O O . VAL A 1 336 ? -18.125 11.696 4.242 1.00 94.88 336 VAL A O 1
ATOM 2443 N N . THR A 1 337 ? -17.690 11.344 2.065 1.00 93.06 337 THR A N 1
ATOM 2444 C CA . THR A 1 337 ? -18.152 12.667 1.617 1.00 93.06 337 THR A CA 1
ATOM 2445 C C . THR A 1 337 ? -19.640 12.868 1.906 1.00 93.06 337 THR A C 1
ATOM 2447 O O . THR A 1 337 ? -20.015 13.888 2.483 1.00 93.06 337 THR A O 1
ATOM 2450 N N . ALA A 1 338 ? -20.478 11.875 1.592 1.00 91.62 338 ALA A N 1
ATOM 2451 C CA . ALA A 1 338 ? -21.913 11.921 1.875 1.00 91.62 338 ALA A CA 1
ATOM 2452 C C . ALA A 1 338 ? -22.205 11.981 3.385 1.00 91.62 338 ALA A C 1
ATOM 2454 O O . ALA A 1 338 ? -23.074 12.736 3.824 1.00 91.62 338 ALA A O 1
ATOM 2455 N N . SER A 1 339 ? -21.438 11.245 4.198 1.00 91.81 339 SER A N 1
ATOM 2456 C CA . SER A 1 339 ? -21.575 11.269 5.660 1.00 91.81 339 SER A CA 1
ATOM 2457 C C . SER A 1 339 ? -21.280 12.664 6.208 1.00 91.81 339 SER A C 1
ATOM 2459 O O . SER A 1 339 ? -22.102 13.220 6.931 1.00 91.81 339 SER A O 1
ATOM 2461 N N . LYS A 1 340 ? -20.163 13.283 5.797 1.00 91.06 340 LYS A N 1
ATOM 2462 C CA . LYS A 1 340 ? -19.783 14.646 6.217 1.00 91.06 340 LYS A CA 1
ATOM 2463 C C . LYS A 1 340 ? -20.807 15.706 5.801 1.00 91.06 340 LYS A C 1
ATOM 2465 O O . LYS A 1 340 ? -21.076 16.611 6.583 1.00 91.06 340 LYS A O 1
ATOM 2470 N N . ALA A 1 341 ? -21.392 15.580 4.610 1.00 89.38 341 ALA A N 1
ATOM 2471 C CA . ALA A 1 341 ? -22.450 16.477 4.142 1.00 89.38 341 ALA A CA 1
ATOM 2472 C C . ALA A 1 341 ? -23.759 16.320 4.939 1.00 89.38 341 ALA A C 1
ATOM 2474 O O . ALA A 1 341 ? -24.511 17.281 5.086 1.00 89.38 341 ALA A O 1
ATOM 2475 N N . THR A 1 342 ? -24.017 15.126 5.483 1.00 88.38 342 THR A N 1
ATOM 2476 C CA . THR A 1 342 ? -25.238 14.828 6.246 1.00 88.38 342 THR A CA 1
ATOM 2477 C C . THR A 1 342 ? -25.127 15.242 7.717 1.00 88.38 342 THR A C 1
ATOM 2479 O O . THR A 1 342 ? -26.125 15.677 8.287 1.00 88.38 342 THR A O 1
ATOM 2482 N N . VAL A 1 343 ? -23.931 15.197 8.325 1.00 90.12 343 VAL A N 1
ATOM 2483 C CA . VAL A 1 343 ? -23.680 15.593 9.731 1.00 90.12 343 VAL A CA 1
ATOM 2484 C C . VAL A 1 343 ? -24.373 16.901 10.163 1.00 90.12 343 VAL A C 1
ATOM 2486 O O . VAL A 1 343 ? -25.085 16.860 11.164 1.00 90.12 343 VAL A O 1
ATOM 2489 N N . PRO A 1 344 ? -24.254 18.041 9.447 1.00 88.25 344 PRO A N 1
ATOM 2490 C CA . PRO A 1 344 ? -24.880 19.302 9.871 1.00 88.25 344 PRO A CA 1
ATOM 2491 C C . PRO A 1 344 ? -26.415 19.312 9.769 1.00 88.25 344 PRO A C 1
ATOM 2493 O O . PRO A 1 344 ? -27.055 20.247 10.241 1.00 88.25 344 PRO A O 1
ATOM 2496 N N . THR A 1 345 ? -27.017 18.304 9.135 1.00 87.25 345 THR A N 1
ATOM 2497 C CA . THR A 1 345 ? -28.471 18.220 8.907 1.00 87.25 345 THR A CA 1
ATOM 2498 C C . THR A 1 345 ? -29.196 17.317 9.908 1.00 87.25 345 THR A C 1
ATOM 2500 O O . THR A 1 345 ? -30.429 17.262 9.904 1.00 87.25 345 THR A O 1
ATOM 2503 N N . ILE A 1 346 ? -28.449 16.620 10.769 1.00 87.00 346 ILE A N 1
ATOM 2504 C CA . ILE A 1 346 ? -28.980 15.724 11.799 1.00 87.00 346 ILE A CA 1
ATOM 2505 C C . ILE A 1 346 ? -29.396 16.554 13.017 1.00 87.00 346 ILE A C 1
ATOM 2507 O O . ILE A 1 346 ? -28.613 17.345 13.534 1.00 87.00 346 ILE A O 1
ATOM 2511 N N . GLY A 1 347 ? -30.641 16.378 13.468 1.00 81.62 347 GLY A N 1
ATOM 2512 C CA . GLY A 1 347 ? -31.163 17.069 14.651 1.00 81.62 347 GLY A CA 1
ATOM 2513 C C . GLY A 1 347 ? -30.599 16.553 15.979 1.00 81.62 347 GLY A C 1
ATOM 2514 O O . GLY A 1 347 ? -30.373 17.347 16.888 1.00 81.62 347 GLY A O 1
ATOM 2515 N N . ASP A 1 348 ? -30.370 15.243 16.092 1.00 88.00 348 ASP A N 1
ATOM 2516 C CA . ASP A 1 348 ? -29.768 14.626 17.274 1.00 88.00 348 ASP A CA 1
ATOM 2517 C C . ASP A 1 348 ? -28.240 14.795 17.299 1.00 88.00 348 ASP A C 1
ATOM 2519 O O . ASP A 1 348 ? -27.505 14.235 16.478 1.00 88.00 348 ASP A O 1
ATOM 2523 N N . GLN A 1 349 ? -27.757 15.536 18.295 1.00 87.50 349 GLN A N 1
ATOM 2524 C CA . GLN A 1 349 ? -26.341 15.838 18.464 1.00 87.50 349 GLN A CA 1
ATOM 2525 C C . GLN A 1 349 ? -25.493 14.573 18.687 1.00 87.50 349 GLN A C 1
ATOM 2527 O O . GLN A 1 349 ? -24.358 14.515 18.209 1.00 87.50 349 GLN A O 1
ATOM 2532 N N . ALA A 1 350 ? -26.022 13.553 19.374 1.00 88.56 350 ALA A N 1
ATOM 2533 C CA . ALA A 1 350 ? -25.289 12.314 19.637 1.00 88.56 350 ALA A CA 1
ATOM 2534 C C . ALA A 1 350 ? -25.064 11.514 18.342 1.00 88.56 350 ALA A C 1
ATOM 2536 O O . ALA A 1 350 ? -23.926 11.160 18.022 1.00 88.56 350 ALA A O 1
ATOM 2537 N N . SER A 1 351 ? -26.118 11.320 17.543 1.00 88.56 351 SER A N 1
ATOM 2538 C CA . SER A 1 351 ? -26.041 10.677 16.224 1.00 88.56 351 SER A CA 1
ATOM 2539 C C . SER A 1 351 ? -25.148 11.453 15.251 1.00 88.56 351 SER A C 1
ATOM 2541 O O . SER A 1 351 ? -24.378 10.848 14.502 1.00 88.56 351 SER A O 1
ATOM 2543 N N . ALA A 1 352 ? -25.194 12.791 15.283 1.00 89.50 352 ALA A N 1
ATOM 2544 C CA . ALA A 1 352 ? -24.337 13.643 14.459 1.00 89.50 352 ALA A CA 1
ATOM 2545 C C . ALA A 1 352 ? -22.848 13.480 14.813 1.00 89.50 352 ALA A C 1
ATOM 2547 O O . ALA A 1 352 ? -22.010 13.312 13.921 1.00 89.50 352 ALA A O 1
ATOM 2548 N N . MET A 1 353 ? -22.510 13.476 16.110 1.00 90.12 353 MET A N 1
ATOM 2549 C CA . MET A 1 353 ? -21.142 13.229 16.577 1.00 90.12 353 MET A CA 1
ATOM 2550 C C . MET A 1 353 ? -20.671 11.815 16.221 1.00 90.12 353 MET A C 1
ATOM 2552 O O . MET A 1 353 ? -19.554 11.652 15.726 1.00 90.12 353 MET A O 1
ATOM 2556 N N . GLN A 1 354 ? -21.519 10.800 16.409 1.00 90.88 354 GLN A N 1
ATOM 2557 C CA . GLN A 1 354 ? -21.182 9.413 16.095 1.00 90.88 354 GLN A CA 1
ATOM 2558 C C . GLN A 1 354 ? -20.930 9.209 14.595 1.00 90.88 354 GLN A C 1
ATOM 2560 O O . GLN A 1 354 ? -19.918 8.607 14.228 1.00 90.88 354 GLN A O 1
ATOM 2565 N N . LEU A 1 355 ? -21.794 9.743 13.721 1.00 92.56 355 LEU A N 1
ATOM 2566 C CA . LEU A 1 355 ? -21.599 9.671 12.269 1.00 92.56 355 LEU A CA 1
ATOM 2567 C C . LEU A 1 355 ? -20.329 10.417 11.837 1.00 92.56 355 LEU A C 1
ATOM 2569 O O . LEU A 1 355 ? -19.566 9.903 11.020 1.00 92.56 355 LEU A O 1
ATOM 2573 N N . SER A 1 356 ? -20.072 11.596 12.413 1.00 93.25 356 SER A N 1
ATOM 2574 C CA . SER A 1 356 ? -18.858 12.378 12.151 1.00 93.25 356 SER A CA 1
ATOM 2575 C C . SER A 1 356 ? -17.587 11.603 12.520 1.00 93.25 356 SER A C 1
ATOM 2577 O O . SER A 1 356 ? -16.656 11.504 11.715 1.00 93.25 356 SER A O 1
ATOM 2579 N N . GLN A 1 357 ? -17.570 10.972 13.699 1.00 92.12 357 GLN A N 1
ATOM 2580 C CA . GLN A 1 357 ? -16.444 10.156 14.145 1.00 92.12 357 GLN A CA 1
ATOM 2581 C C . GLN A 1 357 ? -16.255 8.912 13.265 1.00 92.12 357 GLN A C 1
ATOM 2583 O O . GLN A 1 357 ? -15.131 8.626 12.850 1.00 92.12 357 GLN A O 1
ATOM 2588 N N . CYS A 1 358 ? -17.335 8.202 12.918 1.00 93.06 358 CYS A N 1
ATOM 2589 C CA . CYS A 1 358 ? -17.266 7.037 12.029 1.00 93.06 358 CYS A CA 1
ATOM 2590 C C . CYS A 1 358 ? -16.728 7.420 10.642 1.00 93.06 358 CYS A C 1
ATOM 2592 O O . CYS A 1 358 ? -15.836 6.752 10.120 1.00 93.06 358 CYS A O 1
ATOM 2594 N N . ALA A 1 359 ? -17.186 8.544 10.082 1.00 93.69 359 ALA A N 1
ATOM 2595 C CA . ALA A 1 359 ? -16.700 9.057 8.804 1.00 93.69 359 ALA A CA 1
ATOM 2596 C C . ALA A 1 359 ? -15.210 9.441 8.852 1.00 93.69 359 ALA A C 1
ATOM 2598 O O . ALA A 1 359 ? -14.489 9.219 7.877 1.00 93.69 359 ALA A O 1
ATOM 2599 N N . LYS A 1 360 ? -14.725 9.992 9.975 1.00 92.75 360 LYS A N 1
ATOM 2600 C CA . LYS A 1 360 ? -13.299 10.290 10.184 1.00 92.75 360 LYS A CA 1
ATOM 2601 C C . LYS A 1 360 ? -12.462 9.009 10.260 1.00 92.75 360 LYS A C 1
ATOM 2603 O O . LYS A 1 360 ? -11.441 8.918 9.579 1.00 92.75 360 LYS A O 1
ATOM 2608 N N . ASN A 1 361 ? -12.921 8.017 11.021 1.00 89.75 361 ASN A N 1
ATOM 2609 C CA . ASN A 1 361 ? -12.256 6.719 11.143 1.00 89.75 361 ASN A CA 1
ATOM 2610 C C . ASN A 1 361 ? -12.178 6.005 9.785 1.00 89.75 361 ASN A C 1
ATOM 2612 O O . ASN A 1 361 ? -11.113 5.535 9.392 1.00 89.75 361 ASN A O 1
ATOM 2616 N N . LEU A 1 362 ? -13.280 5.992 9.027 1.00 93.81 362 LEU A N 1
ATOM 2617 C CA . LEU A 1 362 ? -13.312 5.424 7.683 1.00 93.81 362 LEU A CA 1
ATOM 2618 C C . LEU A 1 362 ? -12.379 6.167 6.719 1.00 93.81 362 LEU A C 1
ATOM 2620 O O . LEU A 1 362 ? -11.674 5.526 5.948 1.00 93.81 362 LEU A O 1
ATOM 2624 N N . ALA A 1 363 ? -12.328 7.502 6.770 1.00 94.00 363 ALA A N 1
ATOM 2625 C CA . ALA A 1 363 ? -11.407 8.279 5.940 1.00 94.00 363 ALA A CA 1
ATOM 2626 C C . ALA A 1 363 ? -9.938 7.913 6.209 1.00 94.00 363 ALA A C 1
ATOM 2628 O O . ALA A 1 363 ? -9.168 7.748 5.264 1.00 94.00 363 ALA A O 1
ATOM 2629 N N . SER A 1 364 ? -9.568 7.745 7.484 1.00 90.50 364 SER A N 1
ATOM 2630 C CA . SER A 1 364 ? -8.225 7.305 7.876 1.00 90.50 364 SER A CA 1
ATOM 2631 C C . SER A 1 364 ? -7.925 5.895 7.363 1.00 90.50 364 SER A C 1
ATOM 2633 O O . SER A 1 364 ? -6.889 5.678 6.737 1.00 90.50 364 SER A O 1
ATOM 2635 N N . ALA A 1 365 ? -8.856 4.954 7.554 1.00 90.94 365 ALA A N 1
ATOM 2636 C CA . ALA A 1 365 ? -8.698 3.577 7.090 1.00 90.94 365 ALA A CA 1
ATOM 2637 C C . ALA A 1 365 ? -8.570 3.491 5.558 1.00 90.94 365 ALA A C 1
ATOM 2639 O O . ALA A 1 365 ? -7.748 2.737 5.048 1.00 90.94 365 ALA A O 1
ATOM 2640 N N . LEU A 1 366 ? -9.328 4.300 4.806 1.00 92.81 366 LEU A N 1
ATOM 2641 C CA . LEU A 1 366 ? -9.233 4.362 3.342 1.00 92.81 366 LEU A CA 1
ATOM 2642 C C . LEU A 1 366 ? -7.908 4.968 2.859 1.00 92.81 366 LEU A C 1
ATOM 2644 O O . LEU A 1 366 ? -7.379 4.529 1.838 1.00 92.81 366 LEU A O 1
ATOM 2648 N N . ALA A 1 367 ? -7.356 5.958 3.566 1.00 89.25 367 ALA A N 1
ATOM 2649 C CA . ALA A 1 367 ? -6.054 6.537 3.232 1.00 89.25 367 ALA A CA 1
ATOM 2650 C C . ALA A 1 367 ? -4.917 5.516 3.414 1.00 89.25 367 ALA A C 1
ATOM 2652 O O . ALA A 1 367 ? -4.046 5.379 2.546 1.00 89.25 367 ALA A O 1
ATOM 2653 N N . GLU A 1 368 ? -4.957 4.750 4.506 1.00 86.00 368 GLU A N 1
ATOM 2654 C CA . GLU A 1 368 ? -4.011 3.660 4.738 1.00 86.00 368 GLU A CA 1
ATOM 2655 C C . GLU A 1 368 ? -4.198 2.520 3.726 1.00 86.00 368 GLU A C 1
ATOM 2657 O O . GLU A 1 368 ? -3.216 2.064 3.133 1.00 86.00 368 GLU A O 1
ATOM 2662 N N . LEU A 1 369 ? -5.445 2.114 3.453 1.00 89.62 369 LEU A N 1
ATOM 2663 C CA . LEU A 1 369 ? -5.771 1.091 2.455 1.00 89.62 369 LEU A CA 1
ATOM 2664 C C . LEU A 1 369 ? -5.247 1.469 1.066 1.00 89.62 369 LEU A C 1
ATOM 2666 O O . LEU A 1 369 ? -4.659 0.639 0.381 1.00 89.62 369 LEU A O 1
ATOM 2670 N N . ARG A 1 370 ? -5.394 2.735 0.663 1.00 89.00 370 ARG A N 1
ATOM 2671 C CA . ARG A 1 370 ? -4.884 3.235 -0.620 1.00 89.00 370 ARG A CA 1
ATOM 2672 C C . ARG A 1 370 ? -3.369 3.113 -0.713 1.00 89.00 370 ARG A C 1
ATOM 2674 O O . ARG A 1 370 ? -2.852 2.577 -1.687 1.00 89.00 370 ARG A O 1
ATOM 2681 N N . THR A 1 371 ? -2.672 3.590 0.314 1.00 80.62 371 THR A N 1
ATOM 2682 C CA . THR A 1 371 ? -1.204 3.599 0.349 1.00 80.62 371 THR A CA 1
ATOM 2683 C C . THR A 1 371 ? -0.640 2.179 0.349 1.00 80.62 371 THR A C 1
ATOM 2685 O O . THR A 1 371 ? 0.333 1.886 -0.341 1.00 80.62 371 THR A O 1
ATOM 2688 N N . THR A 1 372 ? -1.244 1.285 1.130 1.00 79.81 372 THR A N 1
ATOM 2689 C CA . THR A 1 372 ? -0.809 -0.113 1.243 1.00 79.81 372 THR A CA 1
ATOM 2690 C C . THR A 1 372 ? -1.152 -0.922 -0.004 1.00 79.81 372 THR A C 1
ATOM 2692 O O . THR A 1 372 ? -0.305 -1.680 -0.467 1.00 79.81 372 THR A O 1
ATOM 2695 N N . SER A 1 373 ? -2.329 -0.707 -0.600 1.00 83.88 373 SER A N 1
ATOM 2696 C CA . SER A 1 373 ? -2.742 -1.345 -1.855 1.00 83.88 373 SER A CA 1
ATOM 2697 C C . SER A 1 373 ? -1.836 -0.956 -3.024 1.00 83.88 373 SER A C 1
ATOM 2699 O O . SER A 1 373 ? -1.412 -1.835 -3.768 1.00 83.88 373 SER A O 1
ATOM 2701 N N . GLN A 1 374 ? -1.472 0.325 -3.150 1.00 77.81 374 GLN A N 1
ATOM 2702 C CA . GLN A 1 374 ? -0.574 0.789 -4.210 1.00 77.81 374 GLN A CA 1
ATOM 2703 C C . GLN A 1 374 ? 0.828 0.173 -4.082 1.00 77.81 374 GLN A C 1
ATOM 2705 O O . GLN A 1 374 ? 1.344 -0.391 -5.043 1.00 77.81 374 GLN A O 1
ATOM 2710 N N . LYS A 1 375 ? 1.407 0.183 -2.874 1.00 74.25 375 LYS A N 1
ATOM 2711 C CA . LYS A 1 375 ? 2.713 -0.447 -2.615 1.00 74.25 375 LYS A CA 1
ATOM 2712 C C . LYS A 1 375 ? 2.687 -1.960 -2.851 1.00 74.25 375 LYS A C 1
ATOM 2714 O O . LYS A 1 375 ? 3.638 -2.517 -3.388 1.00 74.25 375 LYS A O 1
ATOM 2719 N N . ALA A 1 376 ? 1.604 -2.632 -2.455 1.00 76.12 376 ALA A N 1
ATOM 2720 C CA . ALA A 1 376 ? 1.428 -4.060 -2.704 1.00 76.12 376 ALA A CA 1
ATOM 2721 C C . ALA A 1 376 ? 1.295 -4.369 -4.205 1.00 76.12 376 ALA A C 1
ATOM 2723 O O . ALA A 1 376 ? 1.844 -5.369 -4.661 1.00 76.12 376 ALA A O 1
ATOM 2724 N N . GLN A 1 377 ? 0.624 -3.505 -4.976 1.00 77.62 377 GLN A N 1
ATOM 2725 C CA . GLN A 1 377 ? 0.509 -3.641 -6.428 1.00 77.62 377 GLN A CA 1
ATOM 2726 C C . GLN A 1 377 ? 1.866 -3.495 -7.125 1.00 77.62 377 GLN A C 1
ATOM 2728 O O . GLN A 1 377 ? 2.219 -4.345 -7.933 1.00 77.62 377 GLN A O 1
ATOM 2733 N N . GLU A 1 378 ? 2.656 -2.478 -6.778 1.00 70.12 378 GLU A N 1
ATOM 2734 C CA . GLU A 1 378 ? 4.000 -2.273 -7.341 1.00 70.12 378 GLU A CA 1
ATOM 2735 C C . GLU A 1 378 ? 4.922 -3.478 -7.081 1.00 70.12 378 GLU A C 1
ATOM 2737 O O . GLU A 1 378 ? 5.675 -3.889 -7.962 1.00 70.12 378 GLU A O 1
ATOM 2742 N N . ALA A 1 379 ? 4.810 -4.103 -5.903 1.00 66.31 379 ALA A N 1
ATOM 2743 C CA . ALA A 1 379 ? 5.568 -5.304 -5.551 1.00 66.31 379 ALA A CA 1
ATOM 2744 C C . ALA A 1 379 ? 5.046 -6.597 -6.216 1.00 66.31 379 ALA A C 1
ATOM 2746 O O . ALA A 1 379 ? 5.801 -7.559 -6.345 1.00 66.31 379 ALA A O 1
ATOM 2747 N N . CYS A 1 380 ? 3.771 -6.648 -6.625 1.00 65.75 380 CYS A N 1
ATOM 2748 C CA . CYS A 1 380 ? 3.142 -7.833 -7.231 1.00 65.75 380 CYS A CA 1
ATOM 2749 C C . CYS A 1 380 ? 2.961 -7.740 -8.759 1.00 65.75 380 CYS A C 1
ATOM 2751 O O . CYS A 1 380 ? 2.606 -8.744 -9.376 1.00 65.75 380 CYS A O 1
ATOM 2753 N N . GLY A 1 381 ? 3.230 -6.582 -9.371 1.00 57.56 381 GLY A N 1
ATOM 2754 C CA . GLY A 1 381 ? 3.038 -6.313 -10.803 1.00 57.56 381 GLY A CA 1
ATOM 2755 C C . GLY A 1 381 ? 3.660 -7.331 -11.778 1.00 57.56 381 GLY A C 1
ATOM 2756 O O . GLY A 1 381 ? 3.009 -7.673 -12.764 1.00 57.56 381 GLY A O 1
ATOM 2757 N N . PRO A 1 382 ? 4.855 -7.907 -11.523 1.00 57.12 382 PRO A N 1
ATOM 2758 C CA . PRO A 1 382 ? 5.443 -8.915 -12.415 1.00 57.12 382 PRO A CA 1
ATOM 2759 C C . PRO A 1 382 ? 4.654 -10.236 -12.503 1.00 57.12 382 PRO A C 1
ATOM 2761 O O . PRO A 1 382 ? 4.858 -11.004 -13.438 1.00 57.12 382 PRO A O 1
ATOM 2764 N N . LEU A 1 383 ? 3.758 -10.514 -11.547 1.00 58.38 383 LEU A N 1
ATOM 2765 C CA . LEU A 1 383 ? 3.018 -11.780 -11.429 1.00 58.38 383 LEU A CA 1
ATOM 2766 C C . LEU A 1 383 ? 1.612 -11.723 -12.046 1.00 58.38 383 LEU A C 1
ATOM 2768 O O . LEU A 1 383 ? 0.898 -12.726 -12.033 1.00 58.38 383 LEU A O 1
ATOM 2772 N N . GLU A 1 384 ? 1.189 -10.575 -12.584 1.00 56.41 384 GLU A N 1
ATOM 2773 C CA . GLU A 1 384 ? -0.162 -10.394 -13.133 1.00 56.41 384 GLU A CA 1
ATOM 2774 C C . GLU A 1 384 ? -0.458 -11.374 -14.281 1.00 56.41 384 GLU A C 1
ATOM 2776 O O . GLU A 1 384 ? -1.568 -11.898 -14.376 1.00 56.41 384 GLU A O 1
ATOM 2781 N N . ILE A 1 385 ? 0.549 -11.699 -15.100 1.00 60.47 385 ILE A N 1
ATOM 2782 C CA . ILE A 1 385 ? 0.417 -12.637 -16.227 1.00 60.47 385 ILE A CA 1
ATOM 2783 C C . ILE A 1 385 ? 0.334 -14.090 -15.740 1.00 60.47 385 ILE A C 1
ATOM 2785 O O . ILE A 1 385 ? -0.529 -14.842 -16.195 1.00 60.47 385 ILE A O 1
ATOM 2789 N N . GLU A 1 386 ? 1.190 -14.495 -14.796 1.00 57.62 386 GLU A N 1
ATOM 2790 C CA . GLU A 1 386 ? 1.150 -15.847 -14.218 1.00 57.62 386 GLU A CA 1
ATOM 2791 C C . GLU A 1 386 ? -0.161 -16.092 -13.462 1.00 57.62 386 GLU A C 1
ATOM 2793 O O . GLU A 1 386 ? -0.763 -17.162 -13.575 1.00 57.62 386 GLU A O 1
ATOM 2798 N N . ASN A 1 387 ? -0.654 -15.076 -12.752 1.00 60.06 387 ASN A N 1
ATOM 2799 C CA . ASN A 1 387 ? -1.949 -15.132 -12.093 1.00 60.06 387 ASN A CA 1
ATOM 2800 C C . ASN A 1 387 ? -3.111 -15.211 -13.092 1.00 60.06 387 ASN A C 1
ATOM 2802 O O . ASN A 1 387 ? -4.020 -16.025 -12.912 1.00 60.06 387 ASN A O 1
ATOM 2806 N N . ALA A 1 388 ? -3.082 -14.408 -14.160 1.00 65.88 388 ALA A N 1
ATOM 2807 C CA . ALA A 1 388 ? -4.085 -14.481 -15.217 1.00 65.88 388 ALA A CA 1
ATOM 2808 C C . ALA A 1 388 ? -4.128 -15.889 -15.836 1.00 65.88 388 ALA A C 1
ATOM 2810 O O . ALA A 1 388 ? -5.205 -16.466 -15.980 1.00 65.88 388 ALA A O 1
ATOM 2811 N N . LEU A 1 389 ? -2.964 -16.490 -16.106 1.00 70.06 389 LEU A N 1
ATOM 2812 C CA . LEU A 1 389 ? -2.856 -17.866 -16.600 1.00 70.06 389 LEU A CA 1
ATOM 2813 C C . LEU A 1 389 ? -3.407 -18.899 -15.606 1.00 70.06 389 LEU A C 1
ATOM 2815 O O . LEU A 1 389 ? -4.145 -19.798 -16.009 1.00 70.06 389 LEU A O 1
ATOM 2819 N N . SER A 1 390 ? -3.074 -18.778 -14.319 1.00 69.75 390 SER A N 1
ATOM 2820 C CA . SER A 1 390 ? -3.591 -19.667 -13.268 1.00 69.75 390 SER A CA 1
ATOM 2821 C C . SER A 1 390 ? -5.115 -19.574 -13.145 1.00 69.75 390 SER A C 1
ATOM 2823 O O . SER A 1 390 ? -5.799 -20.595 -13.092 1.00 69.75 390 SER A O 1
ATOM 2825 N N . THR A 1 391 ? -5.661 -18.356 -13.202 1.00 69.88 391 THR A N 1
ATOM 2826 C CA . THR A 1 391 ? -7.107 -18.100 -13.140 1.00 69.88 391 THR A CA 1
ATOM 2827 C C . THR A 1 391 ? -7.833 -18.731 -14.327 1.00 69.88 391 THR A C 1
ATOM 2829 O O . THR A 1 391 ? -8.830 -19.422 -14.137 1.00 69.88 391 THR A O 1
ATOM 2832 N N . VAL A 1 392 ? -7.310 -18.566 -15.548 1.00 79.94 392 VAL A N 1
ATOM 2833 C CA . VAL A 1 392 ? -7.889 -19.184 -16.753 1.00 79.94 392 VAL A CA 1
ATOM 2834 C C . VAL A 1 392 ? -7.879 -20.712 -16.658 1.00 79.94 392 VAL A C 1
ATOM 2836 O O . VAL A 1 392 ? -8.888 -21.340 -16.961 1.00 79.94 392 VAL A O 1
ATOM 2839 N N . ARG A 1 393 ? -6.785 -21.319 -16.178 1.00 80.06 393 ARG A N 1
ATOM 2840 C CA . ARG A 1 393 ? -6.707 -22.778 -15.966 1.00 80.06 393 ARG A CA 1
ATOM 2841 C C . ARG A 1 393 ? -7.678 -23.268 -14.887 1.00 80.06 393 ARG A C 1
ATOM 2843 O O . ARG A 1 393 ? -8.264 -24.339 -15.031 1.00 80.06 393 ARG A O 1
ATOM 2850 N N . GLY A 1 394 ? -7.861 -22.494 -13.816 1.00 74.38 394 GLY A N 1
ATOM 2851 C CA . GLY A 1 394 ? -8.860 -22.771 -12.781 1.00 74.38 394 GLY A CA 1
ATOM 2852 C C . GLY A 1 394 ? -10.280 -22.773 -13.349 1.00 74.38 394 GLY A C 1
ATOM 2853 O O . GLY A 1 394 ? -11.005 -23.752 -13.183 1.00 74.38 394 GLY A O 1
ATOM 2854 N N . LEU A 1 395 ? -10.631 -21.732 -14.109 1.00 83.88 395 LEU A N 1
ATOM 2855 C CA . LEU A 1 395 ? -11.922 -21.625 -14.793 1.00 83.88 395 LEU A CA 1
ATOM 2856 C C . LEU A 1 395 ? -12.137 -22.749 -15.812 1.00 83.88 395 LEU A C 1
ATOM 2858 O O . LEU A 1 395 ? -13.239 -23.277 -15.915 1.00 83.88 395 LEU A O 1
ATOM 2862 N N . GLU A 1 396 ? -11.100 -23.161 -16.545 1.00 88.25 396 GLU A N 1
ATOM 2863 C CA . GLU A 1 396 ? -11.183 -24.302 -17.461 1.00 88.25 396 GLU A CA 1
ATOM 2864 C C . GLU A 1 396 ? -11.587 -25.581 -16.716 1.00 88.25 396 GLU A C 1
ATOM 2866 O O . GLU A 1 396 ? -12.489 -26.296 -17.156 1.00 88.25 396 GLU A O 1
ATOM 2871 N N . LYS A 1 397 ? -10.975 -25.841 -15.555 1.00 86.69 397 LYS A N 1
ATOM 2872 C CA . LYS A 1 397 ? -11.324 -26.986 -14.709 1.00 86.69 397 LYS A CA 1
ATOM 2873 C C . LYS A 1 397 ? -12.769 -26.899 -14.206 1.00 86.69 397 LYS A C 1
ATOM 2875 O O . LYS A 1 397 ? -13.508 -27.874 -14.339 1.00 86.69 397 LYS A O 1
ATOM 2880 N N . GLU A 1 398 ? -13.189 -25.741 -13.698 1.00 85.88 398 GLU A N 1
ATOM 2881 C CA . GLU A 1 398 ? -14.572 -25.513 -13.251 1.00 85.88 398 GLU A CA 1
ATOM 2882 C C . GLU A 1 398 ? -15.583 -25.715 -14.391 1.00 85.88 398 GLU A C 1
ATOM 2884 O O . GLU A 1 398 ? -16.618 -26.351 -14.200 1.00 85.88 398 GLU A O 1
ATOM 2889 N N . ILE A 1 399 ? -15.273 -25.257 -15.609 1.00 89.56 399 ILE A N 1
ATOM 2890 C CA . ILE A 1 399 ? -16.116 -25.467 -16.795 1.00 89.56 399 ILE A CA 1
ATOM 2891 C C . ILE A 1 399 ? -16.215 -26.956 -17.150 1.00 89.56 399 ILE A C 1
ATOM 2893 O O . ILE A 1 399 ? -17.291 -27.418 -17.536 1.00 89.56 399 ILE A O 1
ATOM 2897 N N . GLN A 1 400 ? -15.138 -27.735 -17.013 1.00 89.75 400 GLN A N 1
ATOM 2898 C CA . GLN A 1 400 ? -15.189 -29.187 -17.238 1.00 89.75 400 GLN A CA 1
ATOM 2899 C C . GLN A 1 400 ? -16.085 -29.889 -16.206 1.00 89.75 400 GLN A C 1
ATOM 2901 O O . GLN A 1 400 ? -16.899 -30.741 -16.575 1.00 89.75 400 GLN A O 1
ATOM 2906 N N . GLU A 1 401 ? -15.994 -29.501 -14.933 1.00 87.31 401 GLU A N 1
ATOM 2907 C CA . GLU A 1 401 ? -16.857 -30.010 -13.858 1.00 87.31 401 GLU A CA 1
ATOM 2908 C C . GLU A 1 401 ? -18.329 -29.609 -14.071 1.00 87.31 401 GLU A C 1
ATOM 2910 O O . GLU A 1 401 ? -19.239 -30.442 -13.958 1.00 87.31 401 GLU A O 1
ATOM 2915 N N . ALA A 1 402 ? -18.577 -28.362 -14.481 1.00 85.81 402 ALA A N 1
ATOM 2916 C CA . ALA A 1 402 ? -19.902 -27.872 -14.847 1.00 85.81 402 ALA A CA 1
ATOM 2917 C C . ALA A 1 402 ? -20.465 -28.618 -16.066 1.00 85.81 402 ALA A C 1
ATOM 2919 O O . ALA A 1 402 ? -21.638 -28.987 -16.072 1.00 85.81 402 ALA A O 1
ATOM 2920 N N . LYS A 1 403 ? -19.639 -28.928 -17.074 1.00 88.81 403 LYS A N 1
ATOM 2921 C CA . LYS A 1 403 ? -20.027 -29.726 -18.249 1.00 88.81 403 LYS A CA 1
ATOM 2922 C C . LYS A 1 403 ? -20.397 -31.159 -17.869 1.00 88.81 403 LYS A C 1
ATOM 2924 O O . LYS A 1 403 ? -21.361 -31.700 -18.411 1.00 88.81 403 LYS A O 1
ATOM 2929 N N . ALA A 1 404 ? -19.664 -31.780 -16.945 1.00 88.75 404 ALA A N 1
ATOM 2930 C CA . ALA A 1 404 ? -20.012 -33.097 -16.412 1.00 88.75 404 ALA A CA 1
ATOM 2931 C C . ALA A 1 404 ? -21.351 -33.057 -15.653 1.00 88.75 404 ALA A C 1
ATOM 2933 O O . ALA A 1 404 ? -22.224 -33.894 -15.885 1.00 88.75 404 ALA A O 1
ATOM 2934 N N . SER A 1 405 ? -21.556 -32.029 -14.829 1.00 88.19 405 SER A N 1
ATOM 2935 C CA . SER A 1 405 ? -22.802 -31.804 -14.085 1.00 88.19 405 SER A CA 1
ATOM 2936 C C . SER A 1 405 ? -23.995 -31.497 -15.002 1.00 88.19 405 SER A C 1
ATOM 2938 O O . SER A 1 405 ? -25.104 -31.970 -14.756 1.00 88.19 405 SER A O 1
ATOM 2940 N N . ALA A 1 406 ? -23.773 -30.768 -16.101 1.00 87.50 406 ALA A N 1
ATOM 2941 C CA . ALA A 1 406 ? -24.772 -30.514 -17.138 1.00 87.50 406 ALA A CA 1
ATOM 2942 C C . ALA A 1 406 ? -25.218 -31.816 -17.812 1.00 87.50 406 ALA A C 1
ATOM 2944 O O . ALA A 1 406 ? -26.414 -32.052 -17.961 1.00 87.50 406 ALA A O 1
ATOM 2945 N N . LYS A 1 407 ? -24.266 -32.697 -18.160 1.00 89.62 407 LYS A N 1
ATOM 2946 C CA . LYS A 1 407 ? -24.565 -34.028 -18.717 1.00 89.62 407 LYS A CA 1
ATOM 2947 C C . LYS A 1 407 ? -25.370 -34.899 -17.753 1.00 89.62 407 LYS A C 1
ATOM 2949 O O . LYS A 1 407 ? -26.194 -35.686 -18.202 1.00 89.62 407 LYS A O 1
ATOM 2954 N N . ALA A 1 408 ? -25.137 -34.755 -16.451 1.00 90.12 408 ALA A N 1
ATOM 2955 C CA . ALA A 1 408 ? -25.888 -35.454 -15.413 1.00 90.12 408 ALA A CA 1
ATOM 2956 C C . ALA A 1 408 ? -27.265 -34.822 -15.114 1.00 90.12 408 ALA A C 1
ATOM 2958 O O . ALA A 1 408 ? -28.035 -35.396 -14.350 1.00 90.12 408 ALA A O 1
ATOM 2959 N N . GLY A 1 409 ? -27.590 -33.657 -15.690 1.00 89.19 409 GLY A N 1
ATOM 2960 C CA . GLY A 1 409 ? -28.882 -32.986 -15.503 1.00 89.19 409 GLY A CA 1
ATOM 2961 C C . GLY A 1 409 ? -29.114 -32.414 -14.099 1.00 89.19 409 GLY A C 1
ATOM 2962 O O . GLY A 1 409 ? -30.254 -32.152 -13.728 1.00 89.19 409 GLY A O 1
ATOM 2963 N N . ILE A 1 410 ? -28.055 -32.223 -13.304 1.00 91.62 410 ILE A N 1
ATOM 2964 C CA . ILE A 1 410 ? -28.145 -31.814 -11.887 1.00 91.62 410 ILE A CA 1
ATOM 2965 C C . ILE A 1 410 ? -27.926 -30.312 -11.653 1.00 91.62 410 ILE A C 1
ATOM 2967 O O . ILE A 1 410 ? -27.952 -29.858 -10.508 1.00 91.62 410 ILE A O 1
ATOM 2971 N N . LEU A 1 411 ? -27.696 -29.531 -12.712 1.00 85.94 411 LEU A N 1
ATOM 2972 C CA . LEU A 1 411 ? -27.456 -28.093 -12.595 1.00 85.94 411 LEU A CA 1
ATOM 2973 C C . LEU A 1 411 ? -28.732 -27.349 -12.193 1.00 85.94 411 LEU A C 1
ATOM 2975 O O . LEU A 1 411 ? -29.791 -27.526 -12.792 1.00 85.94 411 LEU A O 1
ATOM 2979 N N . LYS A 1 412 ? -28.604 -26.467 -11.200 1.00 82.75 412 LYS A N 1
ATOM 2980 C CA . LYS A 1 412 ? -29.655 -25.534 -10.789 1.00 82.75 412 LYS A CA 1
ATOM 2981 C C . LYS A 1 412 ? -29.139 -24.103 -10.935 1.00 82.75 412 LYS A C 1
ATOM 2983 O O . LYS A 1 412 ? -27.993 -23.855 -10.559 1.00 82.75 412 LYS A O 1
ATOM 2988 N N . PRO A 1 413 ? -29.952 -23.172 -11.459 1.00 80.06 413 PRO A N 1
ATOM 2989 C CA . PRO A 1 413 ? -29.568 -21.769 -11.526 1.00 80.06 413 PRO A CA 1
ATOM 2990 C C . PRO A 1 413 ? -29.418 -21.181 -10.119 1.00 80.06 413 PRO A C 1
ATOM 2992 O O . PRO A 1 413 ? -30.084 -21.611 -9.171 1.00 80.06 413 PRO A O 1
ATOM 2995 N N . LEU A 1 414 ? -28.536 -20.191 -9.990 1.00 81.12 414 LEU A N 1
ATOM 2996 C CA . LEU A 1 414 ? -28.359 -19.445 -8.748 1.00 81.12 414 LEU A CA 1
ATOM 2997 C C . LEU A 1 414 ? -29.599 -18.574 -8.456 1.00 81.12 414 LEU A C 1
ATOM 2999 O O . LEU A 1 414 ? -30.256 -18.107 -9.391 1.00 81.12 414 LEU A O 1
ATOM 3003 N N . PRO A 1 415 ? -29.936 -18.317 -7.177 1.00 75.94 415 PRO A N 1
ATOM 3004 C CA . PRO A 1 415 ? -31.051 -17.439 -6.828 1.00 75.94 415 PRO A CA 1
ATOM 3005 C C . PRO A 1 415 ? -30.863 -16.027 -7.407 1.00 75.94 415 PRO A C 1
ATOM 3007 O O . PRO A 1 415 ? -29.870 -15.368 -7.113 1.00 75.94 415 PRO A O 1
ATOM 3010 N N . GLY A 1 416 ? -31.827 -15.552 -8.201 1.00 78.56 416 GLY A N 1
ATOM 3011 C CA . GLY A 1 416 ? -31.803 -14.212 -8.808 1.00 78.56 416 GLY A CA 1
ATOM 3012 C C . GLY A 1 416 ? -31.163 -14.126 -10.201 1.00 78.56 416 GLY A C 1
ATOM 3013 O O . GLY A 1 416 ? -31.222 -13.059 -10.810 1.00 78.56 416 GLY A O 1
ATOM 3014 N N . GLU A 1 417 ? -30.604 -15.221 -10.725 1.00 80.19 417 GLU A N 1
ATOM 3015 C CA . GLU A 1 417 ? -30.225 -15.326 -12.140 1.00 80.19 417 GLU A CA 1
ATOM 3016 C C . GLU A 1 417 ? -31.472 -15.582 -12.998 1.00 80.19 417 GLU A C 1
ATOM 3018 O O . GLU A 1 417 ? -32.249 -16.503 -12.730 1.00 80.19 417 GLU A O 1
ATOM 3023 N N . THR A 1 418 ? -31.667 -14.767 -14.035 1.00 86.38 418 THR A N 1
ATOM 3024 C CA . THR A 1 418 ? -32.737 -14.936 -15.029 1.00 86.38 418 THR A CA 1
ATOM 3025 C C . THR A 1 418 ? -32.137 -15.046 -16.419 1.00 86.38 418 THR A C 1
ATOM 3027 O O . THR A 1 418 ? -31.084 -14.472 -16.692 1.00 86.38 418 THR A O 1
ATOM 3030 N N . LEU A 1 419 ? -32.828 -15.750 -17.319 1.00 83.75 419 LEU A N 1
ATOM 3031 C CA . LEU A 1 419 ? -32.357 -15.958 -18.687 1.00 83.75 419 LEU A CA 1
ATOM 3032 C C . LEU A 1 419 ? -32.063 -14.629 -19.401 1.00 83.75 419 LEU A C 1
ATOM 3034 O O . LEU A 1 419 ? -31.021 -14.505 -20.046 1.00 83.75 419 LEU A O 1
ATOM 3038 N N . GLU A 1 420 ? -32.941 -13.625 -19.263 1.00 85.81 420 GLU A N 1
ATOM 3039 C CA . GLU A 1 420 ? -32.721 -12.319 -19.891 1.00 85.81 420 GLU A CA 1
ATOM 3040 C C . GLU A 1 420 ? -31.471 -11.621 -19.347 1.00 85.81 420 GLU A C 1
ATOM 3042 O O . GLU A 1 420 ? -30.659 -11.120 -20.130 1.00 85.81 420 GLU A O 1
ATOM 3047 N N . LYS A 1 421 ? -31.288 -11.614 -18.020 1.00 81.25 421 LYS A N 1
ATOM 3048 C CA . LYS A 1 421 ? -30.155 -10.944 -17.380 1.00 81.25 421 LYS A CA 1
ATOM 3049 C C . LYS A 1 421 ? -28.839 -11.626 -17.744 1.00 81.25 421 LYS A C 1
ATOM 3051 O O . LYS A 1 421 ? -27.930 -10.952 -18.220 1.00 81.25 421 LYS A O 1
ATOM 3056 N N . SER A 1 422 ? -28.758 -12.954 -17.627 1.00 84.31 422 SER A N 1
ATOM 3057 C CA . SER A 1 422 ? -27.535 -13.692 -17.960 1.00 84.31 422 SER A CA 1
ATOM 3058 C C . SER A 1 422 ? -27.169 -13.542 -19.445 1.00 84.31 422 SER A C 1
ATOM 3060 O O . SER A 1 422 ? -25.991 -13.431 -19.780 1.00 84.31 422 SER A O 1
ATOM 3062 N N . SER A 1 423 ? -28.156 -13.483 -20.353 1.00 82.69 423 SER A N 1
ATOM 3063 C CA . SER A 1 423 ? -27.906 -13.247 -21.783 1.00 82.69 423 SER A CA 1
ATOM 3064 C C . SER A 1 423 ? -27.378 -11.835 -22.063 1.00 82.69 423 SER A C 1
ATOM 3066 O O . SER A 1 423 ? -26.506 -11.663 -22.919 1.00 82.69 423 SER A O 1
ATOM 3068 N N . GLN A 1 424 ? -27.901 -10.820 -21.371 1.00 82.62 424 GLN A N 1
ATOM 3069 C CA . GLN A 1 424 ? -27.433 -9.440 -21.502 1.00 82.62 424 GLN A CA 1
ATOM 3070 C C . GLN A 1 424 ? -26.020 -9.277 -20.932 1.00 82.62 424 GLN A C 1
ATOM 3072 O O . GLN A 1 424 ? -25.154 -8.689 -21.590 1.00 82.62 424 GLN A O 1
ATOM 3077 N N . ASP A 1 425 ? -25.775 -9.842 -19.750 1.00 76.81 425 ASP A N 1
ATOM 3078 C CA . ASP A 1 425 ? -24.478 -9.811 -19.082 1.00 76.81 425 ASP A CA 1
ATOM 3079 C C . ASP A 1 425 ? -23.421 -10.511 -19.948 1.00 76.81 425 ASP A C 1
ATOM 3081 O O . ASP A 1 425 ? -22.382 -9.910 -20.226 1.00 76.81 425 ASP A O 1
ATOM 3085 N N . LEU A 1 426 ? -23.727 -11.688 -20.516 1.00 81.62 426 LEU A N 1
ATOM 3086 C CA . LEU A 1 426 ? -22.837 -12.403 -21.442 1.00 81.62 426 LEU A CA 1
ATOM 3087 C C . LEU A 1 426 ? -22.473 -11.557 -22.670 1.00 81.62 426 LEU A C 1
ATOM 3089 O O . LEU A 1 426 ? -21.303 -11.492 -23.061 1.00 81.62 426 LEU A O 1
ATOM 3093 N N . GLY A 1 427 ? -23.452 -10.876 -23.270 1.00 77.38 427 GLY A N 1
ATOM 3094 C CA . GLY A 1 427 ? -23.212 -9.974 -24.397 1.00 77.38 427 GLY A CA 1
ATOM 3095 C C . GLY A 1 427 ? -22.316 -8.789 -24.025 1.00 77.38 427 GLY A C 1
ATOM 3096 O O . GLY A 1 427 ? -21.432 -8.411 -24.798 1.00 77.38 427 GLY A O 1
ATOM 3097 N N . SER A 1 428 ? -22.503 -8.220 -22.831 1.00 73.00 428 SER A N 1
ATOM 3098 C CA . SER A 1 428 ? -21.678 -7.116 -22.329 1.00 73.00 428 SER A CA 1
ATOM 3099 C C . SER A 1 428 ? -20.236 -7.555 -22.034 1.00 73.00 428 SER A C 1
ATOM 3101 O O . SER A 1 428 ? -19.294 -6.894 -22.475 1.00 73.00 428 SER A O 1
ATOM 3103 N N . SER A 1 429 ? -20.050 -8.711 -21.387 1.00 74.44 429 SER A N 1
ATOM 3104 C CA . SER A 1 429 ? -18.736 -9.275 -21.074 1.00 74.44 429 SER A CA 1
ATOM 3105 C C . SER A 1 429 ? -17.982 -9.691 -22.336 1.00 74.44 429 SER A C 1
ATOM 3107 O O . SER A 1 429 ? -16.787 -9.429 -22.443 1.00 74.44 429 SER A O 1
ATOM 3109 N N . THR A 1 430 ? -18.675 -10.257 -23.330 1.00 75.38 430 THR A N 1
ATOM 3110 C CA . THR A 1 430 ? -18.069 -10.619 -24.623 1.00 75.38 430 THR A CA 1
ATOM 3111 C C . THR A 1 430 ? -17.522 -9.382 -25.332 1.00 75.38 430 THR A C 1
ATOM 3113 O O . THR A 1 430 ? -16.367 -9.373 -25.745 1.00 75.38 430 THR A O 1
ATOM 3116 N N . LYS A 1 431 ? -18.301 -8.293 -25.403 1.00 72.06 431 LYS A N 1
ATOM 3117 C CA . LYS A 1 431 ? -17.827 -7.020 -25.976 1.00 72.06 431 LYS A CA 1
ATOM 3118 C C . LYS A 1 431 ? -16.622 -6.458 -25.222 1.00 72.06 431 LYS A C 1
ATOM 3120 O O . LYS A 1 431 ? -15.694 -5.960 -25.851 1.00 72.06 431 LYS A O 1
ATOM 3125 N N . ALA A 1 432 ? -16.626 -6.549 -23.892 1.00 66.56 432 ALA A N 1
ATOM 3126 C CA . ALA A 1 432 ? -15.516 -6.078 -23.072 1.00 66.56 432 ALA A CA 1
ATOM 3127 C C . ALA A 1 432 ? -14.210 -6.845 -23.356 1.00 66.56 432 ALA A C 1
ATOM 3129 O O . ALA A 1 432 ? -13.155 -6.222 -23.425 1.00 66.56 432 ALA A O 1
ATOM 3130 N N . VAL A 1 433 ? -14.279 -8.164 -23.576 1.00 65.75 433 VAL A N 1
ATOM 3131 C CA . VAL A 1 433 ? -13.105 -9.014 -23.860 1.00 65.75 433 VAL A CA 1
ATOM 3132 C C . VAL A 1 433 ? -12.649 -8.913 -25.324 1.00 65.75 433 VAL A C 1
ATOM 3134 O O . VAL A 1 433 ? -11.451 -8.900 -25.599 1.00 65.75 433 VAL A O 1
ATOM 3137 N N . SER A 1 434 ? -13.579 -8.825 -26.279 1.00 63.34 434 SER A N 1
ATOM 3138 C CA . SER A 1 434 ? -13.271 -8.821 -27.719 1.00 63.34 434 SER A CA 1
ATOM 3139 C C . SER A 1 434 ? -12.680 -7.510 -28.243 1.00 63.34 434 SER A C 1
ATOM 3141 O O . SER A 1 434 ? -12.109 -7.507 -29.329 1.00 63.34 434 SER A O 1
ATOM 3143 N N . ASN A 1 435 ? -12.783 -6.402 -27.506 1.00 67.06 435 ASN A N 1
ATOM 3144 C CA . ASN A 1 435 ? -12.280 -5.103 -27.969 1.00 67.06 435 ASN A CA 1
ATOM 3145 C C . ASN A 1 435 ? -10.751 -5.058 -28.174 1.00 67.06 435 ASN A C 1
ATOM 3147 O O . ASN A 1 435 ? -10.274 -4.230 -28.948 1.00 67.06 435 ASN A O 1
ATOM 3151 N N . ASP A 1 436 ? -9.989 -5.956 -27.542 1.00 69.56 436 ASP A N 1
ATOM 3152 C CA . ASP A 1 436 ? -8.519 -5.956 -27.598 1.00 69.56 436 ASP A CA 1
ATOM 3153 C C . ASP A 1 436 ? -7.922 -6.812 -28.729 1.00 69.56 436 ASP A C 1
ATOM 3155 O O . ASP A 1 436 ? -6.721 -6.719 -29.001 1.00 69.56 436 ASP A O 1
ATOM 3159 N N . TYR A 1 437 ? -8.735 -7.636 -29.398 1.00 76.88 437 TYR A N 1
ATOM 3160 C CA . TYR A 1 437 ? -8.304 -8.585 -30.430 1.00 76.88 437 TYR A CA 1
ATOM 3161 C C . TYR A 1 437 ? -9.066 -8.376 -31.743 1.00 76.88 437 TYR A C 1
ATOM 3163 O O . TYR A 1 437 ? -10.164 -7.820 -31.778 1.00 76.88 437 TYR A O 1
ATOM 3171 N N . GLY A 1 438 ? -8.471 -8.792 -32.859 1.00 80.81 438 GLY A N 1
ATOM 3172 C CA . GLY A 1 438 ? -9.074 -8.684 -34.185 1.00 80.81 438 GLY A CA 1
ATOM 3173 C C . GLY A 1 438 ? -8.575 -9.740 -35.151 1.00 80.81 438 GLY A C 1
ATOM 3174 O O . GLY A 1 438 ? -7.568 -10.397 -34.897 1.00 80.81 438 GLY A O 1
ATOM 3175 N N . LEU A 1 439 ? -9.286 -9.870 -36.269 1.00 83.62 439 LEU A N 1
ATOM 3176 C CA . LEU A 1 439 ? -8.811 -10.628 -37.419 1.00 83.62 439 LEU A CA 1
ATOM 3177 C C . LEU A 1 439 ? -7.914 -9.730 -38.270 1.00 83.62 439 LEU A C 1
ATOM 3179 O O . LEU A 1 439 ? -8.293 -8.606 -38.604 1.00 83.62 439 LEU A O 1
ATOM 3183 N N . PHE A 1 440 ? -6.736 -10.234 -38.599 1.00 83.81 440 PHE A N 1
ATOM 3184 C CA . PHE A 1 440 ? -5.722 -9.568 -39.396 1.00 83.81 440 PHE A CA 1
ATOM 3185 C C . PHE A 1 440 ? -5.404 -10.437 -40.608 1.00 83.81 440 PHE A C 1
ATOM 3187 O O . PHE A 1 440 ? -5.017 -11.591 -40.461 1.00 83.81 440 PHE A O 1
ATOM 3194 N N . LEU A 1 441 ? -5.594 -9.894 -41.803 1.00 85.44 441 LEU A N 1
ATOM 3195 C CA . LEU A 1 441 ? -5.151 -10.508 -43.044 1.00 85.44 441 LEU A CA 1
ATOM 3196 C C . LEU A 1 441 ? -3.669 -10.201 -43.221 1.00 85.44 441 LEU A C 1
ATOM 3198 O O . LEU A 1 441 ? -3.311 -9.040 -43.437 1.00 85.44 441 LEU A O 1
ATOM 3202 N N . SER A 1 442 ? -2.821 -11.219 -43.079 1.00 80.06 442 SER A N 1
ATOM 3203 C CA . SER A 1 442 ? -1.384 -11.071 -43.284 1.00 80.06 442 SER A CA 1
ATOM 3204 C C . SER A 1 442 ? -1.026 -11.136 -44.770 1.00 80.06 442 SER A C 1
ATOM 3206 O O . SER A 1 442 ? -1.675 -11.813 -45.564 1.00 80.06 442 SER A O 1
ATOM 3208 N N . ASP A 1 443 ? 0.006 -10.381 -45.139 1.00 80.50 443 ASP A N 1
ATOM 3209 C CA . ASP A 1 443 ? 0.581 -10.300 -46.484 1.00 80.50 443 ASP A CA 1
ATOM 3210 C C . ASP A 1 443 ? 2.102 -10.497 -46.360 1.00 80.50 443 ASP A C 1
ATOM 3212 O O . ASP A 1 443 ? 2.666 -10.278 -45.282 1.00 80.50 443 ASP A O 1
ATOM 3216 N N . GLU A 1 444 ? 2.774 -10.910 -47.439 1.00 72.62 444 GLU A N 1
ATOM 3217 C CA . GLU A 1 444 ? 4.240 -11.041 -47.454 1.00 72.62 444 GLU A CA 1
ATOM 3218 C C . GLU A 1 444 ? 4.942 -9.694 -47.209 1.00 72.62 444 GLU A C 1
ATOM 3220 O O . GLU A 1 444 ? 6.039 -9.664 -46.651 1.00 72.62 444 GLU A O 1
ATOM 3225 N N . ASP A 1 445 ? 4.305 -8.576 -47.581 1.00 74.69 445 ASP A N 1
ATOM 3226 C CA . ASP A 1 445 ? 4.724 -7.230 -47.201 1.00 74.69 445 ASP A CA 1
ATOM 3227 C C . ASP A 1 445 ? 4.037 -6.806 -45.884 1.00 74.69 445 ASP A C 1
ATOM 3229 O O . ASP A 1 445 ? 2.826 -6.551 -45.861 1.00 74.69 445 ASP A O 1
ATOM 3233 N N . PRO A 1 446 ? 4.788 -6.623 -44.778 1.00 68.75 446 PRO A N 1
ATOM 3234 C CA . PRO A 1 446 ? 4.232 -6.230 -43.481 1.00 68.75 446 PRO A CA 1
ATOM 3235 C C . PRO A 1 446 ? 3.450 -4.910 -43.491 1.00 68.75 446 PRO A C 1
ATOM 3237 O O . PRO A 1 446 ? 2.690 -4.649 -42.551 1.00 68.75 446 PRO A O 1
ATOM 3240 N N . LYS A 1 447 ? 3.642 -4.068 -44.519 1.00 71.19 447 LYS A N 1
ATOM 3241 C CA . LYS A 1 447 ? 2.941 -2.788 -44.711 1.00 71.19 447 LYS A CA 1
ATOM 3242 C C . LYS A 1 447 ? 1.565 -2.943 -45.357 1.00 71.19 447 LYS A C 1
ATOM 3244 O O . LYS A 1 447 ? 0.778 -2.002 -45.300 1.00 71.19 447 LYS A O 1
ATOM 3249 N N . LYS A 1 448 ? 1.285 -4.094 -45.974 1.00 74.88 448 LYS A N 1
ATOM 3250 C CA . LYS A 1 448 ? 0.045 -4.364 -46.718 1.00 74.88 448 LYS A CA 1
ATOM 3251 C C . LYS A 1 448 ? -0.974 -5.197 -45.951 1.00 74.88 448 LYS A C 1
ATOM 3253 O O . LYS A 1 448 ? -2.091 -5.337 -46.432 1.00 74.88 448 LYS A O 1
ATOM 3258 N N . GLY A 1 449 ? -0.618 -5.726 -44.781 1.00 79.88 449 GLY A N 1
ATOM 3259 C CA . GLY A 1 449 ? -1.562 -6.475 -43.954 1.00 79.88 449 GLY A CA 1
ATOM 3260 C C . GLY A 1 449 ? -2.696 -5.595 -43.411 1.00 79.88 449 GLY A C 1
ATOM 3261 O O . GLY A 1 449 ? -2.473 -4.441 -43.033 1.00 79.88 449 GLY A O 1
ATOM 3262 N N . ILE A 1 450 ? -3.913 -6.143 -43.366 1.00 81.38 450 ILE A N 1
ATOM 3263 C CA . ILE A 1 450 ? -5.159 -5.392 -43.132 1.00 81.38 450 ILE A CA 1
ATOM 3264 C C . ILE A 1 450 ? -5.892 -5.938 -41.907 1.00 81.38 450 ILE A C 1
ATOM 3266 O O . ILE A 1 450 ? -6.135 -7.138 -41.796 1.00 81.38 450 ILE A O 1
ATOM 3270 N N . TRP A 1 451 ? -6.325 -5.053 -41.008 1.00 83.94 451 TRP A N 1
ATOM 3271 C CA . TRP A 1 451 ? -7.270 -5.412 -39.950 1.00 83.94 451 TRP A CA 1
ATOM 3272 C C . TRP A 1 451 ? -8.700 -5.447 -40.491 1.00 83.94 451 TRP A C 1
ATOM 3274 O O . TRP A 1 451 ? -9.176 -4.484 -41.092 1.00 83.94 451 TRP A O 1
ATOM 3284 N N . LEU A 1 452 ? -9.407 -6.546 -40.244 1.00 82.81 452 LEU A N 1
ATOM 3285 C CA . LEU A 1 452 ? -10.805 -6.688 -40.631 1.00 82.81 452 LEU A CA 1
ATOM 3286 C C . LEU A 1 452 ? -11.707 -5.946 -39.636 1.00 82.81 452 LEU A C 1
ATOM 3288 O O . LEU A 1 452 ? -11.554 -6.043 -38.413 1.00 82.81 452 LEU A O 1
ATOM 3292 N N . GLU A 1 453 ? -12.685 -5.220 -40.168 1.00 77.62 453 GLU A N 1
ATOM 3293 C CA . GLU A 1 453 ? -13.676 -4.490 -39.388 1.00 77.62 453 GLU A CA 1
ATOM 3294 C C . GLU A 1 453 ? -14.816 -5.427 -38.984 1.00 77.62 453 GLU A C 1
ATOM 3296 O O . GLU A 1 453 ? -15.424 -6.084 -39.826 1.00 77.62 453 GLU A O 1
ATOM 3301 N N . ALA A 1 454 ? -15.172 -5.435 -37.697 1.00 68.00 454 ALA A N 1
ATOM 3302 C CA . ALA A 1 454 ? -16.200 -6.327 -37.150 1.00 68.00 454 ALA A CA 1
ATOM 3303 C C . ALA A 1 454 ? -17.611 -6.127 -37.752 1.00 68.00 454 ALA A C 1
ATOM 3305 O O . ALA A 1 454 ? -18.486 -6.961 -37.541 1.00 68.00 454 ALA A O 1
ATOM 3306 N N . GLY A 1 455 ? -17.842 -5.025 -38.478 1.00 72.50 455 GLY A N 1
ATOM 3307 C CA . GLY A 1 455 ? -19.103 -4.718 -39.161 1.00 72.50 455 GLY A CA 1
ATOM 3308 C C . GLY A 1 455 ? -19.119 -5.021 -40.664 1.00 72.50 455 GLY A C 1
ATOM 3309 O O . GLY A 1 455 ? -20.156 -4.817 -41.292 1.00 72.50 455 GLY A O 1
ATOM 3310 N N . LYS A 1 456 ? -18.003 -5.474 -41.253 1.00 78.38 456 LYS A N 1
ATOM 3311 C CA . LYS A 1 456 ? -17.893 -5.767 -42.689 1.00 78.38 456 LYS A CA 1
ATOM 3312 C C . LYS A 1 456 ? -17.876 -7.274 -42.933 1.00 78.38 456 LYS A C 1
ATOM 3314 O O . LYS A 1 456 ? -17.231 -8.027 -42.207 1.00 78.38 456 LYS A O 1
ATOM 3319 N N . ALA A 1 457 ? -18.600 -7.712 -43.958 1.00 79.69 457 ALA A N 1
ATOM 3320 C CA . ALA A 1 457 ? -18.590 -9.104 -44.386 1.00 79.69 457 ALA A CA 1
ATOM 3321 C C . ALA A 1 457 ? -17.239 -9.467 -45.032 1.00 79.69 457 ALA A C 1
ATOM 3323 O O . ALA A 1 457 ? -16.512 -8.605 -45.521 1.00 79.69 457 ALA A O 1
ATOM 3324 N N . LEU A 1 458 ? -16.873 -10.752 -44.992 1.00 76.88 458 LEU A N 1
ATOM 3325 C CA . LEU A 1 458 ? -15.570 -11.232 -45.474 1.00 76.88 458 LEU A CA 1
ATOM 3326 C C . LEU A 1 458 ? -15.389 -11.071 -46.994 1.00 76.88 458 LEU A C 1
ATOM 3328 O O . LEU A 1 458 ? -14.266 -10.923 -47.467 1.00 76.88 458 LEU A O 1
ATOM 3332 N N . ASP A 1 459 ? -16.488 -11.064 -47.747 1.00 78.75 459 ASP A N 1
ATOM 3333 C CA . ASP A 1 459 ? -16.520 -10.839 -49.196 1.00 78.75 459 ASP A CA 1
ATOM 3334 C C . ASP A 1 459 ? -15.991 -9.453 -49.601 1.00 78.75 459 ASP A C 1
ATOM 3336 O O . ASP A 1 459 ? -15.367 -9.313 -50.653 1.00 78.75 459 ASP A O 1
ATOM 3340 N N . TYR A 1 460 ? -16.148 -8.452 -48.730 1.00 79.88 460 TYR A N 1
ATOM 3341 C CA . TYR A 1 460 ? -15.568 -7.120 -48.888 1.00 79.88 460 TYR A CA 1
ATOM 3342 C C . TYR A 1 460 ? -14.038 -7.162 -49.041 1.00 79.88 460 TYR A C 1
ATOM 3344 O O . TYR A 1 460 ? -13.465 -6.322 -49.732 1.00 79.88 460 TYR A O 1
ATOM 3352 N N . TYR A 1 461 ? -13.368 -8.140 -48.422 1.00 76.81 461 TYR A N 1
ATOM 3353 C CA . TYR A 1 461 ? -11.908 -8.191 -48.312 1.00 76.81 461 TYR A CA 1
ATOM 3354 C C . TYR A 1 461 ? -11.205 -8.982 -49.431 1.00 76.81 461 TYR A C 1
ATOM 3356 O O . TYR A 1 461 ? -10.009 -9.223 -49.328 1.00 76.81 461 TYR A O 1
ATOM 3364 N N . MET A 1 462 ? -11.904 -9.358 -50.514 1.00 77.62 462 MET A N 1
ATOM 3365 C CA . MET A 1 462 ? -11.342 -10.078 -51.681 1.00 77.62 462 MET A CA 1
ATOM 3366 C C . MET A 1 462 ? -10.434 -11.277 -51.326 1.00 77.62 462 MET A C 1
ATOM 3368 O O . MET A 1 462 ? -9.449 -11.543 -52.019 1.00 77.62 462 MET A O 1
ATOM 3372 N N . LEU A 1 463 ? -10.779 -12.004 -50.261 1.00 80.25 463 LEU A N 1
ATOM 3373 C CA . LEU A 1 463 ? -10.003 -13.134 -49.747 1.00 80.25 463 LEU A CA 1
ATOM 3374 C C . LEU A 1 463 ? -9.888 -14.260 -50.785 1.00 80.25 463 LEU A C 1
ATOM 3376 O O . LEU A 1 463 ? -10.869 -14.625 -51.443 1.00 80.25 463 LEU A O 1
ATOM 3380 N N . ARG A 1 464 ? -8.695 -14.840 -50.908 1.00 82.38 464 ARG A N 1
ATOM 3381 C CA . ARG A 1 464 ? -8.370 -15.948 -51.812 1.00 82.38 464 ARG A CA 1
ATOM 3382 C C . ARG A 1 464 ? -8.011 -17.202 -51.027 1.00 82.38 464 ARG A C 1
ATOM 3384 O O . ARG A 1 464 ? -7.587 -17.167 -49.876 1.00 82.38 464 ARG A O 1
ATOM 3391 N N . ASN A 1 465 ? -8.186 -18.351 -51.673 1.00 77.25 465 ASN A N 1
ATOM 3392 C CA . ASN A 1 465 ? -7.795 -19.620 -51.077 1.00 77.25 465 ASN A CA 1
ATOM 3393 C C . ASN A 1 465 ? -6.263 -19.672 -50.933 1.00 77.25 465 ASN A C 1
ATOM 3395 O O . ASN A 1 465 ? -5.560 -19.565 -51.937 1.00 77.25 465 ASN A O 1
ATOM 3399 N N . GLY A 1 466 ? -5.774 -19.837 -49.702 1.00 78.25 466 GLY A N 1
ATOM 3400 C CA . GLY A 1 466 ? -4.350 -19.753 -49.355 1.00 78.25 466 GLY A CA 1
ATOM 3401 C C . GLY A 1 466 ? -3.966 -18.511 -48.541 1.00 78.25 466 GLY A C 1
ATOM 3402 O O . GLY A 1 466 ? -2.872 -18.491 -47.982 1.00 78.25 466 GLY A O 1
ATOM 3403 N N . ASP A 1 467 ? -4.857 -17.522 -48.417 1.00 83.00 467 ASP A N 1
ATOM 3404 C CA . ASP A 1 467 ? -4.628 -16.345 -47.573 1.00 83.00 467 ASP A CA 1
ATOM 3405 C C . ASP A 1 467 ? -4.592 -16.722 -46.084 1.00 83.00 467 ASP A C 1
ATOM 3407 O O . ASP A 1 467 ? -5.359 -17.570 -45.614 1.00 83.00 467 ASP A O 1
ATOM 3411 N N . THR A 1 468 ? -3.716 -16.064 -45.322 1.00 83.75 468 THR A N 1
ATOM 3412 C CA . THR A 1 468 ? -3.565 -16.302 -43.882 1.00 83.75 468 THR A CA 1
ATOM 3413 C C . THR A 1 468 ? -4.297 -15.223 -43.087 1.00 83.75 468 THR A C 1
ATOM 3415 O O . THR A 1 468 ? -3.987 -14.036 -43.170 1.00 83.75 468 THR A O 1
ATOM 3418 N N . LEU A 1 469 ? -5.290 -15.644 -42.300 1.00 84.94 469 LEU A N 1
ATOM 3419 C CA . LEU A 1 469 ? -5.990 -14.789 -41.343 1.00 84.94 469 LEU A CA 1
ATOM 3420 C C . LEU A 1 469 ? -5.503 -15.100 -39.928 1.00 84.94 469 LEU A C 1
ATOM 3422 O O . LEU A 1 469 ? -5.655 -16.215 -39.431 1.00 84.94 469 LEU A O 1
ATOM 3426 N N . GLU A 1 470 ? -4.959 -14.093 -39.261 1.00 83.31 470 GLU A N 1
ATOM 3427 C CA . GLU A 1 470 ? -4.441 -14.174 -37.902 1.00 83.31 470 GLU A CA 1
ATOM 3428 C C . GLU A 1 470 ? -5.422 -13.542 -36.915 1.00 83.31 470 GLU A C 1
ATOM 3430 O O . GLU A 1 470 ? -5.903 -12.428 -37.114 1.00 83.31 470 GLU A O 1
ATOM 3435 N N . TYR A 1 471 ? -5.695 -14.223 -35.803 1.00 82.88 471 TYR A N 1
ATOM 3436 C CA . TYR A 1 471 ? -6.397 -13.614 -34.678 1.00 82.88 471 TYR A CA 1
ATOM 3437 C C . TYR A 1 471 ? -5.370 -13.040 -33.698 1.00 82.88 471 TYR A C 1
ATOM 3439 O O . TYR A 1 471 ? -4.777 -13.774 -32.905 1.00 82.88 471 TYR A O 1
ATOM 3447 N N . LYS A 1 472 ? -5.120 -11.728 -33.782 1.00 79.94 472 LYS A N 1
ATOM 3448 C CA . LYS A 1 472 ? -4.028 -11.045 -33.066 1.00 79.94 472 LYS A CA 1
ATOM 3449 C C . LYS A 1 472 ? -4.560 -9.926 -32.168 1.00 79.94 472 LYS A C 1
ATOM 3451 O O . LYS A 1 472 ? -5.629 -9.357 -32.395 1.00 79.94 472 LYS A O 1
ATOM 3456 N N . LYS A 1 473 ? -3.796 -9.605 -31.120 1.00 81.81 473 LYS A N 1
ATOM 3457 C CA . LYS A 1 473 ? -4.036 -8.448 -30.251 1.00 81.81 473 LYS A CA 1
ATOM 3458 C C . LYS A 1 473 ? -3.830 -7.155 -31.050 1.00 81.81 473 LYS A C 1
ATOM 3460 O O . LYS A 1 473 ? -2.763 -6.960 -31.625 1.00 81.81 473 LYS A O 1
ATOM 3465 N N . LYS A 1 474 ? -4.833 -6.275 -31.062 1.00 84.38 474 LYS A N 1
ATOM 3466 C CA . LYS A 1 474 ? -4.793 -4.970 -31.750 1.00 84.38 474 LYS A CA 1
ATOM 3467 C C . LYS A 1 474 ? -3.923 -3.946 -31.024 1.00 84.38 474 LYS A C 1
ATOM 3469 O O . LYS A 1 474 ? -3.430 -2.996 -31.619 1.00 84.38 474 LYS A O 1
ATOM 3474 N N . GLN A 1 475 ? -3.749 -4.139 -29.719 1.00 83.31 475 GLN A N 1
ATOM 3475 C CA . GLN A 1 475 ? -2.999 -3.244 -28.847 1.00 83.31 475 GLN A CA 1
ATOM 3476 C C . GLN A 1 475 ? -1.490 -3.480 -28.984 1.00 83.31 475 GLN A C 1
ATOM 3478 O O . GLN A 1 475 ? -0.999 -4.545 -28.597 1.00 83.31 475 GLN A O 1
ATOM 3483 N N . ARG A 1 476 ? -0.751 -2.468 -29.445 1.00 84.69 476 ARG A N 1
ATOM 3484 C CA . ARG A 1 476 ? 0.720 -2.447 -29.468 1.00 84.69 476 ARG A CA 1
ATOM 3485 C C . ARG A 1 476 ? 1.271 -1.413 -28.479 1.00 84.69 476 ARG A C 1
ATOM 3487 O O . ARG A 1 476 ? 0.689 -0.335 -28.343 1.00 84.69 476 ARG A O 1
ATOM 3494 N N . PRO A 1 477 ? 2.389 -1.691 -27.791 1.00 86.12 477 PRO A N 1
ATOM 3495 C CA . PRO A 1 477 ? 3.124 -0.651 -27.086 1.00 86.12 477 PRO A CA 1
ATOM 3496 C C . PRO A 1 477 ? 3.795 0.278 -28.107 1.00 86.12 477 PRO A C 1
ATOM 3498 O O . PRO A 1 477 ? 4.518 -0.180 -28.986 1.00 86.12 477 PRO A O 1
ATOM 3501 N N . LEU A 1 478 ? 3.579 1.585 -27.986 1.00 88.50 478 LEU A N 1
ATOM 3502 C CA . LEU A 1 478 ? 4.227 2.608 -28.802 1.00 88.50 478 LEU A CA 1
ATOM 3503 C C . LEU A 1 478 ? 5.074 3.512 -27.909 1.00 88.50 478 LEU A C 1
ATOM 3505 O O . LEU A 1 478 ? 4.571 4.088 -26.942 1.00 88.50 478 LEU A O 1
ATOM 3509 N N . LYS A 1 479 ? 6.365 3.636 -28.225 1.00 88.06 479 LYS A N 1
ATOM 3510 C CA . LYS A 1 479 ? 7.276 4.535 -27.510 1.00 88.06 479 LYS A CA 1
ATOM 3511 C C . LYS A 1 479 ? 7.165 5.938 -28.089 1.00 88.06 479 LYS A C 1
ATOM 3513 O O . LYS A 1 479 ? 7.390 6.143 -29.279 1.00 88.06 479 LYS A O 1
ATOM 3518 N N . ILE A 1 480 ? 6.847 6.898 -27.231 1.00 87.12 480 ILE A N 1
ATOM 3519 C CA . ILE A 1 480 ? 6.629 8.290 -27.605 1.00 87.12 480 ILE A CA 1
ATOM 3520 C C . ILE A 1 480 ? 7.601 9.162 -26.824 1.00 87.12 480 ILE A C 1
ATOM 3522 O O . ILE A 1 480 ? 7.557 9.200 -25.593 1.00 87.12 480 ILE A O 1
ATOM 3526 N N . ARG A 1 481 ? 8.476 9.863 -27.539 1.00 82.50 481 ARG A N 1
ATOM 3527 C CA . ARG A 1 481 ? 9.373 10.874 -26.984 1.00 82.50 481 ARG A CA 1
ATOM 3528 C C . ARG A 1 481 ? 8.661 12.227 -26.962 1.00 82.50 481 ARG A C 1
ATOM 3530 O O . ARG A 1 481 ? 8.011 12.608 -27.934 1.00 82.50 481 ARG A O 1
ATOM 3537 N N . MET A 1 482 ? 8.787 12.940 -25.852 1.00 78.75 482 MET A N 1
ATOM 3538 C CA . MET A 1 482 ? 8.348 14.325 -25.681 1.00 78.75 482 MET A CA 1
ATOM 3539 C C . MET A 1 482 ? 9.494 15.290 -26.012 1.00 78.75 482 MET A C 1
ATOM 3541 O O . MET A 1 482 ? 10.661 14.900 -26.022 1.00 78.75 482 MET A O 1
ATOM 3545 N N . LEU A 1 483 ? 9.179 16.571 -26.226 1.00 65.25 483 LEU A N 1
ATOM 3546 C CA . LEU A 1 483 ? 10.189 17.605 -26.504 1.00 65.25 483 LEU A CA 1
ATOM 3547 C C . LEU A 1 483 ? 11.164 17.857 -25.340 1.00 65.25 483 LEU A C 1
ATOM 3549 O O . LEU A 1 483 ? 12.272 18.323 -25.575 1.00 65.25 483 LEU A O 1
ATOM 3553 N N . ASP A 1 484 ? 10.783 17.528 -24.105 1.00 61.22 484 ASP A N 1
ATOM 3554 C CA . ASP A 1 484 ? 11.661 17.601 -22.927 1.00 61.22 484 ASP A CA 1
ATOM 3555 C C . ASP A 1 484 ? 12.621 16.396 -22.801 1.00 61.22 484 ASP A C 1
ATOM 3557 O O . ASP A 1 484 ? 13.383 16.305 -21.842 1.00 61.22 484 ASP A O 1
ATOM 3561 N N . GLY A 1 485 ? 12.589 15.467 -23.766 1.00 64.50 485 GLY A N 1
ATOM 3562 C CA . GLY A 1 485 ? 13.392 14.244 -23.782 1.00 64.50 485 GLY A CA 1
ATOM 3563 C C . GLY A 1 485 ? 12.753 13.052 -23.061 1.00 64.50 485 GLY A C 1
ATOM 3564 O O . GLY A 1 485 ? 13.255 11.934 -23.180 1.00 64.50 485 GLY A O 1
ATOM 3565 N N . THR A 1 486 ? 11.626 13.238 -22.366 1.00 74.69 486 THR A N 1
ATOM 3566 C CA . THR A 1 486 ? 10.919 12.157 -21.668 1.00 74.69 486 THR A CA 1
ATOM 3567 C C . THR A 1 486 ? 10.353 11.152 -22.664 1.00 74.69 486 THR A C 1
ATOM 3569 O O . THR A 1 486 ? 9.654 11.524 -23.605 1.00 74.69 486 THR A O 1
ATOM 3572 N N . VAL A 1 487 ? 10.581 9.858 -22.434 1.00 82.56 487 VAL A N 1
ATOM 3573 C CA . VAL A 1 487 ? 9.983 8.782 -23.235 1.00 82.56 487 VAL A CA 1
ATOM 3574 C C . VAL A 1 487 ? 8.863 8.116 -22.443 1.00 82.56 487 VAL A C 1
ATOM 3576 O O . VAL A 1 487 ? 9.077 7.638 -21.331 1.00 82.56 487 VAL A O 1
ATOM 3579 N N . LYS A 1 488 ? 7.661 8.058 -23.021 1.00 81.62 488 LYS A N 1
ATOM 3580 C CA . LYS A 1 488 ? 6.509 7.332 -22.477 1.00 81.62 488 LYS A CA 1
ATOM 3581 C C . LYS A 1 488 ? 6.101 6.210 -23.422 1.00 81.62 488 LYS A C 1
ATOM 3583 O O . LYS A 1 488 ? 5.940 6.431 -24.617 1.00 81.62 488 LYS A O 1
ATOM 3588 N N . THR A 1 489 ? 5.881 5.018 -22.879 1.00 87.69 489 THR A N 1
ATOM 3589 C CA . THR A 1 489 ? 5.287 3.903 -23.626 1.00 87.69 489 THR A CA 1
ATOM 3590 C C . THR A 1 489 ? 3.777 3.925 -23.430 1.00 87.69 489 THR A C 1
ATOM 3592 O O . THR A 1 489 ? 3.299 3.834 -22.300 1.00 87.69 489 THR A O 1
ATOM 3595 N N . VAL A 1 490 ? 3.022 4.054 -24.520 1.00 86.69 490 VAL A N 1
ATOM 3596 C CA . VAL A 1 490 ? 1.555 4.092 -24.508 1.00 86.69 490 VAL A CA 1
ATOM 3597 C C . VAL A 1 490 ? 1.016 2.896 -25.287 1.00 86.69 490 VAL A C 1
ATOM 3599 O O . VAL A 1 490 ? 1.503 2.598 -26.371 1.00 86.69 490 VAL A O 1
ATOM 3602 N N . MET A 1 491 ? 0.015 2.203 -24.739 1.00 84.88 491 MET A N 1
ATOM 3603 C CA . MET A 1 491 ? -0.697 1.147 -25.466 1.00 84.88 491 MET A CA 1
ATOM 3604 C C . MET A 1 491 ? -1.675 1.784 -26.450 1.00 84.88 491 MET A C 1
ATOM 3606 O O . MET A 1 491 ? -2.522 2.581 -26.039 1.00 84.88 491 MET A O 1
ATOM 3610 N N . VAL A 1 492 ? -1.535 1.448 -27.729 1.00 86.44 492 VAL A N 1
ATOM 3611 C CA . VAL A 1 492 ? -2.330 2.013 -28.820 1.00 86.44 492 VAL A CA 1
ATOM 3612 C C . VAL A 1 492 ? -2.927 0.919 -29.698 1.00 86.44 492 VAL A C 1
ATOM 3614 O O . VAL A 1 492 ? -2.328 -0.139 -29.880 1.00 86.44 492 VAL A O 1
ATOM 3617 N N . ASP A 1 493 ? -4.107 1.190 -30.249 1.00 86.19 493 ASP A N 1
ATOM 3618 C CA . ASP A 1 493 ? -4.806 0.296 -31.170 1.00 86.19 493 ASP A CA 1
ATOM 3619 C C . ASP A 1 493 ? -4.244 0.462 -32.593 1.00 86.19 493 ASP A C 1
ATOM 3621 O O . ASP A 1 493 ? -4.508 1.463 -33.258 1.00 86.19 493 ASP A O 1
ATOM 3625 N N . ASP A 1 494 ? -3.466 -0.522 -33.051 1.00 84.44 494 ASP A N 1
ATOM 3626 C CA . ASP A 1 494 ? -2.794 -0.536 -34.361 1.00 84.44 494 ASP A CA 1
ATOM 3627 C C . ASP A 1 494 ? -3.779 -0.687 -35.536 1.00 84.44 494 ASP A C 1
ATOM 3629 O O . ASP A 1 494 ? -3.380 -0.549 -36.690 1.00 84.44 494 ASP A O 1
ATOM 3633 N N . SER A 1 495 ? -5.064 -0.961 -35.265 1.00 84.25 495 SER A N 1
ATOM 3634 C CA . SER A 1 495 ? -6.115 -0.996 -36.291 1.00 84.25 495 SER A CA 1
ATOM 3635 C C . SER A 1 495 ? -6.678 0.384 -36.638 1.00 84.25 495 SER A C 1
ATOM 3637 O O . SER A 1 495 ? -7.431 0.513 -37.602 1.00 84.25 495 SER A O 1
ATOM 3639 N N . LYS A 1 496 ? -6.318 1.424 -35.874 1.00 86.19 496 LYS A N 1
ATOM 3640 C CA . LYS A 1 496 ? -6.821 2.788 -36.060 1.00 86.19 496 LYS A CA 1
ATOM 3641 C C . LYS A 1 496 ? -5.836 3.676 -36.812 1.00 86.19 496 LYS A C 1
ATOM 3643 O O . LYS A 1 496 ? -4.621 3.475 -36.790 1.00 86.19 496 LYS A O 1
ATOM 3648 N N . ILE A 1 497 ? -6.379 4.705 -37.455 1.00 85.75 497 ILE A N 1
ATOM 3649 C CA . ILE A 1 497 ? -5.587 5.768 -38.075 1.00 85.75 497 ILE A CA 1
ATOM 3650 C C . ILE A 1 497 ? -4.902 6.629 -37.009 1.00 85.75 497 ILE A C 1
ATOM 3652 O O . ILE A 1 497 ? -5.356 6.716 -35.864 1.00 85.75 497 ILE A O 1
ATOM 3656 N N . VAL A 1 498 ? -3.818 7.307 -37.392 1.00 85.94 498 VAL A N 1
ATOM 3657 C CA . VAL A 1 498 ? -3.025 8.144 -36.476 1.00 85.94 498 VAL A CA 1
ATOM 3658 C C . VAL A 1 498 ? -3.879 9.210 -35.773 1.00 85.94 498 VAL A C 1
ATOM 3660 O O . VAL A 1 498 ? -3.655 9.457 -34.590 1.00 85.94 498 VAL A O 1
ATOM 3663 N N . SER A 1 499 ? -4.895 9.776 -36.438 1.00 80.50 499 SER A N 1
ATOM 3664 C CA . SER A 1 499 ? -5.814 10.763 -35.842 1.00 80.50 499 SER A CA 1
ATOM 3665 C C . SER A 1 499 ? -6.550 10.239 -34.600 1.00 80.50 499 SER A C 1
ATOM 3667 O O . SER A 1 499 ? -6.514 10.856 -33.537 1.00 80.50 499 SER A O 1
ATOM 3669 N N . ASP A 1 500 ? -7.185 9.072 -34.699 1.00 84.19 500 ASP A N 1
ATOM 3670 C CA . ASP A 1 500 ? -7.926 8.475 -33.578 1.00 84.19 500 ASP A CA 1
ATOM 3671 C C . ASP A 1 500 ? -6.976 8.005 -32.470 1.00 84.19 500 ASP A C 1
ATOM 3673 O O . ASP A 1 500 ? -7.288 8.021 -31.275 1.00 84.19 500 ASP A O 1
ATOM 3677 N N . MET A 1 501 ? -5.782 7.577 -32.872 1.00 85.44 501 MET A N 1
ATOM 3678 C CA . MET A 1 501 ? -4.751 7.117 -31.960 1.00 85.44 501 MET A CA 1
ATOM 3679 C C . MET A 1 501 ? -4.174 8.274 -31.126 1.00 85.44 501 MET A C 1
ATOM 3681 O O . MET A 1 501 ? -3.913 8.094 -29.934 1.00 85.44 501 MET A O 1
ATOM 3685 N N . LEU A 1 502 ?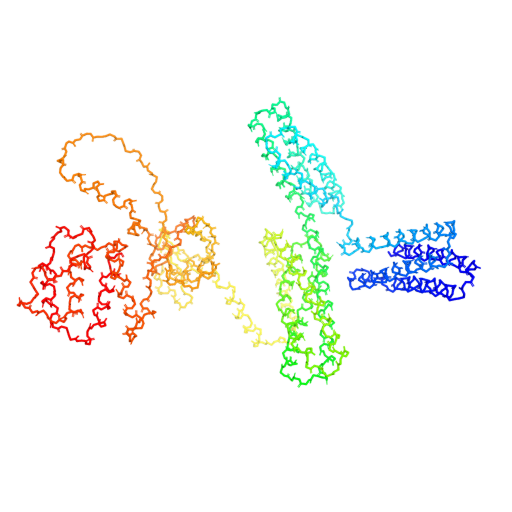 -4.058 9.476 -31.706 1.00 83.25 502 LEU A N 1
ATOM 3686 C CA . LEU A 1 502 ? -3.635 10.700 -31.015 1.00 83.25 502 LEU A CA 1
ATOM 3687 C C . LEU A 1 502 ? -4.558 11.061 -29.848 1.00 83.25 502 LEU A C 1
ATOM 3689 O O . LEU A 1 502 ? -4.054 11.426 -28.788 1.00 83.25 502 LEU A O 1
ATOM 3693 N N . MET A 1 503 ? -5.875 10.863 -29.974 1.00 80.88 503 MET A N 1
ATOM 3694 C CA . MET A 1 503 ? -6.808 11.066 -28.854 1.00 80.88 503 MET A CA 1
ATOM 3695 C C . MET A 1 503 ? -6.418 10.214 -27.638 1.00 80.88 503 MET A C 1
ATOM 3697 O O . MET A 1 503 ? -6.360 10.700 -26.507 1.00 80.88 503 MET A O 1
ATOM 3701 N N . THR A 1 504 ? -6.096 8.940 -27.878 1.00 82.50 504 THR A N 1
ATOM 3702 C CA . THR A 1 504 ? -5.708 7.985 -26.827 1.00 82.50 504 THR A CA 1
ATOM 3703 C C . THR A 1 504 ? -4.351 8.351 -26.223 1.00 82.50 504 THR A C 1
ATOM 3705 O O . THR A 1 504 ? -4.182 8.339 -25.001 1.00 82.50 504 THR A O 1
ATOM 3708 N N . ILE A 1 505 ? -3.391 8.711 -27.076 1.00 83.88 505 ILE A N 1
ATOM 3709 C CA . ILE A 1 505 ? -2.037 9.119 -26.693 1.00 83.88 505 ILE A CA 1
ATOM 3710 C C . ILE A 1 505 ? -2.075 10.380 -25.820 1.00 83.88 505 ILE A C 1
ATOM 3712 O O . ILE A 1 505 ? -1.575 10.368 -24.694 1.00 83.88 505 ILE A O 1
ATOM 3716 N N . CYS A 1 506 ? -2.712 11.449 -26.296 1.00 79.62 506 CYS A N 1
ATOM 3717 C CA . CYS A 1 506 ? -2.797 12.729 -25.602 1.00 79.62 506 CYS A CA 1
ATOM 3718 C C . CYS A 1 506 ? -3.554 12.611 -24.273 1.00 79.62 506 CYS A C 1
ATOM 3720 O O . CYS A 1 506 ? -3.055 13.098 -23.257 1.00 79.62 506 CYS A O 1
ATOM 3722 N N . ALA A 1 507 ? -4.668 11.871 -24.225 1.00 77.81 507 ALA A N 1
ATOM 3723 C CA . ALA A 1 507 ? -5.403 11.628 -22.982 1.00 77.81 507 ALA A CA 1
ATOM 3724 C C . ALA A 1 507 ? -4.552 10.903 -21.921 1.00 77.81 507 ALA A C 1
ATOM 3726 O O . ALA A 1 507 ? -4.588 11.260 -20.744 1.00 77.81 507 ALA A O 1
ATOM 3727 N N . ARG A 1 508 ? -3.738 9.916 -22.325 1.00 78.06 508 ARG A N 1
ATOM 3728 C CA . ARG A 1 508 ? -2.819 9.190 -21.425 1.00 78.06 508 ARG A CA 1
ATOM 3729 C C . ARG A 1 508 ? -1.647 10.046 -20.945 1.00 78.06 508 ARG A C 1
ATOM 3731 O O . ARG A 1 508 ? -1.115 9.801 -19.863 1.00 78.06 508 ARG A O 1
ATOM 3738 N N . ILE A 1 509 ? -1.231 11.028 -21.741 1.00 77.44 509 ILE A N 1
ATOM 3739 C CA . ILE A 1 509 ? -0.144 11.954 -21.400 1.00 77.44 509 ILE A CA 1
ATOM 3740 C C . ILE A 1 509 ? -0.652 13.125 -20.544 1.00 77.44 509 ILE A C 1
ATOM 3742 O O . ILE A 1 509 ? 0.140 13.686 -19.787 1.00 77.44 509 ILE A O 1
ATOM 3746 N N . GLY A 1 510 ? -1.951 13.439 -20.602 1.00 69.50 510 GLY A N 1
ATOM 3747 C CA . GLY A 1 510 ? -2.578 14.565 -19.901 1.00 69.50 510 GLY A CA 1
ATOM 3748 C C . GLY A 1 510 ? -2.736 15.823 -20.763 1.00 69.50 510 GLY A C 1
ATOM 3749 O O . GLY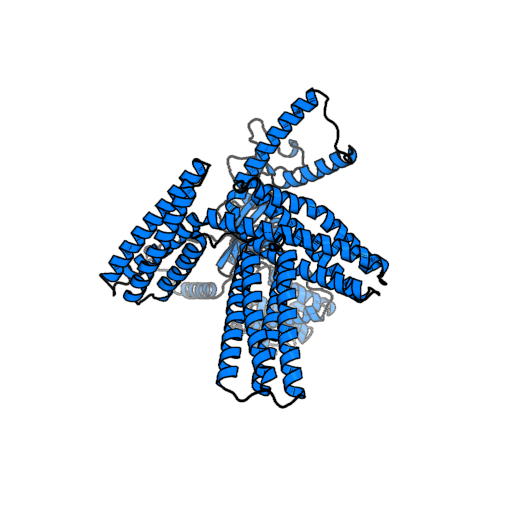 A 1 510 ? -2.851 16.919 -20.223 1.00 69.50 510 GLY A O 1
ATOM 3750 N N . ILE A 1 511 ? -2.723 15.681 -22.091 1.00 72.31 511 ILE A N 1
ATOM 3751 C CA . ILE A 1 511 ? -2.920 16.764 -23.062 1.00 72.31 511 ILE A CA 1
ATOM 3752 C C . ILE A 1 511 ? -4.385 16.750 -23.504 1.00 72.31 511 ILE A C 1
ATOM 3754 O O . ILE A 1 511 ? -4.860 15.756 -24.050 1.00 72.31 511 ILE A O 1
ATOM 3758 N N . THR A 1 512 ? -5.104 17.849 -23.277 1.00 61.38 512 THR A N 1
ATOM 3759 C CA . THR A 1 512 ? -6.535 17.966 -23.613 1.00 61.38 512 THR A CA 1
ATOM 3760 C C . THR A 1 512 ? -6.782 18.361 -25.068 1.00 61.38 512 THR A C 1
ATOM 3762 O O . THR A 1 512 ? -7.811 17.996 -25.625 1.00 61.38 512 THR A O 1
ATOM 3765 N N . ASN A 1 513 ? -5.836 19.064 -25.695 1.00 64.62 513 ASN A N 1
ATOM 3766 C CA . ASN A 1 513 ? -5.971 19.612 -27.048 1.00 64.62 513 ASN A CA 1
ATOM 3767 C C . ASN A 1 513 ? -5.249 18.717 -28.061 1.00 64.62 513 ASN A C 1
ATOM 3769 O O . ASN A 1 513 ? -4.235 19.114 -28.630 1.00 64.62 513 ASN A O 1
ATOM 3773 N N . TYR A 1 514 ? -5.722 17.484 -28.241 1.00 67.94 514 TYR A N 1
ATOM 3774 C CA . TYR A 1 514 ? -5.052 16.493 -29.092 1.00 67.94 514 TYR A CA 1
ATOM 3775 C C . TYR A 1 514 ? -4.974 16.908 -30.574 1.00 67.94 514 TYR A C 1
ATOM 3777 O O . TYR A 1 514 ? -4.009 16.541 -31.236 1.00 67.94 514 TYR A O 1
ATOM 3785 N N . ASP A 1 515 ? -5.912 17.731 -31.062 1.00 63.47 515 ASP A N 1
ATOM 3786 C CA . ASP A 1 515 ? -5.953 18.235 -32.449 1.00 63.47 515 ASP A CA 1
ATOM 3787 C C . ASP A 1 515 ? -4.755 19.125 -32.825 1.00 63.47 515 ASP A C 1
ATOM 3789 O O . ASP A 1 515 ? -4.468 19.337 -34.000 1.00 63.47 515 ASP A O 1
ATOM 3793 N N . GLU A 1 516 ? -4.034 19.660 -31.836 1.00 66.62 516 GLU A N 1
ATOM 3794 C CA . GLU A 1 516 ? -2.868 20.516 -32.073 1.00 66.62 516 GLU A CA 1
ATOM 3795 C C . GLU A 1 516 ? -1.561 19.721 -32.205 1.00 66.62 516 GLU A C 1
ATOM 3797 O O . GLU A 1 516 ? -0.526 20.289 -32.565 1.00 66.62 516 GLU A O 1
ATOM 3802 N N . TYR A 1 517 ? -1.584 18.418 -31.912 1.00 73.50 517 TYR A N 1
ATOM 3803 C CA . TYR A 1 517 ? -0.404 17.562 -31.835 1.00 73.50 517 TYR A CA 1
ATOM 3804 C C . TYR A 1 517 ? -0.410 16.491 -32.920 1.00 73.50 517 TYR A C 1
ATOM 3806 O O . TYR A 1 517 ? -1.449 16.012 -33.351 1.00 73.50 517 TYR A O 1
ATOM 3814 N N . SER A 1 518 ? 0.784 16.085 -33.340 1.00 81.56 518 SER A N 1
ATOM 3815 C CA . SER A 1 518 ? 0.992 14.988 -34.277 1.00 81.56 518 SER A CA 1
ATOM 3816 C C . SER A 1 518 ? 2.262 14.221 -33.931 1.00 81.56 518 SER A C 1
ATOM 3818 O O . SER A 1 518 ? 3.117 14.679 -33.171 1.00 81.56 518 SER A O 1
ATOM 3820 N N . LEU A 1 519 ? 2.382 13.034 -34.518 1.00 85.12 519 LEU A N 1
ATOM 3821 C CA . LEU A 1 519 ? 3.560 12.188 -34.426 1.00 85.12 519 LEU A CA 1
ATOM 3822 C C . LEU A 1 519 ? 4.529 12.470 -35.582 1.00 85.12 519 LEU A C 1
ATOM 3824 O O . LEU A 1 519 ? 4.108 12.684 -36.723 1.00 85.12 519 LEU A O 1
ATOM 3828 N N . VAL A 1 520 ? 5.820 12.448 -35.269 1.00 83.25 520 VAL A N 1
ATOM 3829 C CA . VAL A 1 520 ? 6.946 12.619 -36.193 1.00 83.25 520 VAL A CA 1
ATOM 3830 C C . VAL A 1 520 ? 7.879 11.423 -36.055 1.00 83.25 520 VAL A C 1
ATOM 3832 O O . VAL A 1 520 ? 8.142 10.965 -34.941 1.00 83.25 520 VAL A O 1
ATOM 3835 N N . ARG A 1 521 ? 8.409 10.933 -37.175 1.00 82.94 521 ARG A N 1
ATOM 3836 C CA . ARG A 1 521 ? 9.524 9.986 -37.173 1.00 82.94 521 ARG A CA 1
ATOM 3837 C C . ARG A 1 521 ? 10.850 10.707 -37.005 1.00 82.94 521 ARG A C 1
ATOM 3839 O O . ARG A 1 521 ? 11.207 11.555 -37.819 1.00 82.94 521 ARG A O 1
ATOM 3846 N N . ASP A 1 522 ? 11.587 10.324 -35.976 1.00 67.75 522 ASP A N 1
ATOM 3847 C CA . ASP A 1 522 ? 12.936 10.816 -35.721 1.00 67.75 522 ASP A CA 1
ATOM 3848 C C . ASP A 1 522 ? 13.934 9.915 -36.466 1.00 67.75 522 ASP A C 1
ATOM 3850 O O . ASP A 1 522 ? 14.412 8.915 -35.930 1.00 67.75 522 ASP A O 1
ATOM 3854 N N . ILE A 1 523 ? 14.180 10.203 -37.749 1.00 58.00 523 ILE A N 1
ATOM 3855 C CA . ILE A 1 523 ? 15.241 9.520 -38.498 1.00 58.00 523 ILE A CA 1
ATOM 3856 C C . ILE A 1 523 ? 16.556 10.194 -38.101 1.00 58.00 523 ILE A C 1
ATOM 3858 O O . ILE A 1 523 ? 16.910 11.238 -38.643 1.00 58.00 523 ILE A O 1
ATOM 3862 N N . MET A 1 524 ? 17.279 9.616 -37.140 1.00 42.69 524 MET A N 1
ATOM 3863 C CA . MET A 1 524 ? 18.662 10.012 -36.878 1.00 42.69 524 MET A CA 1
ATOM 3864 C C . MET A 1 524 ? 19.505 9.636 -38.103 1.00 42.69 524 MET A C 1
ATOM 3866 O O . MET A 1 524 ? 19.869 8.474 -38.271 1.00 42.69 524 MET A O 1
ATOM 3870 N N . GLU A 1 525 ? 19.818 10.596 -38.973 1.00 36.84 525 GLU A N 1
ATOM 3871 C CA . GLU A 1 525 ? 20.886 10.405 -39.952 1.00 36.84 525 GLU A CA 1
ATOM 3872 C C . GLU A 1 525 ? 22.215 10.259 -39.195 1.00 36.84 525 GLU A C 1
ATOM 3874 O O . GLU A 1 525 ? 22.775 11.228 -38.673 1.00 36.84 525 GLU A O 1
ATOM 3879 N N . GLU A 1 526 ? 22.731 9.030 -39.116 1.00 31.89 526 GLU A N 1
ATOM 3880 C CA . GLU A 1 526 ? 24.139 8.791 -38.813 1.00 31.89 526 GLU A CA 1
ATOM 3881 C C . GLU A 1 526 ? 24.975 9.530 -39.865 1.00 31.89 526 GLU A C 1
ATOM 3883 O O . GLU A 1 526 ? 25.006 9.156 -41.040 1.00 31.89 526 GLU A O 1
ATOM 3888 N N . LYS A 1 527 ? 25.628 10.622 -39.452 1.00 31.61 527 LYS A N 1
ATOM 3889 C CA . LYS A 1 527 ? 26.540 11.397 -40.298 1.00 31.61 527 LYS A CA 1
ATOM 3890 C C . LYS A 1 527 ? 27.598 10.472 -40.903 1.00 31.61 527 LYS A C 1
ATOM 3892 O O . LYS A 1 527 ? 28.549 10.092 -40.226 1.00 31.61 527 LYS A O 1
ATOM 3897 N N . LYS A 1 528 ? 27.468 10.170 -42.195 1.00 29.52 528 LYS A N 1
ATOM 3898 C CA . LYS A 1 528 ? 28.573 9.647 -43.000 1.00 29.52 528 LYS A CA 1
ATOM 3899 C C . LYS A 1 528 ? 29.647 10.727 -43.113 1.00 29.52 528 LYS A C 1
ATOM 3901 O O . LYS A 1 528 ? 29.380 11.831 -43.580 1.00 29.52 528 LYS A O 1
ATOM 3906 N N . GLU A 1 529 ? 30.858 10.398 -42.680 1.00 30.11 529 GLU A N 1
ATOM 3907 C CA . GLU A 1 529 ? 32.065 11.178 -42.947 1.00 30.11 529 GLU A CA 1
ATOM 3908 C C . GLU A 1 529 ? 32.307 11.245 -44.464 1.00 30.11 529 GLU A C 1
ATOM 3910 O O . GLU A 1 529 ? 32.658 10.247 -45.097 1.00 30.11 529 GLU A O 1
ATOM 3915 N N . GLU A 1 530 ? 32.116 12.418 -45.073 1.00 32.00 530 GLU A N 1
ATOM 3916 C CA . GLU A 1 530 ? 32.480 12.628 -46.474 1.00 32.00 530 GLU A CA 1
ATOM 3917 C C . GLU A 1 530 ? 33.974 12.933 -46.625 1.00 32.00 530 GLU A C 1
ATOM 3919 O O . GLU A 1 530 ? 34.516 13.931 -46.145 1.00 32.00 530 GLU A O 1
ATOM 3924 N N . THR A 1 531 ? 34.623 12.032 -47.355 1.00 26.94 531 THR A N 1
ATOM 3925 C CA . THR A 1 531 ? 36.011 12.079 -47.801 1.00 26.94 531 THR A CA 1
ATOM 3926 C C . THR A 1 531 ? 36.120 12.890 -49.103 1.00 26.94 531 THR A C 1
ATOM 3928 O O . THR A 1 531 ? 35.467 12.574 -50.088 1.00 26.94 531 THR A O 1
ATOM 3931 N N . THR A 1 532 ? 36.951 13.939 -49.073 1.00 37.12 532 THR A N 1
ATOM 3932 C CA . THR A 1 532 ? 37.677 14.671 -50.148 1.00 37.12 532 THR A CA 1
ATOM 3933 C C . THR A 1 532 ? 37.172 14.703 -51.608 1.00 37.12 532 THR A C 1
ATOM 3935 O O . THR A 1 532 ? 37.064 13.673 -52.264 1.00 37.12 532 THR A O 1
ATOM 3938 N N . GLY A 1 533 ? 37.149 15.907 -52.213 1.00 33.00 533 GLY A N 1
ATOM 3939 C CA . GLY A 1 533 ? 37.203 16.077 -53.677 1.00 33.00 533 GLY A CA 1
ATOM 3940 C C . GLY A 1 533 ? 37.182 17.534 -54.174 1.00 33.00 533 GLY A C 1
ATOM 3941 O O . GLY A 1 533 ? 36.154 18.200 -54.161 1.00 33.00 533 GLY A O 1
ATOM 3942 N N . THR A 1 534 ? 38.327 18.041 -54.632 1.00 37.47 534 THR A N 1
ATOM 3943 C CA . THR A 1 534 ? 38.566 19.385 -55.192 1.00 37.47 534 THR A CA 1
ATOM 3944 C C . THR A 1 534 ? 38.003 19.529 -56.610 1.00 37.47 534 THR A C 1
ATOM 3946 O O . THR A 1 534 ? 38.508 18.849 -57.489 1.00 37.47 534 THR A O 1
ATOM 3949 N N . LEU A 1 535 ? 37.096 20.479 -56.894 1.00 33.50 535 LEU A N 1
ATOM 3950 C CA . LEU A 1 535 ? 36.916 21.058 -58.242 1.00 33.50 535 LEU A CA 1
ATOM 3951 C C . LEU A 1 535 ? 36.324 22.482 -58.176 1.00 33.50 535 LEU A C 1
ATOM 3953 O O . LEU A 1 535 ? 35.414 22.781 -57.406 1.00 33.50 535 LEU A O 1
ATOM 3957 N N . LYS A 1 536 ? 36.895 23.380 -58.985 1.00 45.75 536 LYS A N 1
ATOM 3958 C CA . LYS A 1 536 ? 36.610 24.823 -59.051 1.00 45.75 536 LYS A CA 1
ATOM 3959 C C . LYS A 1 536 ? 35.180 25.092 -59.556 1.00 45.75 536 LYS A C 1
ATOM 3961 O O . LYS A 1 536 ? 34.878 24.775 -60.702 1.00 45.75 536 LYS A O 1
ATOM 3966 N N . ARG A 1 537 ? 34.342 25.752 -58.745 1.00 35.97 537 ARG A N 1
ATOM 3967 C CA . ARG A 1 537 ? 33.085 26.404 -59.166 1.00 35.97 537 ARG A CA 1
ATOM 3968 C C . ARG A 1 537 ? 32.979 27.817 -58.587 1.00 35.97 537 ARG A C 1
ATOM 3970 O O . ARG A 1 537 ? 33.556 28.120 -57.544 1.00 35.97 537 ARG A O 1
ATOM 3977 N N . ASP A 1 538 ? 32.309 28.672 -59.348 1.00 33.91 538 ASP A N 1
ATOM 3978 C CA . ASP A 1 538 ? 32.355 30.133 -59.311 1.00 33.91 538 ASP A CA 1
ATOM 3979 C C . ASP A 1 538 ? 32.055 30.777 -57.946 1.00 33.91 538 ASP A C 1
ATOM 3981 O O . ASP A 1 538 ? 31.111 30.422 -57.240 1.00 33.91 538 ASP A O 1
ATOM 3985 N N . LYS A 1 539 ? 32.869 31.775 -57.583 1.00 39.97 539 LYS A N 1
ATOM 3986 C CA . LYS A 1 539 ? 32.979 32.350 -56.226 1.00 39.97 539 LYS A CA 1
ATOM 3987 C C . LYS A 1 539 ? 31.802 33.234 -55.780 1.00 39.97 539 LYS A C 1
ATOM 3989 O O . LYS A 1 539 ? 31.822 33.718 -54.647 1.00 39.97 539 LYS A O 1
ATOM 3994 N N . THR A 1 540 ? 30.797 33.463 -56.619 1.00 41.88 540 THR A N 1
ATOM 3995 C CA . THR A 1 540 ? 29.701 34.413 -56.347 1.00 41.88 540 THR A CA 1
ATOM 3996 C C . THR A 1 540 ? 28.393 33.760 -55.892 1.00 41.88 540 THR A C 1
ATOM 3998 O O . THR A 1 540 ? 27.709 34.365 -55.075 1.00 41.88 540 THR A O 1
ATOM 4001 N N . LEU A 1 541 ? 28.082 32.520 -56.293 1.00 41.34 541 LEU A N 1
ATOM 4002 C CA . LEU A 1 541 ? 26.864 31.800 -55.854 1.00 41.34 541 LEU A CA 1
ATOM 4003 C C . LEU A 1 541 ? 27.034 31.095 -54.489 1.00 41.34 541 LEU A C 1
ATOM 4005 O O . LEU A 1 541 ? 26.117 31.063 -53.673 1.00 41.34 541 LEU A O 1
ATOM 4009 N N . LEU A 1 542 ? 28.257 30.653 -54.173 1.00 42.22 542 LEU A N 1
ATOM 4010 C CA . LEU A 1 542 ? 28.613 29.961 -52.920 1.00 42.22 542 LEU A CA 1
ATOM 4011 C C . LEU A 1 542 ? 28.472 30.814 -51.645 1.00 42.22 542 LEU A C 1
ATOM 4013 O O . LEU A 1 542 ? 28.448 30.279 -50.533 1.00 42.22 542 LEU A O 1
ATOM 4017 N N . ARG A 1 543 ? 28.441 32.148 -51.769 1.00 39.38 543 ARG A N 1
ATOM 4018 C CA . ARG A 1 543 ? 28.358 33.058 -50.613 1.00 39.38 543 ARG A CA 1
ATOM 4019 C C . ARG A 1 543 ? 26.919 33.269 -50.140 1.00 39.38 543 ARG A C 1
ATOM 4021 O O . ARG A 1 543 ? 26.736 33.515 -48.947 1.00 39.38 543 ARG A O 1
ATOM 4028 N N . ASP A 1 544 ? 25.947 33.137 -51.042 1.00 43.88 544 ASP A N 1
ATOM 4029 C CA . ASP A 1 544 ? 24.520 33.224 -50.724 1.00 43.88 544 ASP A CA 1
ATOM 4030 C C . ASP A 1 544 ? 23.950 31.868 -50.299 1.00 43.88 544 ASP A C 1
ATOM 4032 O O . ASP A 1 544 ? 23.198 31.836 -49.330 1.00 43.88 544 ASP A O 1
ATOM 4036 N N . GLU A 1 545 ? 24.411 30.745 -50.866 1.00 39.22 545 GLU A N 1
ATOM 4037 C CA . GLU A 1 545 ? 24.059 29.401 -50.367 1.00 39.22 545 GLU A CA 1
ATOM 4038 C C . GLU A 1 545 ? 24.553 29.175 -48.936 1.00 39.22 545 GLU A C 1
ATOM 4040 O O . GLU A 1 545 ? 23.760 28.865 -48.056 1.00 39.22 545 GLU A O 1
ATOM 4045 N N . ARG A 1 546 ? 25.825 29.472 -48.633 1.00 46.84 546 ARG A N 1
ATOM 4046 C CA . ARG A 1 546 ? 26.349 29.352 -47.257 1.00 46.84 546 ARG A CA 1
ATOM 4047 C C . ARG A 1 546 ? 25.709 30.324 -46.266 1.00 46.84 546 ARG A C 1
ATOM 4049 O O . ARG A 1 546 ? 25.796 30.101 -45.059 1.00 46.84 546 ARG A O 1
ATOM 4056 N N . LYS A 1 547 ? 25.129 31.431 -46.738 1.00 43.34 547 LYS A N 1
ATOM 4057 C CA . LYS A 1 547 ? 24.352 32.349 -45.895 1.00 43.34 547 LYS A CA 1
ATOM 4058 C C . LYS A 1 547 ? 22.935 31.832 -45.678 1.00 43.34 547 LYS A C 1
ATOM 4060 O O . LYS A 1 547 ? 22.503 31.862 -44.535 1.00 43.34 547 LYS A O 1
ATOM 4065 N N . MET A 1 548 ? 22.271 31.324 -46.716 1.00 36.78 548 MET A N 1
ATOM 4066 C CA . MET A 1 548 ? 20.969 30.648 -46.641 1.00 36.78 548 MET A CA 1
ATOM 4067 C C . MET A 1 548 ? 21.026 29.411 -45.745 1.00 36.78 548 MET A C 1
ATOM 4069 O O . MET A 1 548 ? 20.138 29.205 -44.931 1.00 36.78 548 MET A O 1
ATOM 4073 N N . GLU A 1 549 ? 22.111 28.646 -45.809 1.00 44.69 549 GLU A N 1
ATOM 4074 C CA . GLU A 1 549 ? 22.327 27.433 -45.019 1.00 44.69 549 GLU A CA 1
ATOM 4075 C C . GLU A 1 549 ? 22.682 27.749 -43.558 1.00 44.69 549 GLU A C 1
ATOM 4077 O O . GLU A 1 549 ? 22.201 27.093 -42.639 1.00 44.69 549 GLU A O 1
ATOM 4082 N N . LYS A 1 550 ? 23.419 28.842 -43.310 1.00 45.59 550 LYS A N 1
ATOM 4083 C CA . LYS A 1 550 ? 23.619 29.390 -41.954 1.00 45.59 550 LYS A CA 1
ATOM 4084 C C . LYS A 1 550 ? 22.373 30.069 -41.379 1.00 45.59 550 LYS A C 1
ATOM 4086 O O . LYS A 1 550 ? 22.286 30.189 -40.159 1.00 45.59 550 LYS A O 1
ATOM 4091 N N . LEU A 1 551 ? 21.447 30.538 -42.219 1.00 39.28 551 LEU A N 1
ATOM 4092 C CA . LEU A 1 551 ? 20.142 31.051 -41.792 1.00 39.28 551 LEU A CA 1
ATOM 4093 C C . LEU A 1 551 ? 19.188 29.887 -41.484 1.00 39.28 551 LEU A C 1
ATOM 4095 O O . LEU A 1 551 ? 18.584 29.895 -40.420 1.00 39.28 551 LEU A O 1
ATOM 4099 N N . LYS A 1 552 ? 19.156 28.846 -42.329 1.00 39.41 552 LYS A N 1
ATOM 4100 C CA . LYS A 1 552 ? 18.448 27.574 -42.090 1.00 39.41 552 LYS A CA 1
ATOM 4101 C C . LYS A 1 552 ? 18.931 26.850 -40.833 1.00 39.41 552 LYS A C 1
ATOM 4103 O O . LYS A 1 552 ? 18.121 26.403 -40.046 1.00 39.41 552 LYS A O 1
ATOM 4108 N N . GLN A 1 553 ? 20.238 26.802 -40.566 1.00 40.88 553 GLN A N 1
ATOM 4109 C CA . GLN A 1 553 ? 20.749 26.230 -39.310 1.00 40.88 553 GLN A CA 1
ATOM 4110 C C . GLN A 1 553 ? 20.407 27.067 -38.065 1.00 40.88 553 GLN A C 1
ATOM 4112 O O . GLN A 1 553 ? 20.474 26.552 -36.951 1.00 40.88 553 GLN A O 1
ATOM 4117 N N . LYS A 1 554 ? 20.077 28.358 -38.223 1.00 39.09 554 LYS A N 1
ATOM 4118 C CA . LYS A 1 554 ? 19.710 29.259 -37.115 1.00 39.09 554 LYS A CA 1
ATOM 4119 C C . LYS A 1 554 ? 18.201 29.392 -36.903 1.00 39.09 554 LYS A C 1
ATOM 4121 O O . LYS A 1 554 ? 17.797 29.794 -35.816 1.00 39.09 554 LYS A O 1
ATOM 4126 N N . LEU A 1 555 ? 17.388 29.063 -37.902 1.00 38.19 555 LEU A N 1
ATOM 4127 C CA . LEU A 1 555 ? 15.933 29.017 -37.825 1.00 38.19 555 LEU A CA 1
ATOM 4128 C C . LEU A 1 555 ? 15.512 27.555 -37.871 1.00 38.19 555 LEU A C 1
ATOM 4130 O O . LEU A 1 555 ? 15.623 26.910 -38.902 1.00 38.19 555 LEU A O 1
ATOM 4134 N N . HIS A 1 556 ? 15.039 27.036 -36.745 1.00 41.38 556 HIS A N 1
ATOM 4135 C CA . HIS A 1 556 ? 14.499 25.686 -36.628 1.00 41.38 556 HIS A CA 1
ATOM 4136 C C . HIS A 1 556 ? 13.179 25.592 -37.426 1.00 41.38 556 HIS A C 1
ATOM 4138 O O . HIS A 1 556 ? 12.096 25.657 -36.853 1.00 41.38 556 HIS A O 1
ATOM 4144 N N . THR A 1 557 ? 13.256 25.553 -38.758 1.00 40.09 557 THR A N 1
ATOM 4145 C CA . THR A 1 557 ? 12.092 25.458 -39.645 1.00 40.09 557 THR A CA 1
ATOM 4146 C C . THR A 1 557 ? 11.567 24.024 -39.634 1.00 40.09 557 THR A C 1
ATOM 4148 O O . THR A 1 557 ? 12.322 23.094 -39.904 1.00 40.09 557 THR A O 1
ATOM 4151 N N . ASP A 1 558 ? 10.280 23.857 -39.319 1.00 47.53 558 ASP A N 1
ATOM 4152 C CA . ASP A 1 558 ? 9.568 22.574 -39.137 1.00 47.53 558 ASP A CA 1
ATOM 4153 C C . ASP A 1 558 ? 9.416 21.734 -40.429 1.00 47.53 558 ASP A C 1
ATOM 4155 O O . ASP A 1 558 ? 8.891 20.619 -40.390 1.00 47.53 558 ASP A O 1
ATOM 4159 N N . ASP A 1 559 ? 9.906 22.254 -41.559 1.00 39.38 559 ASP A N 1
ATOM 4160 C CA . ASP A 1 559 ? 9.836 21.667 -42.905 1.00 39.38 559 ASP A CA 1
ATOM 4161 C C . ASP A 1 559 ? 10.706 20.407 -43.102 1.00 39.38 559 ASP A C 1
ATOM 4163 O O . ASP A 1 559 ? 10.541 19.698 -44.093 1.00 39.38 559 ASP A O 1
ATOM 4167 N N . GLU A 1 560 ? 11.627 20.101 -42.179 1.00 46.34 560 GLU A N 1
ATOM 4168 C CA . GLU A 1 560 ? 12.527 18.931 -42.264 1.00 46.34 560 GLU A CA 1
ATOM 4169 C C . GLU A 1 560 ? 12.043 17.718 -41.440 1.00 46.34 560 GLU A C 1
ATOM 4171 O O . GLU A 1 560 ? 12.724 16.696 -41.367 1.00 46.34 560 GLU A O 1
ATOM 4176 N N . LEU A 1 561 ? 10.861 17.794 -40.815 1.00 56.31 561 LEU A N 1
ATOM 4177 C CA . LEU A 1 561 ? 10.336 16.716 -39.973 1.00 56.31 561 LEU A CA 1
ATOM 4178 C C . LEU A 1 561 ? 9.479 15.713 -40.755 1.00 56.31 561 LEU A C 1
ATOM 4180 O O . LEU A 1 561 ? 8.528 16.069 -41.450 1.00 56.31 561 LEU A O 1
ATOM 4184 N N . ASN A 1 562 ? 9.754 14.422 -40.557 1.00 72.56 562 ASN A N 1
ATOM 4185 C CA . ASN A 1 562 ? 8.986 13.322 -41.145 1.00 72.56 562 ASN A CA 1
ATOM 4186 C C . ASN A 1 562 ? 7.659 13.100 -40.401 1.00 72.56 562 ASN A C 1
ATOM 4188 O O . ASN A 1 562 ? 7.511 12.161 -39.613 1.00 72.56 562 ASN A O 1
ATOM 4192 N N . TRP A 1 563 ? 6.693 13.991 -40.623 1.00 79.69 563 TRP A N 1
ATOM 4193 C CA . TRP A 1 563 ? 5.351 13.899 -40.048 1.00 79.69 563 TRP A CA 1
ATOM 4194 C C . TRP A 1 563 ? 4.609 12.647 -40.517 1.00 79.69 563 TRP A C 1
ATOM 4196 O O . TRP A 1 563 ? 4.588 12.332 -41.708 1.00 79.69 563 TRP A O 1
ATOM 4206 N N . LEU A 1 564 ? 3.919 11.984 -39.588 1.00 81.75 564 LEU A N 1
ATOM 4207 C CA . LEU A 1 564 ? 2.972 10.934 -39.943 1.00 81.75 564 LEU A CA 1
ATOM 4208 C C . LEU A 1 564 ? 1.663 11.527 -40.493 1.00 81.75 564 LEU A C 1
ATOM 4210 O O . LEU A 1 564 ? 1.164 12.578 -40.072 1.00 81.75 564 LEU A O 1
ATOM 4214 N N . ASP A 1 565 ? 1.106 10.818 -41.461 1.00 77.06 565 ASP A N 1
ATOM 4215 C CA . ASP A 1 565 ? -0.192 11.050 -42.068 1.00 77.06 565 ASP A CA 1
ATOM 4216 C C . ASP A 1 565 ? -1.309 10.641 -41.101 1.00 77.06 565 ASP A C 1
ATOM 4218 O O . ASP A 1 565 ? -1.309 9.536 -40.558 1.00 77.06 565 ASP A O 1
ATOM 4222 N N . HIS A 1 566 ? -2.265 11.544 -40.881 1.00 80.19 566 HIS A N 1
ATOM 4223 C CA . HIS A 1 566 ? -3.350 11.353 -39.917 1.00 80.19 566 HIS A CA 1
ATOM 4224 C C . HIS A 1 566 ? -4.440 10.413 -40.434 1.00 80.19 566 HIS A C 1
ATOM 4226 O O . HIS A 1 566 ? -5.138 9.807 -39.623 1.00 80.19 566 HIS A O 1
ATOM 4232 N N . GLY A 1 567 ? -4.577 10.290 -41.760 1.00 77.38 567 GLY A N 1
ATOM 4233 C CA . GLY A 1 567 ? -5.603 9.476 -42.416 1.00 77.38 567 GLY A CA 1
ATOM 4234 C C . GLY A 1 567 ? -5.199 8.021 -42.644 1.00 77.38 567 GLY A C 1
ATOM 4235 O O . GLY A 1 567 ? -5.975 7.265 -43.219 1.00 77.38 567 GLY A O 1
ATOM 4236 N N . ARG A 1 568 ? -3.994 7.631 -42.217 1.00 78.69 568 ARG A N 1
ATOM 4237 C CA . ARG A 1 568 ? -3.455 6.277 -42.372 1.00 78.69 568 ARG A CA 1
ATOM 4238 C C . ARG A 1 568 ? -3.080 5.678 -41.026 1.00 78.69 568 ARG A C 1
ATOM 4240 O O . ARG A 1 568 ? -2.797 6.392 -40.063 1.00 78.69 568 ARG A O 1
ATOM 4247 N N . THR A 1 569 ? -3.064 4.357 -40.962 1.00 85.69 569 THR A N 1
ATOM 4248 C CA . THR A 1 569 ? -2.550 3.599 -39.815 1.00 85.69 569 THR A CA 1
ATOM 4249 C C . THR A 1 569 ? -1.026 3.735 -39.715 1.00 85.69 569 THR A C 1
ATOM 4251 O O . THR A 1 569 ? -0.350 4.154 -40.659 1.00 85.69 569 THR A O 1
ATOM 4254 N N . LEU A 1 570 ? -0.453 3.367 -38.566 1.00 85.88 570 LEU A N 1
ATOM 4255 C CA . LEU A 1 570 ? 1.004 3.312 -38.391 1.00 85.88 570 LEU A CA 1
ATOM 4256 C C . LEU A 1 570 ? 1.666 2.323 -39.368 1.00 85.88 570 LEU A C 1
ATOM 4258 O O . LEU A 1 570 ? 2.744 2.589 -39.903 1.00 85.88 570 LEU A O 1
ATOM 4262 N N . ARG A 1 571 ? 1.004 1.192 -39.627 1.00 80.88 571 ARG A N 1
ATOM 4263 C CA . ARG A 1 571 ? 1.507 0.095 -40.463 1.00 80.88 571 ARG A CA 1
ATOM 4264 C C . ARG A 1 571 ? 1.579 0.453 -41.943 1.00 80.88 571 ARG A C 1
ATOM 4266 O O . ARG A 1 571 ? 2.616 0.225 -42.559 1.00 80.88 571 ARG A O 1
ATOM 4273 N N . GLU A 1 572 ? 0.542 1.090 -42.484 1.00 80.50 572 GLU A N 1
ATOM 4274 C CA . GLU A 1 572 ? 0.519 1.579 -43.877 1.00 80.50 572 GLU A CA 1
ATOM 4275 C C . GLU A 1 572 ? 1.627 2.605 -44.150 1.00 80.50 572 GLU A C 1
ATOM 4277 O O . GLU A 1 572 ? 2.066 2.797 -45.284 1.00 80.50 572 GLU A O 1
ATOM 4282 N N . GLN A 1 573 ? 2.093 3.274 -43.097 1.00 82.50 573 GLN A N 1
ATOM 4283 C CA . GLN A 1 573 ? 3.189 4.233 -43.155 1.00 82.50 573 GLN A CA 1
ATOM 4284 C C . GLN A 1 573 ? 4.550 3.573 -42.893 1.00 82.50 573 GLN A C 1
ATOM 4286 O O . GLN A 1 573 ? 5.591 4.215 -43.040 1.00 82.50 573 GLN A O 1
ATOM 4291 N N . GLY A 1 574 ? 4.565 2.284 -42.539 1.00 78.81 574 GLY A N 1
ATOM 4292 C CA . GLY A 1 574 ? 5.746 1.460 -42.293 1.00 78.81 574 GLY A CA 1
ATOM 4293 C C . GLY A 1 574 ? 6.363 1.620 -40.907 1.00 78.81 574 GLY A C 1
ATOM 4294 O O . GLY A 1 574 ? 7.577 1.514 -40.811 1.00 78.81 574 GLY A O 1
ATOM 4295 N N . VAL A 1 575 ? 5.584 2.001 -39.880 1.00 82.50 575 VAL A N 1
ATOM 4296 C CA . VAL A 1 575 ? 6.121 2.256 -38.529 1.00 82.50 575 VAL A CA 1
ATOM 4297 C C . VAL A 1 575 ? 6.300 0.921 -37.830 1.00 82.50 575 VAL A C 1
ATOM 4299 O O . VAL A 1 575 ? 5.311 0.257 -37.492 1.00 82.50 575 VAL A O 1
ATOM 4302 N N . GLU A 1 576 ? 7.550 0.547 -37.586 1.00 78.00 576 GLU A N 1
ATOM 4303 C CA . GLU A 1 576 ? 7.876 -0.719 -36.932 1.00 78.00 576 GLU A CA 1
ATOM 4304 C C . GLU A 1 576 ? 7.426 -0.723 -35.465 1.00 78.00 576 GLU A C 1
ATOM 4306 O O . GLU A 1 576 ? 7.274 0.324 -34.835 1.00 78.00 576 GLU A O 1
ATOM 4311 N N . GLU A 1 577 ? 7.181 -1.906 -34.894 1.00 75.00 577 GLU A N 1
ATOM 4312 C CA . GLU A 1 577 ? 6.705 -2.047 -33.505 1.00 75.00 577 GLU A CA 1
ATOM 4313 C C . GLU A 1 577 ? 7.711 -1.498 -32.471 1.00 75.00 577 GLU A C 1
ATOM 4315 O O . GLU A 1 577 ? 7.311 -1.043 -31.400 1.00 75.00 577 GLU A O 1
ATOM 4320 N N . THR A 1 578 ? 9.005 -1.488 -32.799 1.00 76.94 578 THR A N 1
ATOM 4321 C CA . THR A 1 578 ? 10.101 -1.005 -31.941 1.00 76.94 578 THR A CA 1
ATOM 4322 C C . THR A 1 578 ? 10.435 0.474 -32.138 1.00 76.94 578 THR A C 1
ATOM 4324 O O . THR A 1 578 ? 11.168 1.039 -31.318 1.00 76.94 578 THR A O 1
ATOM 4327 N N . GLU A 1 579 ? 9.906 1.098 -33.194 1.00 83.44 579 GLU A N 1
ATOM 4328 C CA . GLU A 1 579 ? 10.211 2.473 -33.577 1.00 83.44 579 GLU A CA 1
ATOM 4329 C C . GLU A 1 579 ? 9.645 3.461 -32.548 1.00 83.44 579 GLU A C 1
ATOM 4331 O O . GLU A 1 579 ? 8.544 3.296 -32.010 1.00 83.44 579 GLU A O 1
ATOM 4336 N N . MET A 1 580 ? 10.421 4.499 -32.250 1.00 84.00 580 MET A N 1
ATOM 4337 C CA . MET A 1 580 ? 10.039 5.540 -31.307 1.00 84.00 580 MET A CA 1
ATOM 4338 C C . MET A 1 580 ? 9.659 6.803 -32.076 1.00 84.00 580 MET A C 1
ATOM 4340 O O . MET A 1 580 ? 10.423 7.294 -32.902 1.00 84.00 580 MET A O 1
ATOM 4344 N N . LEU A 1 581 ? 8.483 7.341 -31.770 1.00 87.50 581 LEU A N 1
ATOM 4345 C CA . LEU A 1 581 ? 7.942 8.526 -32.428 1.00 87.50 581 LEU A CA 1
ATOM 4346 C C . LEU A 1 581 ? 8.055 9.748 -31.520 1.00 87.50 581 LEU A C 1
ATOM 4348 O O . LEU A 1 581 ? 7.957 9.640 -30.299 1.00 87.50 581 LEU A O 1
ATOM 4352 N N . LEU A 1 582 ? 8.236 10.922 -32.113 1.00 81.31 582 LEU A N 1
ATOM 4353 C CA . LEU A 1 582 ? 8.244 12.197 -31.408 1.00 81.31 582 LEU A CA 1
ATOM 4354 C C . LEU A 1 582 ? 6.842 12.813 -31.453 1.00 81.31 582 LEU A C 1
ATOM 4356 O O . LEU A 1 582 ? 6.274 12.986 -32.530 1.00 81.31 582 LEU A O 1
ATOM 4360 N N . LEU A 1 583 ? 6.289 13.166 -30.292 1.00 83.38 583 LEU A N 1
ATOM 4361 C CA . LEU A 1 583 ? 5.047 13.935 -30.210 1.00 83.38 583 LEU A CA 1
ATOM 4362 C C . LEU A 1 583 ? 5.376 15.429 -30.256 1.00 83.38 583 LEU A C 1
ATOM 4364 O O . LEU A 1 583 ? 6.034 15.953 -29.354 1.00 83.38 583 LEU A O 1
ATOM 4368 N N . ARG A 1 584 ? 4.904 16.123 -31.293 1.00 75.56 584 ARG A N 1
ATOM 4369 C CA . ARG A 1 584 ? 5.160 17.553 -31.505 1.00 75.56 584 ARG A CA 1
ATOM 4370 C C . ARG A 1 584 ? 3.870 18.280 -31.864 1.00 75.56 584 ARG A C 1
ATOM 4372 O O . ARG A 1 584 ? 2.963 17.701 -32.459 1.00 75.56 584 ARG A O 1
ATOM 4379 N N . ARG A 1 585 ? 3.775 19.551 -31.476 1.00 67.69 585 ARG A N 1
ATOM 4380 C CA . ARG A 1 585 ? 2.652 20.415 -31.850 1.00 67.69 585 ARG A CA 1
ATOM 4381 C C . ARG A 1 585 ? 2.790 20.762 -33.336 1.00 67.69 585 ARG A C 1
ATOM 4383 O O . ARG A 1 585 ? 3.828 21.290 -33.717 1.00 67.69 585 ARG A O 1
ATOM 4390 N N . LYS A 1 586 ? 1.797 20.413 -34.156 1.00 58.00 586 LYS A N 1
ATOM 4391 C CA . LYS A 1 586 ? 1.813 20.580 -35.623 1.00 58.00 586 LYS A CA 1
ATOM 4392 C C . LYS A 1 586 ? 1.074 21.838 -36.085 1.00 58.00 586 LYS A C 1
ATOM 4394 O O . LYS A 1 586 ? 1.400 22.381 -37.131 1.00 58.00 586 LYS A O 1
ATOM 4399 N N . PHE A 1 587 ? 0.097 22.314 -35.311 1.00 49.00 587 PHE A N 1
ATOM 4400 C CA . PHE A 1 587 ? -0.706 23.486 -35.662 1.00 49.00 587 PHE A CA 1
ATOM 4401 C C . PHE A 1 587 ? -0.465 24.634 -34.680 1.00 49.00 587 PHE A C 1
ATOM 4403 O O . PHE A 1 587 ? -0.686 24.497 -33.474 1.00 49.00 587 PHE A O 1
ATOM 4410 N N . PHE A 1 588 ? -0.054 25.791 -35.200 1.00 43.50 588 PHE A N 1
ATOM 4411 C CA . PHE A 1 588 ? -0.199 27.056 -34.488 1.00 43.50 588 PHE A CA 1
ATOM 4412 C C . PHE A 1 588 ? -1.603 27.589 -34.791 1.00 43.50 588 PHE A C 1
ATOM 4414 O O . PHE A 1 588 ? -1.818 28.236 -35.808 1.00 43.50 588 PHE A O 1
ATOM 4421 N N . TYR A 1 589 ? -2.532 27.296 -33.875 1.00 41.00 589 TYR A N 1
ATOM 4422 C CA . TYR A 1 589 ? -3.951 27.685 -33.862 1.00 41.00 589 TYR A CA 1
ATOM 4423 C C . TYR A 1 589 ? -4.888 26.874 -34.774 1.00 41.00 589 TYR A C 1
ATOM 4425 O O . TYR A 1 589 ? -4.569 26.522 -35.903 1.00 41.00 589 TYR A O 1
ATOM 4433 N N . SER A 1 590 ? -6.075 26.570 -34.240 1.00 38.03 590 SER A N 1
ATOM 4434 C CA . SER A 1 590 ? -7.174 25.914 -34.953 1.00 38.03 590 SER A CA 1
ATOM 4435 C C . SER A 1 590 ? -8.155 26.967 -35.469 1.00 38.03 590 SER A C 1
ATOM 4437 O O . SER A 1 590 ? -8.675 27.760 -34.678 1.00 38.03 590 SER A O 1
ATOM 4439 N N . ASP A 1 591 ? -8.454 26.936 -36.772 1.00 40.47 591 ASP A N 1
ATOM 4440 C CA . ASP A 1 591 ? -9.481 27.768 -37.425 1.00 40.47 591 ASP A CA 1
ATOM 4441 C C . ASP A 1 591 ? -10.879 27.610 -36.784 1.00 40.47 591 ASP A C 1
ATOM 4443 O O . ASP A 1 591 ? -11.743 28.463 -36.970 1.00 40.47 591 ASP A O 1
ATOM 4447 N N . GLN A 1 592 ? -11.118 26.559 -35.987 1.00 42.06 592 GLN A N 1
ATOM 4448 C CA . GLN A 1 592 ? -12.384 26.374 -35.263 1.00 42.06 592 GLN A CA 1
ATOM 4449 C C . GLN A 1 592 ? -12.549 27.302 -34.045 1.00 42.06 592 GLN A C 1
ATOM 4451 O O . GLN A 1 592 ? -13.669 27.452 -33.562 1.00 42.06 592 GLN A O 1
ATOM 4456 N N . ASN A 1 593 ? -11.476 27.948 -33.569 1.00 46.38 593 ASN A N 1
ATOM 4457 C CA . ASN A 1 593 ? -11.482 28.771 -32.348 1.00 46.38 593 ASN A CA 1
ATOM 4458 C C . ASN A 1 593 ? -11.403 30.293 -32.605 1.00 46.38 593 ASN A C 1
ATOM 4460 O O . ASN A 1 593 ? -11.309 31.072 -31.651 1.00 46.38 593 ASN A O 1
ATOM 4464 N N . VAL A 1 594 ? -11.430 30.735 -33.868 1.00 48.84 594 VAL A N 1
ATOM 4465 C CA . VAL A 1 594 ? -11.457 32.160 -34.245 1.00 48.84 594 VAL A CA 1
ATOM 4466 C C . VAL A 1 594 ? -12.827 32.483 -34.837 1.00 48.84 594 VAL A C 1
ATOM 4468 O O . VAL A 1 594 ? -13.138 32.073 -35.954 1.00 48.84 594 VAL A O 1
ATOM 4471 N N . ASP A 1 595 ? -13.665 33.219 -34.101 1.00 49.94 595 ASP A N 1
ATOM 4472 C CA . ASP A 1 595 ? -14.974 33.623 -34.617 1.00 49.94 595 ASP A CA 1
ATOM 4473 C C . ASP A 1 595 ? -14.784 34.734 -35.658 1.00 49.94 595 ASP A C 1
ATOM 4475 O O . ASP A 1 595 ? -14.429 35.871 -35.341 1.00 49.94 595 ASP A O 1
ATOM 4479 N N . SER A 1 596 ? -15.054 34.426 -36.929 1.00 50.22 596 SER A N 1
ATOM 4480 C CA . SER A 1 596 ? -14.968 35.383 -38.039 1.00 50.22 596 SER A CA 1
ATOM 4481 C C . SER A 1 596 ? -15.925 36.579 -37.901 1.00 50.22 596 SER A C 1
ATOM 4483 O O . SER A 1 596 ? -15.885 37.500 -38.720 1.00 50.22 596 SER A O 1
ATOM 4485 N N . ARG A 1 597 ? -16.829 36.543 -36.913 1.00 50.88 597 ARG A N 1
ATOM 4486 C CA . ARG A 1 597 ? -17.804 37.591 -36.597 1.00 50.88 597 ARG A CA 1
ATOM 4487 C C . ARG A 1 597 ? -17.366 38.481 -35.434 1.00 50.88 597 ARG A C 1
ATOM 4489 O O . ARG A 1 597 ? -18.027 39.493 -35.221 1.00 50.88 597 ARG A O 1
ATOM 4496 N N . ASP A 1 598 ? -16.281 38.152 -34.724 1.00 56.41 598 ASP A N 1
ATOM 4497 C CA . ASP A 1 598 ? -15.725 38.986 -33.653 1.00 56.41 598 ASP A CA 1
ATOM 4498 C C . ASP A 1 598 ? -14.638 39.937 -34.206 1.00 56.41 598 ASP A C 1
ATOM 4500 O O . ASP A 1 598 ? -13.490 39.536 -34.450 1.00 56.41 598 ASP A O 1
ATOM 4504 N N . PRO A 1 599 ? -14.958 41.230 -34.409 1.00 55.69 599 PRO A N 1
ATOM 4505 C CA . PRO A 1 599 ? -14.014 42.195 -34.958 1.00 55.69 599 PRO A CA 1
ATOM 4506 C C . PRO A 1 599 ? -12.843 42.505 -34.014 1.00 55.69 599 PRO A C 1
ATOM 4508 O O . PRO A 1 599 ? -11.804 42.960 -34.498 1.00 55.69 599 PRO A O 1
ATOM 4511 N N . VAL A 1 600 ? -12.975 42.266 -32.703 1.00 55.56 600 VAL A N 1
ATOM 4512 C CA . VAL A 1 600 ? -11.928 42.529 -31.702 1.00 55.56 600 VAL A CA 1
ATOM 4513 C C . VAL A 1 600 ? -10.888 41.414 -31.721 1.00 55.56 600 VAL A C 1
ATOM 4515 O O . VAL A 1 600 ? -9.692 41.705 -31.799 1.00 55.56 600 VAL A O 1
ATOM 4518 N N . GLN A 1 601 ? -11.327 40.152 -31.741 1.00 54.78 601 GLN A N 1
ATOM 4519 C CA . GLN A 1 601 ? -10.433 38.992 -31.834 1.00 54.78 601 GLN A CA 1
ATOM 4520 C C . GLN A 1 601 ? -9.627 39.016 -33.143 1.00 54.78 601 GLN A C 1
ATOM 4522 O O . GLN A 1 601 ? -8.403 38.871 -33.130 1.00 54.78 601 GLN A O 1
ATOM 4527 N N . LEU A 1 602 ? -10.288 39.315 -34.268 1.00 57.06 602 LEU A N 1
ATOM 4528 C CA . LEU A 1 602 ? -9.625 39.480 -35.566 1.00 57.06 602 LEU A CA 1
ATOM 4529 C C . LEU A 1 602 ? -8.648 40.667 -35.587 1.00 57.06 602 LEU A C 1
ATOM 4531 O O . LEU A 1 602 ? -7.632 40.621 -36.280 1.00 57.06 602 LEU A O 1
ATOM 4535 N N . ASN A 1 603 ? -8.941 41.742 -34.848 1.00 60.66 603 ASN A N 1
ATOM 4536 C CA . ASN A 1 603 ? -8.051 42.899 -34.739 1.00 60.66 603 ASN A CA 1
ATOM 4537 C C . ASN A 1 603 ? -6.782 42.579 -33.955 1.00 60.66 603 ASN A C 1
ATOM 4539 O O . ASN A 1 603 ? -5.695 42.919 -34.414 1.00 60.66 603 ASN A O 1
ATOM 4543 N N . LEU A 1 604 ? -6.917 41.905 -32.814 1.00 57.00 604 LEU A N 1
ATOM 4544 C CA . LEU A 1 604 ? -5.784 41.467 -32.001 1.00 57.00 604 LEU A CA 1
ATOM 4545 C C . LEU A 1 604 ? -4.871 40.523 -32.791 1.00 57.00 604 LEU A C 1
ATOM 4547 O O . LEU A 1 604 ? -3.661 40.724 -32.813 1.00 57.00 604 LEU A O 1
ATOM 4551 N N . LEU A 1 605 ? -5.455 39.570 -33.520 1.00 57.59 605 LEU A N 1
ATOM 4552 C CA . LEU A 1 605 ? -4.711 38.611 -34.335 1.00 57.59 605 LEU A CA 1
ATOM 4553 C C . LEU A 1 605 ? -3.969 39.278 -35.507 1.00 57.59 605 LEU A C 1
ATOM 4555 O O . LEU A 1 605 ? -2.822 38.945 -35.793 1.00 57.59 605 LEU A O 1
ATOM 4559 N N . TYR A 1 606 ? -4.593 40.269 -36.150 1.00 61.44 606 TYR A N 1
ATOM 4560 C CA . TYR A 1 606 ? -3.949 41.079 -37.186 1.00 61.44 606 TYR A CA 1
ATOM 4561 C C . TYR A 1 606 ? -2.771 41.902 -36.645 1.00 61.44 606 TYR A C 1
ATOM 4563 O O . TYR A 1 606 ? -1.719 41.949 -37.280 1.00 61.44 606 TYR A O 1
ATOM 4571 N N . VAL A 1 607 ? -2.935 42.548 -35.485 1.00 63.78 607 VAL A N 1
ATOM 4572 C CA . VAL A 1 607 ? -1.869 43.346 -34.854 1.00 63.78 607 VAL A CA 1
ATOM 4573 C C . VAL A 1 607 ? -0.692 42.453 -34.465 1.00 63.78 607 VAL A C 1
ATOM 4575 O O . VAL A 1 607 ? 0.444 42.790 -34.784 1.00 63.78 607 VAL A O 1
ATOM 4578 N N . GLN A 1 608 ? -0.972 41.287 -33.879 1.00 58.06 608 GLN A N 1
ATOM 4579 C CA . GLN A 1 608 ? 0.031 40.279 -33.539 1.00 58.06 608 GLN A CA 1
ATOM 4580 C C . GLN A 1 608 ? 0.829 39.842 -34.780 1.00 58.06 608 GLN A C 1
ATOM 4582 O O . GLN A 1 608 ? 2.052 39.948 -34.796 1.00 58.06 608 GLN A O 1
ATOM 4587 N N . ALA A 1 609 ? 0.143 39.446 -35.860 1.00 60.62 609 ALA A N 1
ATOM 4588 C CA . ALA A 1 609 ? 0.788 38.995 -37.094 1.00 60.62 609 ALA A CA 1
ATOM 4589 C C . ALA A 1 609 ? 1.615 40.100 -37.776 1.00 60.62 609 ALA A C 1
ATOM 4591 O O . ALA A 1 609 ? 2.709 39.838 -38.275 1.00 60.62 609 ALA A O 1
ATOM 4592 N N . ARG A 1 610 ? 1.122 41.347 -37.778 1.00 67.75 610 ARG A N 1
ATOM 4593 C CA . ARG A 1 610 ? 1.871 42.505 -38.286 1.00 67.75 610 ARG A CA 1
ATOM 4594 C C . ARG A 1 610 ? 3.170 42.692 -37.505 1.00 67.75 610 ARG A C 1
ATOM 4596 O O . ARG A 1 610 ? 4.230 42.841 -38.112 1.00 67.75 610 ARG A O 1
ATOM 4603 N N . ASP A 1 611 ? 3.085 42.689 -36.179 1.00 64.81 611 ASP A N 1
ATOM 4604 C CA . ASP A 1 611 ? 4.234 42.941 -35.312 1.00 64.81 611 ASP A CA 1
ATOM 4605 C C . ASP A 1 611 ? 5.262 41.804 -35.417 1.00 64.81 611 ASP A C 1
ATOM 4607 O O . ASP A 1 611 ? 6.464 42.064 -35.478 1.00 64.81 611 ASP A O 1
ATOM 4611 N N . ASP A 1 612 ? 4.809 40.557 -35.551 1.00 59.16 612 ASP A N 1
ATOM 4612 C CA . ASP A 1 612 ? 5.678 39.395 -35.750 1.00 59.16 612 ASP A CA 1
ATOM 4613 C C . ASP A 1 612 ? 6.398 39.417 -37.108 1.00 59.16 612 ASP A C 1
ATOM 4615 O O . ASP A 1 612 ? 7.584 39.085 -37.182 1.00 59.16 612 ASP A O 1
ATOM 4619 N N . ILE A 1 613 ? 5.735 39.872 -38.178 1.00 64.69 613 ILE A N 1
ATOM 4620 C CA . ILE A 1 613 ? 6.367 40.073 -39.493 1.00 64.69 613 ILE A CA 1
ATOM 4621 C C . ILE A 1 613 ? 7.412 41.195 -39.416 1.00 64.69 613 ILE A C 1
ATOM 4623 O O . ILE A 1 613 ? 8.556 41.006 -39.831 1.00 64.69 613 ILE A O 1
ATOM 4627 N N . LEU A 1 614 ? 7.058 42.356 -38.853 1.00 67.06 614 LEU A N 1
ATOM 4628 C CA . LEU A 1 614 ? 7.951 43.519 -38.755 1.00 67.06 614 LEU A CA 1
ATOM 4629 C C . LEU A 1 614 ? 9.200 43.244 -37.908 1.00 67.06 614 LEU A C 1
ATOM 4631 O O . LEU A 1 614 ? 10.295 43.717 -38.238 1.00 67.06 614 LEU A O 1
ATOM 4635 N N . ASN A 1 615 ? 9.042 42.467 -36.836 1.00 62.16 615 ASN A N 1
ATOM 4636 C CA . ASN A 1 615 ? 10.131 42.075 -35.945 1.00 62.16 615 ASN A CA 1
ATOM 4637 C C . ASN A 1 615 ? 10.979 40.918 -36.492 1.00 62.16 615 ASN A C 1
ATOM 4639 O O . ASN A 1 615 ? 12.038 40.638 -35.932 1.00 62.16 615 ASN A O 1
ATOM 4643 N N . GLY A 1 616 ? 10.557 40.287 -37.593 1.00 55.53 616 GLY A N 1
ATOM 4644 C CA . GLY A 1 616 ? 11.245 39.147 -38.200 1.00 55.53 616 GLY A CA 1
ATOM 4645 C C . GLY A 1 616 ? 10.987 37.813 -37.493 1.00 55.53 616 GLY A C 1
ATOM 4646 O O . GLY A 1 616 ? 11.618 36.819 -37.841 1.00 55.53 616 GLY A O 1
ATOM 4647 N N . SER A 1 617 ? 10.057 37.773 -36.533 1.00 50.97 617 SER A N 1
ATOM 4648 C CA . SER A 1 617 ? 9.599 36.543 -35.872 1.00 50.97 617 SER A CA 1
ATOM 4649 C C . SER A 1 617 ? 8.856 35.617 -36.842 1.00 50.97 617 SER A C 1
ATOM 4651 O O . SER A 1 617 ? 8.876 34.404 -36.659 1.00 50.97 617 SER A O 1
ATOM 4653 N N . HIS A 1 618 ? 8.227 36.181 -37.882 1.00 55.41 618 HIS A N 1
ATOM 4654 C CA . HIS A 1 618 ? 7.568 35.435 -38.953 1.00 55.41 618 HIS A CA 1
ATOM 4655 C C . HIS A 1 618 ? 8.207 35.773 -40.317 1.00 55.41 618 HIS A C 1
ATOM 4657 O O . HIS A 1 618 ? 7.907 36.823 -40.897 1.00 55.41 618 HIS A O 1
ATOM 4663 N N . PRO A 1 619 ? 9.117 34.931 -40.843 1.00 53.50 619 PRO A N 1
ATOM 4664 C CA . PRO A 1 619 ? 9.847 35.244 -42.065 1.00 53.50 619 PRO A CA 1
ATOM 4665 C C . PRO A 1 619 ? 8.938 35.153 -43.297 1.00 53.50 619 PRO A C 1
ATOM 4667 O O . PRO A 1 619 ? 8.402 34.100 -43.630 1.00 53.50 619 PRO A O 1
ATOM 4670 N N . VAL A 1 620 ? 8.798 36.266 -44.018 1.00 59.00 620 VAL A N 1
ATOM 4671 C CA . VAL A 1 620 ? 8.032 36.355 -45.270 1.00 59.00 620 VAL A CA 1
ATOM 4672 C C . VAL A 1 620 ? 8.928 36.801 -46.423 1.00 59.00 620 VAL A C 1
ATOM 4674 O O . VAL A 1 620 ? 9.867 37.577 -46.242 1.00 59.00 620 VAL A O 1
ATOM 4677 N N . SER A 1 621 ? 8.643 36.331 -47.640 1.00 68.38 621 SER A N 1
ATOM 4678 C CA . SER A 1 621 ? 9.339 36.797 -48.848 1.00 68.38 621 SER A CA 1
ATOM 4679 C C . SER A 1 621 ? 9.076 38.285 -49.098 1.00 68.38 621 SER A C 1
ATOM 4681 O O . SER A 1 621 ? 7.964 38.753 -48.846 1.00 68.38 621 SER A O 1
ATOM 4683 N N . PHE A 1 622 ? 10.041 38.992 -49.691 1.00 71.88 622 PHE A N 1
ATOM 4684 C CA . PHE A 1 622 ? 9.930 40.425 -49.992 1.00 71.88 622 PHE A CA 1
ATOM 4685 C C . PHE A 1 622 ? 8.643 40.811 -50.742 1.00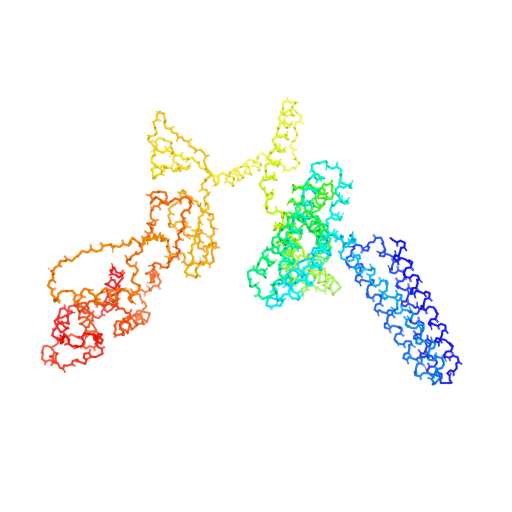 71.88 622 PHE A C 1
ATOM 4687 O O . PHE A 1 622 ? 7.987 41.775 -50.360 1.00 71.88 622 PHE A O 1
ATOM 4694 N N . ASP A 1 623 ? 8.248 40.047 -51.765 1.00 70.50 623 ASP A N 1
ATOM 4695 C CA . ASP A 1 623 ? 7.051 40.365 -52.556 1.00 70.50 623 ASP A CA 1
ATOM 4696 C C . ASP A 1 623 ? 5.764 40.251 -51.723 1.00 70.50 623 ASP A C 1
ATOM 4698 O O . ASP A 1 623 ? 4.961 41.180 -51.705 1.00 70.50 623 ASP A O 1
ATOM 4702 N N . LYS A 1 624 ? 5.627 39.189 -50.918 1.00 68.31 624 LYS A N 1
ATOM 4703 C CA . LYS A 1 624 ? 4.497 39.033 -49.983 1.00 68.31 624 LYS A CA 1
ATOM 4704 C C . LYS A 1 624 ? 4.478 40.097 -48.886 1.00 68.31 624 LYS A C 1
ATOM 4706 O O . LYS A 1 624 ? 3.404 40.537 -48.487 1.00 68.31 624 LYS A O 1
ATOM 4711 N N . ALA A 1 625 ? 5.648 40.522 -48.403 1.00 71.56 625 ALA A N 1
ATOM 4712 C CA . ALA A 1 625 ? 5.738 41.629 -47.457 1.00 71.56 625 ALA A CA 1
ATOM 4713 C C . ALA A 1 625 ? 5.209 42.926 -48.092 1.00 71.56 625 ALA A C 1
ATOM 4715 O O . ALA A 1 625 ? 4.453 43.653 -47.454 1.00 71.56 625 ALA A O 1
ATOM 4716 N N . CYS A 1 626 ? 5.540 43.194 -49.363 1.00 76.25 626 CYS A N 1
ATOM 4717 C CA . CYS A 1 626 ? 5.003 44.339 -50.100 1.00 76.25 626 CYS A CA 1
ATOM 4718 C C . CYS A 1 626 ? 3.485 44.246 -50.331 1.00 76.25 626 CYS A C 1
ATOM 4720 O O . CYS A 1 626 ? 2.808 45.266 -50.200 1.00 76.25 626 CYS A O 1
ATOM 4722 N N . ASP A 1 627 ? 2.946 43.058 -50.616 1.00 73.00 627 ASP A N 1
ATOM 4723 C CA . ASP A 1 627 ? 1.498 42.847 -50.751 1.00 73.00 627 ASP A CA 1
ATOM 4724 C C . ASP A 1 627 ? 0.770 43.095 -49.421 1.00 73.00 627 ASP A C 1
ATOM 4726 O O . ASP A 1 627 ? -0.213 43.837 -49.377 1.00 73.00 627 ASP A O 1
ATOM 4730 N N . PHE A 1 628 ? 1.306 42.564 -48.316 1.00 73.38 628 PHE A N 1
ATOM 4731 C CA . PHE A 1 628 ? 0.793 42.799 -46.963 1.00 73.38 628 PHE A CA 1
ATOM 4732 C C . PHE A 1 628 ? 0.786 44.291 -46.599 1.00 73.38 628 PHE A C 1
ATOM 4734 O O . PHE A 1 628 ? -0.223 44.813 -46.123 1.00 73.38 628 PHE A O 1
ATOM 4741 N N . CYS A 1 629 ? 1.867 45.010 -46.913 1.00 75.56 629 CYS A N 1
ATOM 4742 C CA . CYS A 1 629 ? 1.933 46.462 -46.745 1.00 75.56 629 CYS A CA 1
ATOM 4743 C C . CYS A 1 629 ? 0.890 47.196 -47.596 1.00 75.56 629 CYS A C 1
ATOM 4745 O O . CYS A 1 629 ? 0.340 48.204 -47.155 1.00 75.56 629 CYS A O 1
ATOM 4747 N N . GLY A 1 630 ? 0.619 46.715 -48.814 1.00 75.25 630 GLY A N 1
ATOM 4748 C CA . GLY A 1 630 ? -0.398 47.277 -49.703 1.00 75.25 630 GLY A CA 1
ATOM 4749 C C . GLY A 1 630 ? -1.799 47.171 -49.103 1.00 75.25 630 GLY A C 1
ATOM 4750 O O . GLY A 1 630 ? -2.550 48.149 -49.114 1.00 75.25 630 GLY A O 1
ATOM 4751 N N . TYR A 1 631 ? -2.114 46.028 -48.488 1.00 73.31 631 TYR A N 1
ATOM 4752 C CA . TYR A 1 631 ? -3.343 45.854 -47.714 1.00 73.31 631 TYR A CA 1
ATOM 4753 C C . TYR A 1 631 ? -3.364 46.750 -46.472 1.00 73.31 631 TYR A C 1
ATOM 4755 O O . TYR A 1 631 ? -4.357 47.433 -46.240 1.00 73.31 631 TYR A O 1
ATOM 4763 N N . GLN A 1 632 ? -2.264 46.841 -45.718 1.00 71.69 632 GLN A N 1
ATOM 4764 C CA . GLN A 1 632 ? -2.156 47.741 -44.562 1.00 71.69 632 GLN A CA 1
ATOM 4765 C C . GLN A 1 632 ? -2.395 49.213 -44.950 1.00 71.69 632 GLN A C 1
ATOM 4767 O O . GLN A 1 632 ? -3.090 49.931 -44.230 1.00 71.69 632 GLN A O 1
ATOM 4772 N N . CYS A 1 633 ? -1.905 49.654 -46.113 1.00 74.81 633 CYS A N 1
ATOM 4773 C CA . CYS A 1 633 ? -2.154 51.002 -46.633 1.00 74.81 633 CYS A CA 1
ATOM 4774 C C . CYS A 1 633 ? -3.632 51.234 -46.967 1.00 74.81 633 CYS A C 1
ATOM 4776 O O . CYS A 1 633 ? -4.164 52.299 -46.659 1.00 74.81 633 CYS A O 1
ATOM 4778 N N . GLN A 1 634 ? -4.312 50.236 -47.537 1.00 71.19 634 GLN A N 1
ATOM 4779 C CA . GLN A 1 634 ? -5.755 50.295 -47.784 1.00 71.19 634 GLN A CA 1
ATOM 4780 C C . GLN A 1 634 ? -6.547 50.385 -46.470 1.00 71.19 634 GLN A C 1
ATOM 4782 O O . GLN A 1 634 ? -7.514 51.138 -46.388 1.00 71.19 634 GLN A O 1
ATOM 4787 N N . ILE A 1 635 ? -6.116 49.662 -45.429 1.00 68.50 635 ILE A N 1
ATOM 4788 C CA . ILE A 1 635 ? -6.740 49.683 -44.097 1.00 68.50 635 ILE A CA 1
ATOM 4789 C C . ILE A 1 635 ? -6.560 51.052 -43.421 1.00 68.50 635 ILE A C 1
ATOM 4791 O O . ILE A 1 635 ? -7.503 51.571 -42.830 1.00 68.50 635 ILE A O 1
ATOM 4795 N N . GLN A 1 636 ? -5.358 51.631 -43.488 1.00 70.25 636 GLN A N 1
ATOM 4796 C CA . GLN A 1 636 ? -4.995 52.829 -42.723 1.00 70.25 636 GLN A CA 1
ATOM 4797 C C . GLN A 1 636 ? -5.318 54.146 -43.445 1.00 70.25 636 GLN A C 1
ATOM 4799 O O . GLN A 1 636 ? -5.670 55.129 -42.794 1.00 70.25 636 GLN A O 1
ATOM 4804 N N . PHE A 1 637 ? -5.210 54.175 -44.776 1.00 75.88 637 PHE A N 1
ATOM 4805 C CA . PHE A 1 637 ? -5.339 55.395 -45.583 1.00 75.88 637 PHE A CA 1
ATOM 4806 C C . PHE A 1 637 ? -6.509 55.361 -46.582 1.00 75.88 637 PHE A C 1
ATOM 4808 O O . PHE A 1 637 ? -6.789 56.379 -47.220 1.00 75.88 637 PHE A O 1
ATOM 4815 N N . GLY A 1 638 ? -7.218 54.233 -46.701 1.00 72.19 638 GLY A N 1
ATOM 4816 C CA . GLY A 1 638 ? -8.312 54.050 -47.660 1.00 72.19 638 GLY A CA 1
ATOM 4817 C C . GLY A 1 638 ? -7.823 53.904 -49.104 1.00 72.19 638 GLY A C 1
ATOM 4818 O O . GLY A 1 638 ? -6.668 53.554 -49.340 1.00 72.19 638 GLY A O 1
ATOM 4819 N N . ASP A 1 639 ? -8.702 54.170 -50.077 1.00 76.81 639 ASP A N 1
ATOM 4820 C CA . ASP A 1 639 ? -8.417 53.962 -51.503 1.00 76.81 639 ASP A CA 1
ATOM 4821 C C . ASP A 1 639 ? -7.179 54.718 -51.994 1.00 76.81 639 ASP A C 1
ATOM 4823 O O . ASP A 1 639 ? -6.944 55.885 -51.661 1.00 76.81 639 ASP A O 1
ATOM 4827 N N . HIS A 1 640 ? -6.400 54.056 -52.852 1.00 75.81 640 HIS A N 1
ATOM 4828 C CA . HIS A 1 640 ? -5.191 54.639 -53.417 1.00 75.81 640 HIS A CA 1
ATOM 4829 C C . HIS A 1 640 ? -5.490 55.929 -54.212 1.00 75.81 640 HIS A C 1
ATOM 4831 O O . HIS A 1 640 ? -6.370 55.952 -55.066 1.00 75.81 640 HIS A O 1
ATOM 4837 N N . LYS A 1 641 ? -4.759 57.021 -53.961 1.00 77.56 641 LYS A N 1
ATOM 4838 C CA . LYS A 1 641 ? -4.882 58.278 -54.717 1.00 77.56 641 LYS A CA 1
ATOM 4839 C C . LYS A 1 641 ? -3.540 58.608 -55.348 1.00 77.56 641 LYS A C 1
ATOM 4841 O O . LYS A 1 641 ? -2.601 58.933 -54.622 1.00 77.56 641 LYS A O 1
ATOM 4846 N N . GLU A 1 642 ? -3.465 58.564 -56.678 1.00 72.31 642 GLU A N 1
ATOM 4847 C CA . GLU A 1 642 ? -2.209 58.738 -57.430 1.00 72.31 642 GLU A CA 1
ATOM 4848 C C . GLU A 1 642 ? -1.523 60.088 -57.165 1.00 72.31 642 GLU A C 1
ATOM 4850 O O . GLU A 1 642 ? -0.299 60.184 -57.240 1.00 72.31 642 GLU A O 1
ATOM 4855 N N . ASP A 1 643 ? -2.280 61.120 -56.781 1.00 71.12 643 ASP A N 1
ATOM 4856 C CA . ASP A 1 643 ? -1.737 62.444 -56.467 1.00 71.12 643 ASP A CA 1
ATOM 4857 C C . ASP A 1 643 ? -1.058 62.528 -55.092 1.00 71.12 643 ASP A C 1
ATOM 4859 O O . ASP A 1 643 ? -0.121 63.310 -54.928 1.00 71.12 643 ASP A O 1
ATOM 4863 N N . LYS A 1 644 ? -1.500 61.720 -54.115 1.00 75.12 644 LYS A N 1
ATOM 4864 C CA . LYS A 1 644 ? -1.008 61.740 -52.722 1.00 75.12 644 LYS A CA 1
ATOM 4865 C C . LYS A 1 644 ? -0.069 60.582 -52.383 1.00 75.12 644 LYS A C 1
ATOM 4867 O O . LYS A 1 644 ? 0.890 60.783 -51.649 1.00 75.12 644 LYS A O 1
ATOM 4872 N N . HIS A 1 645 ? -0.332 59.380 -52.888 1.00 79.25 645 HIS A N 1
ATOM 4873 C CA . HIS A 1 645 ? 0.396 58.164 -52.518 1.00 79.25 645 HIS A CA 1
ATOM 4874 C C . HIS A 1 645 ? 1.573 57.929 -53.477 1.00 79.25 645 HIS A C 1
ATOM 4876 O O . HIS A 1 645 ? 1.548 57.038 -54.326 1.00 79.25 645 HIS A O 1
ATOM 4882 N N . LYS A 1 646 ? 2.592 58.789 -53.363 1.00 75.31 646 LYS A N 1
ATOM 4883 C CA . LYS A 1 646 ? 3.838 58.746 -54.148 1.00 75.31 646 LYS A CA 1
ATOM 4884 C C . LYS A 1 646 ? 5.026 58.353 -53.256 1.00 75.31 646 LYS A C 1
ATOM 4886 O O . LYS A 1 646 ? 4.926 58.498 -52.041 1.00 75.31 646 LYS A O 1
ATOM 4891 N N . PRO A 1 647 ? 6.149 57.873 -53.829 1.00 68.88 647 PRO A N 1
ATOM 4892 C CA . PRO A 1 647 ? 7.334 57.511 -53.051 1.00 68.88 647 PRO A CA 1
ATOM 4893 C C . PRO A 1 647 ? 7.800 58.650 -52.129 1.00 68.88 647 PRO A C 1
ATOM 4895 O O . PRO A 1 647 ? 7.966 59.777 -52.597 1.00 68.88 647 PRO A O 1
ATOM 4898 N N . GLY A 1 648 ? 8.007 58.351 -50.845 1.00 71.00 648 GLY A N 1
ATOM 4899 C CA . GLY A 1 648 ? 8.263 59.313 -49.769 1.00 71.00 648 GLY A CA 1
ATOM 4900 C C . GLY A 1 648 ? 7.050 59.613 -48.877 1.00 71.00 648 GLY A C 1
ATOM 4901 O O . GLY A 1 648 ? 7.173 60.423 -47.962 1.00 71.00 648 GLY A O 1
ATOM 4902 N N . PHE A 1 649 ? 5.896 58.988 -49.132 1.00 78.25 649 PHE A N 1
ATOM 4903 C CA . PHE A 1 649 ? 4.679 59.147 -48.326 1.00 78.25 649 PHE A CA 1
ATOM 4904 C C . PHE A 1 649 ? 4.627 58.173 -47.136 1.00 78.25 649 PHE A C 1
ATOM 4906 O O . PHE A 1 649 ? 4.055 58.519 -46.105 1.00 78.25 649 PHE A O 1
ATOM 4913 N N . LEU A 1 650 ? 5.219 56.977 -47.254 1.00 76.50 650 LEU A N 1
ATOM 4914 C CA . LEU A 1 650 ? 5.226 55.966 -46.187 1.00 76.50 650 LEU A CA 1
ATOM 4915 C C . LEU A 1 650 ? 6.566 55.944 -45.443 1.00 76.50 650 LEU A C 1
ATOM 4917 O O . LEU A 1 650 ? 7.628 55.915 -46.069 1.00 76.50 650 LEU A O 1
ATOM 4921 N N . ASP A 1 651 ? 6.532 55.847 -44.109 1.00 77.38 651 ASP A N 1
ATOM 4922 C CA . ASP A 1 651 ? 7.725 55.458 -43.352 1.00 77.38 651 ASP A CA 1
ATOM 4923 C C . ASP A 1 651 ? 7.929 53.943 -43.464 1.00 77.38 651 ASP A C 1
ATOM 4925 O O . ASP A 1 651 ? 7.309 53.144 -42.764 1.00 77.38 651 ASP A O 1
ATOM 4929 N N . LEU A 1 652 ? 8.826 53.529 -44.360 1.00 72.81 652 LEU A N 1
ATOM 4930 C CA . LEU A 1 652 ? 9.106 52.118 -44.641 1.00 72.81 652 LEU A CA 1
ATOM 4931 C C . LEU A 1 652 ? 9.536 51.310 -43.405 1.00 72.81 652 LEU A C 1
ATOM 4933 O O . LEU A 1 652 ? 9.432 50.084 -43.441 1.00 72.81 652 LEU A O 1
ATOM 4937 N N . LYS A 1 653 ? 9.993 51.962 -42.326 1.00 70.62 653 LYS A N 1
ATOM 4938 C CA . LYS A 1 653 ? 10.351 51.297 -41.063 1.00 70.62 653 LYS A CA 1
ATOM 4939 C C . LYS A 1 653 ? 9.148 50.725 -40.314 1.00 70.62 653 LYS A C 1
ATOM 4941 O O . LYS A 1 653 ? 9.332 49.780 -39.554 1.00 70.62 653 LYS A O 1
ATOM 4946 N N . GLU A 1 654 ? 7.958 51.286 -40.513 1.00 69.44 654 GLU A N 1
ATOM 4947 C CA . GLU A 1 654 ? 6.730 50.861 -39.824 1.00 69.44 654 GLU A CA 1
ATOM 4948 C C . GLU A 1 654 ? 5.917 49.831 -40.619 1.00 69.44 654 GLU A C 1
ATOM 4950 O O . GLU A 1 654 ? 4.975 49.241 -40.094 1.00 69.44 654 GLU A O 1
ATOM 4955 N N . PHE A 1 655 ? 6.268 49.610 -41.889 1.00 71.94 655 PHE A N 1
ATOM 4956 C CA . PHE A 1 655 ? 5.487 48.772 -42.802 1.00 71.94 655 PHE A CA 1
ATOM 4957 C C . PHE A 1 655 ? 6.255 47.531 -43.258 1.00 71.94 655 PHE A C 1
ATOM 4959 O O . PHE A 1 655 ? 5.670 46.458 -43.356 1.00 71.94 655 PHE A O 1
ATOM 4966 N N . ILE A 1 656 ? 7.567 47.632 -43.484 1.00 74.62 656 ILE A N 1
ATOM 4967 C CA . ILE A 1 656 ? 8.381 46.519 -43.981 1.00 74.62 656 ILE A CA 1
ATOM 4968 C C . ILE A 1 656 ? 9.362 46.035 -42.893 1.00 74.62 656 ILE A C 1
ATOM 4970 O O . ILE A 1 656 ? 9.956 46.862 -42.197 1.00 74.62 656 ILE A O 1
ATOM 4974 N N . PRO A 1 657 ? 9.615 44.712 -42.784 1.00 72.25 657 PRO A N 1
ATOM 4975 C CA . PRO A 1 657 ? 10.639 44.164 -41.894 1.00 72.25 657 PRO A CA 1
ATOM 4976 C C . PRO A 1 657 ? 12.008 44.827 -42.081 1.00 72.25 657 PRO A C 1
ATOM 4978 O O . PRO A 1 657 ? 12.422 45.124 -43.206 1.00 72.25 657 PRO A O 1
ATOM 4981 N N . LYS A 1 658 ? 12.760 45.001 -40.986 1.00 69.81 658 LYS A N 1
ATOM 4982 C CA . LYS A 1 658 ? 14.040 45.748 -40.966 1.00 69.81 658 LYS A CA 1
ATOM 4983 C C . LYS A 1 658 ? 15.047 45.307 -42.037 1.00 69.81 658 LYS A C 1
ATOM 4985 O O . LYS A 1 658 ? 15.834 46.120 -42.523 1.00 69.81 658 LYS A O 1
ATOM 4990 N N . GLU A 1 659 ? 14.995 44.039 -42.428 1.00 66.81 659 GLU A N 1
ATOM 4991 C CA . GLU A 1 659 ? 15.865 43.411 -43.426 1.00 66.81 659 GLU A CA 1
ATOM 4992 C C . GLU A 1 659 ? 15.607 43.901 -44.861 1.00 66.81 659 GLU A C 1
ATOM 4994 O O . GLU A 1 659 ? 16.533 43.981 -45.668 1.00 66.81 659 GLU A O 1
ATOM 4999 N N . TYR A 1 660 ? 14.376 44.310 -45.169 1.00 72.38 660 TYR A N 1
ATOM 5000 C CA . TYR A 1 660 ? 13.932 44.682 -46.514 1.00 72.38 660 TYR A CA 1
ATOM 5001 C C . TYR A 1 660 ? 13.825 46.197 -46.741 1.00 72.38 660 TYR A C 1
ATOM 5003 O O . TYR A 1 660 ? 13.582 46.643 -47.864 1.00 72.38 660 TYR A O 1
ATOM 5011 N N . ILE A 1 661 ? 14.072 47.014 -45.712 1.00 68.00 661 ILE A N 1
ATOM 5012 C CA . ILE A 1 661 ? 14.020 48.487 -45.790 1.00 68.00 661 ILE A CA 1
ATOM 5013 C C . ILE A 1 661 ? 14.989 49.034 -46.854 1.00 68.00 661 ILE A C 1
ATOM 5015 O O . ILE A 1 661 ? 14.698 50.020 -47.534 1.00 68.00 661 ILE A O 1
ATOM 5019 N N . LYS A 1 662 ? 16.133 48.369 -47.061 1.00 67.31 662 LYS A N 1
ATOM 5020 C CA . LYS A 1 662 ? 17.139 48.773 -48.059 1.00 67.31 662 LYS A CA 1
ATOM 5021 C C . LYS A 1 662 ? 16.695 48.539 -49.510 1.00 67.31 662 LYS A C 1
ATOM 5023 O O . LYS A 1 662 ? 17.280 49.133 -50.413 1.00 67.31 662 LYS A O 1
ATOM 5028 N N . ASN A 1 663 ? 15.648 47.742 -49.739 1.00 66.56 663 ASN A N 1
ATOM 5029 C CA . ASN A 1 663 ? 15.218 47.316 -51.074 1.00 66.56 663 ASN A CA 1
ATOM 5030 C C . ASN A 1 663 ? 14.300 48.335 -51.785 1.00 66.56 663 ASN A C 1
ATOM 5032 O O . ASN A 1 663 ? 13.864 48.070 -52.903 1.00 66.56 663 ASN A O 1
ATOM 5036 N N . LYS A 1 664 ? 14.007 49.498 -51.172 1.00 64.00 664 LYS A N 1
ATOM 5037 C CA . LYS A 1 664 ? 13.181 50.591 -51.743 1.00 64.00 664 LYS A CA 1
ATOM 5038 C C . LYS A 1 664 ? 11.861 50.100 -52.377 1.00 64.00 664 LYS A C 1
ATOM 5040 O O . LYS A 1 664 ? 11.477 50.529 -53.464 1.00 64.00 664 LYS A O 1
ATOM 5045 N N . GLY A 1 665 ? 11.158 49.203 -51.678 1.00 69.38 665 GLY A N 1
ATOM 5046 C CA . GLY A 1 665 ? 9.938 48.523 -52.144 1.00 69.38 665 GLY A CA 1
ATOM 5047 C C . GLY A 1 665 ? 8.668 49.377 -52.223 1.00 69.38 665 GLY A C 1
ATOM 5048 O O . GLY A 1 665 ? 7.624 48.868 -52.614 1.00 69.38 665 GLY A O 1
ATOM 5049 N N . GLU A 1 666 ? 8.736 50.669 -51.899 1.00 77.75 666 GLU A N 1
ATOM 5050 C CA . GLU A 1 666 ? 7.572 51.562 -51.780 1.00 77.75 666 GLU A CA 1
ATOM 5051 C C . GLU A 1 666 ? 6.714 51.618 -53.058 1.00 77.75 666 GLU A C 1
ATOM 5053 O O . GLU A 1 666 ? 5.488 51.622 -53.001 1.00 77.75 666 GLU A O 1
ATOM 5058 N N . LYS A 1 667 ? 7.345 51.549 -54.239 1.00 78.19 667 LYS A N 1
ATOM 5059 C CA . LYS A 1 667 ? 6.621 51.472 -55.520 1.00 78.19 667 LYS A CA 1
ATOM 5060 C C . LYS A 1 667 ? 5.801 50.184 -55.668 1.00 78.19 667 LYS A C 1
ATOM 5062 O O . LYS A 1 667 ? 4.703 50.236 -56.210 1.00 78.19 667 LYS A O 1
ATOM 5067 N N . LYS A 1 668 ? 6.316 49.041 -55.192 1.00 77.88 668 LYS A N 1
ATOM 5068 C CA . LYS A 1 668 ? 5.587 47.760 -55.211 1.00 77.88 668 LYS A CA 1
ATOM 5069 C C . LYS A 1 668 ? 4.428 47.773 -54.216 1.00 77.88 668 LYS A C 1
ATOM 5071 O O . LYS A 1 668 ? 3.351 47.304 -54.558 1.00 77.88 668 LYS A O 1
ATOM 5076 N N . ILE A 1 669 ? 4.621 48.387 -53.046 1.00 80.44 669 ILE A N 1
ATOM 5077 C CA . ILE A 1 669 ? 3.552 48.575 -52.054 1.00 80.44 669 ILE A CA 1
ATOM 5078 C C . ILE A 1 669 ? 2.404 49.387 -52.649 1.00 80.44 669 ILE A C 1
ATOM 5080 O O . ILE A 1 669 ? 1.254 48.969 -52.571 1.00 80.44 669 ILE A O 1
ATOM 5084 N N . PHE A 1 670 ? 2.695 50.522 -53.290 1.00 82.31 670 PHE A N 1
ATOM 5085 C CA . PHE A 1 670 ? 1.645 51.337 -53.901 1.00 82.31 670 PHE A CA 1
ATOM 5086 C C . PHE A 1 670 ? 0.973 50.653 -55.093 1.00 82.31 670 PHE A C 1
ATOM 5088 O O . PHE A 1 670 ? -0.224 50.840 -55.302 1.00 82.31 670 PHE A O 1
ATOM 5095 N N . GLN A 1 671 ? 1.695 49.804 -55.829 1.00 79.06 671 GLN A N 1
ATOM 5096 C CA . GLN A 1 671 ? 1.090 48.965 -56.861 1.00 79.06 671 GLN A CA 1
ATOM 5097 C C . GLN A 1 671 ? 0.113 47.939 -56.257 1.00 79.06 671 GLN A C 1
ATOM 5099 O O . GLN A 1 671 ? -0.992 47.780 -56.774 1.00 79.06 671 GLN A O 1
ATOM 5104 N N . ALA A 1 672 ? 0.475 47.293 -55.145 1.00 75.69 672 ALA A N 1
ATOM 5105 C CA . ALA A 1 672 ? -0.413 46.390 -54.409 1.00 75.69 672 ALA A CA 1
ATOM 5106 C C . ALA A 1 672 ? -1.613 47.135 -53.789 1.00 75.69 672 ALA A C 1
ATOM 5108 O O . ALA A 1 672 ? -2.748 46.661 -53.859 1.00 75.69 672 ALA A O 1
ATOM 5109 N N . HIS A 1 673 ? -1.394 48.349 -53.269 1.00 78.12 673 HIS A N 1
ATOM 5110 C CA . HIS A 1 673 ? -2.444 49.234 -52.752 1.00 78.12 673 HIS A CA 1
ATOM 5111 C C . HIS A 1 673 ? -3.446 49.620 -53.848 1.00 78.12 673 HIS A C 1
ATOM 5113 O O . HIS A 1 673 ? -4.653 49.506 -53.654 1.00 78.12 673 HIS A O 1
ATOM 5119 N N . LYS A 1 674 ? -2.958 49.988 -55.040 1.00 78.12 674 LYS A N 1
ATOM 5120 C CA . LYS A 1 674 ? -3.796 50.285 -56.210 1.00 78.12 674 LYS A CA 1
ATOM 5121 C C . LYS A 1 674 ? -4.600 49.066 -56.667 1.00 78.12 674 LYS A C 1
ATOM 5123 O O . LYS A 1 674 ? -5.791 49.186 -56.938 1.00 78.12 674 LYS A O 1
ATOM 5128 N N . ASN A 1 675 ? -3.986 47.883 -56.693 1.00 72.94 675 ASN A N 1
ATOM 5129 C CA . ASN A 1 675 ? -4.676 46.639 -57.050 1.00 72.94 675 ASN A CA 1
ATOM 5130 C C . ASN A 1 675 ? -5.786 46.263 -56.043 1.00 72.94 675 ASN A C 1
ATOM 5132 O O . ASN A 1 675 ? -6.723 45.552 -56.403 1.00 72.94 675 ASN A O 1
ATOM 5136 N N . SER A 1 676 ? -5.716 46.783 -54.813 1.00 65.12 676 SER A N 1
ATOM 5137 C CA . SER A 1 676 ? -6.658 46.503 -53.721 1.00 65.12 676 SER A CA 1
ATOM 5138 C C . SER A 1 676 ? -7.868 47.457 -53.660 1.00 65.12 676 SER A C 1
ATOM 5140 O O . SER A 1 676 ? -8.767 47.239 -52.850 1.00 65.12 676 SER A O 1
ATOM 5142 N N . GLN A 1 677 ? -7.954 48.467 -54.543 1.00 58.91 677 GLN A N 1
ATOM 5143 C CA . GLN A 1 677 ? -9.010 49.506 -54.570 1.00 58.91 677 GLN A CA 1
ATOM 5144 C C . GLN A 1 677 ? -10.452 49.001 -54.783 1.00 58.91 677 GLN A C 1
ATOM 5146 O O . GLN A 1 677 ? -11.396 49.771 -54.646 1.00 58.91 677 GLN A O 1
ATOM 5151 N N . LYS A 1 678 ? -10.664 47.734 -55.162 1.00 53.53 678 LYS A N 1
ATOM 5152 C CA . LYS A 1 678 ? -12.013 47.182 -55.414 1.00 53.53 678 LYS A CA 1
ATOM 5153 C C . LYS A 1 678 ? -12.636 46.468 -54.207 1.00 53.53 678 LYS A C 1
ATOM 5155 O O . LYS A 1 678 ? -13.730 45.922 -54.336 1.00 53.53 678 LYS A O 1
ATOM 5160 N N . LEU A 1 679 ? -11.972 46.454 -53.049 1.00 54.00 679 LEU A N 1
ATOM 5161 C CA . LEU A 1 679 ? -12.487 45.825 -51.830 1.00 54.00 679 LEU A CA 1
ATOM 5162 C C . LEU A 1 679 ? -13.223 46.854 -50.952 1.00 54.00 679 LEU A C 1
ATOM 5164 O O . LEU A 1 679 ? -12.615 47.787 -50.438 1.00 54.00 679 LEU A O 1
ATOM 5168 N N . SER A 1 680 ? -14.534 46.680 -50.744 1.00 49.97 680 SER A N 1
ATOM 5169 C CA . SER A 1 680 ? -15.330 47.540 -49.849 1.00 49.97 680 SER A CA 1
ATOM 5170 C C . SER A 1 680 ? -15.022 47.274 -48.364 1.00 49.97 680 SER A C 1
ATOM 5172 O O . SER A 1 680 ? -14.504 46.210 -48.022 1.00 49.97 680 SER A O 1
ATOM 5174 N N . LEU A 1 681 ? -15.393 48.200 -47.466 1.00 45.25 681 LEU A N 1
ATOM 5175 C CA . LEU A 1 681 ? -15.195 48.124 -46.000 1.00 45.25 681 LEU A CA 1
ATOM 5176 C C . LEU A 1 681 ? -15.695 46.816 -45.341 1.00 45.25 681 LEU A C 1
ATOM 5178 O O . LEU A 1 681 ? -15.135 46.396 -44.332 1.00 45.25 681 LEU A O 1
ATOM 5182 N N . ALA A 1 682 ? -16.680 46.119 -45.923 1.00 43.78 682 ALA A N 1
ATOM 5183 C CA . ALA A 1 682 ? -17.133 44.799 -45.455 1.00 43.78 682 ALA A CA 1
ATOM 5184 C C . ALA A 1 682 ? -16.099 43.673 -45.688 1.00 43.78 682 ALA A C 1
ATOM 5186 O O . ALA A 1 682 ? -16.205 42.587 -45.125 1.00 43.78 682 ALA A O 1
ATOM 5187 N N . THR A 1 683 ? -15.072 43.938 -46.494 1.00 50.19 683 THR A N 1
ATOM 5188 C CA . THR A 1 683 ? -14.009 42.995 -46.866 1.00 50.19 683 THR A CA 1
ATOM 5189 C C . THR A 1 683 ? -12.782 43.115 -45.960 1.00 50.19 683 THR A C 1
ATOM 5191 O O . THR A 1 683 ? -11.860 42.321 -46.085 1.00 50.19 683 THR A O 1
ATOM 5194 N N . LEU A 1 684 ? -12.763 44.050 -45.001 1.00 48.91 684 LEU A N 1
ATOM 5195 C CA . LEU A 1 684 ? -11.674 44.180 -44.022 1.00 48.91 684 LEU A CA 1
ATOM 5196 C C . LEU A 1 684 ? -11.521 42.938 -43.132 1.00 48.91 684 LEU A C 1
ATOM 5198 O O . LEU A 1 684 ? -10.395 42.563 -42.805 1.00 48.91 684 LEU A O 1
ATOM 5202 N N . SER A 1 685 ? -12.624 42.261 -42.784 1.00 48.12 685 SER A N 1
ATOM 5203 C CA . SER A 1 685 ? -12.548 40.962 -42.099 1.00 48.12 685 SER A CA 1
ATOM 5204 C C . SER A 1 685 ? -11.947 39.904 -43.020 1.00 48.12 685 SER A C 1
ATOM 5206 O O . SER A 1 685 ? -11.057 39.175 -42.605 1.00 48.12 685 SER A O 1
ATOM 5208 N N . LYS A 1 686 ? -12.336 39.902 -44.298 1.00 46.47 686 LYS A N 1
ATOM 5209 C CA . LYS A 1 686 ? -11.858 38.948 -45.298 1.00 46.47 686 LYS A CA 1
ATOM 5210 C C . LYS A 1 686 ? -10.385 39.141 -45.648 1.00 46.47 686 LYS A C 1
ATOM 5212 O O . LYS A 1 686 ? -9.703 38.148 -45.819 1.00 46.47 686 LYS A O 1
ATOM 5217 N N . VAL A 1 687 ? -9.868 40.372 -45.666 1.00 49.75 687 VAL A N 1
ATOM 5218 C CA . VAL A 1 687 ? -8.429 40.648 -45.826 1.00 49.75 687 VAL A CA 1
ATOM 5219 C C . VAL A 1 687 ? -7.654 40.140 -44.614 1.00 49.75 687 VAL A C 1
ATOM 5221 O O . VAL A 1 687 ? -6.601 39.541 -44.793 1.00 49.75 687 VAL A O 1
ATOM 5224 N N . ARG A 1 688 ? -8.181 40.268 -43.386 1.00 52.81 688 ARG A N 1
ATOM 5225 C CA . ARG A 1 688 ? -7.577 39.632 -42.198 1.00 52.81 688 ARG A CA 1
ATOM 5226 C C . ARG A 1 688 ? -7.579 38.106 -42.305 1.00 52.81 688 ARG A C 1
ATOM 5228 O O . ARG A 1 688 ? -6.560 37.487 -42.017 1.00 52.81 688 ARG A O 1
ATOM 5235 N N . THR A 1 689 ? -8.668 37.511 -42.790 1.00 45.97 689 THR A N 1
ATOM 5236 C CA . THR A 1 689 ? -8.787 36.058 -43.002 1.00 45.97 689 THR A CA 1
ATOM 5237 C C . THR A 1 689 ? -7.922 35.553 -44.163 1.00 45.97 689 THR A C 1
ATOM 5239 O O . THR A 1 689 ? -7.308 34.498 -44.058 1.00 45.97 689 THR A O 1
ATOM 5242 N N . GLU A 1 690 ? -7.807 36.295 -45.264 1.00 45.12 690 GLU A N 1
ATOM 5243 C CA . GLU A 1 690 ? -6.958 35.955 -46.413 1.00 45.12 690 GLU A CA 1
ATOM 5244 C C . GLU A 1 690 ? -5.479 36.160 -46.088 1.00 45.12 690 GLU A C 1
ATOM 5246 O O . GLU A 1 690 ? -4.664 35.347 -46.510 1.00 45.12 690 GLU A O 1
ATOM 5251 N N . THR A 1 691 ? -5.132 37.160 -45.268 1.00 48.09 691 THR A N 1
ATOM 5252 C CA . THR A 1 691 ? -3.782 37.323 -44.699 1.00 48.09 691 THR A CA 1
ATOM 5253 C C . THR A 1 691 ? -3.410 36.100 -43.858 1.00 48.09 691 THR A C 1
ATOM 5255 O O . THR A 1 691 ? -2.339 35.528 -44.038 1.00 48.09 691 THR A O 1
ATOM 5258 N N . LEU A 1 692 ? -4.333 35.642 -43.008 1.00 49.03 692 LEU A N 1
ATOM 5259 C CA . LEU A 1 692 ? -4.218 34.403 -42.235 1.00 49.03 692 LEU A CA 1
ATOM 5260 C C . LEU A 1 692 ? -4.105 33.166 -43.140 1.00 49.03 692 LEU A C 1
ATOM 5262 O O . LEU A 1 692 ? -3.259 32.312 -42.911 1.00 49.03 692 LEU A O 1
ATOM 5266 N N . THR A 1 693 ? -4.865 33.104 -44.233 1.00 43.91 693 THR A N 1
ATOM 5267 C CA . THR A 1 693 ? -4.824 31.985 -45.192 1.00 43.91 693 THR A CA 1
ATOM 5268 C C . THR A 1 693 ? -3.517 31.959 -46.004 1.00 43.91 693 THR A C 1
ATOM 5270 O O . THR A 1 693 ? -2.993 30.886 -46.308 1.00 43.91 693 THR A O 1
ATOM 5273 N N . LEU A 1 694 ? -2.969 33.130 -46.353 1.00 41.97 694 LEU A N 1
ATOM 5274 C CA . LEU A 1 694 ? -1.686 33.293 -47.052 1.00 41.97 694 LEU A CA 1
ATOM 5275 C C . LEU A 1 694 ? -0.479 32.971 -46.162 1.00 41.97 694 LEU A C 1
ATOM 5277 O O . LEU A 1 694 ? 0.539 32.520 -46.697 1.00 41.97 694 LEU A O 1
ATOM 5281 N N . LEU A 1 695 ? -0.603 33.190 -44.847 1.00 46.12 695 LEU A N 1
ATOM 5282 C CA . LEU A 1 695 ? 0.376 32.799 -43.827 1.00 46.12 695 LEU A CA 1
ATOM 5283 C C . LEU A 1 695 ? 0.280 31.299 -43.492 1.00 46.12 695 LEU A C 1
ATOM 5285 O O . LEU A 1 695 ? 1.302 30.632 -43.414 1.00 46.12 695 LEU A O 1
ATOM 5289 N N . MET A 1 696 ? -0.928 30.734 -43.377 1.00 46.56 696 MET A N 1
ATOM 5290 C CA . MET A 1 696 ? -1.136 29.364 -42.876 1.00 46.56 696 MET A CA 1
ATOM 5291 C C . MET A 1 696 ? -1.033 28.245 -43.921 1.00 46.56 696 MET A C 1
ATOM 5293 O O . MET A 1 696 ? -0.962 27.078 -43.552 1.00 46.56 696 MET A O 1
ATOM 5297 N N . ARG A 1 697 ? -1.036 28.542 -45.230 1.00 38.47 697 ARG A N 1
ATOM 5298 C CA . ARG A 1 697 ? -0.979 27.479 -46.257 1.00 38.47 697 ARG A CA 1
ATOM 5299 C C . ARG A 1 697 ? 0.422 27.063 -46.701 1.00 38.47 697 ARG A C 1
ATOM 5301 O O . ARG A 1 697 ? 0.515 26.065 -47.413 1.00 38.47 697 ARG A O 1
ATOM 5308 N N . ARG A 1 698 ? 1.484 27.813 -46.383 1.00 36.59 698 ARG A N 1
ATOM 5309 C CA . ARG A 1 698 ? 2.845 27.544 -46.902 1.00 36.59 698 ARG A CA 1
ATOM 5310 C C . ARG A 1 698 ? 3.985 28.042 -45.994 1.00 36.59 698 ARG A C 1
ATOM 5312 O O . ARG A 1 698 ? 5.004 28.492 -46.520 1.00 36.59 698 ARG A O 1
ATOM 5319 N N . CYS A 1 699 ? 3.800 27.984 -44.682 1.00 34.31 699 CYS A N 1
ATOM 5320 C CA . CYS A 1 699 ? 4.889 28.066 -43.711 1.00 34.31 699 CYS A CA 1
ATOM 5321 C C . CYS A 1 699 ? 4.959 26.762 -42.930 1.00 34.31 699 CYS A C 1
ATOM 5323 O O . CYS A 1 699 ? 3.870 26.182 -42.700 1.00 34.31 699 CYS A O 1
#

Radius of gyration: 39.79 Å; chains: 1; bounding box: 79×98×118 Å